Protein AF-0000000068831237 (afdb_homodimer)

Sequence (598 aa):
MAHPRTAWKPHKGAVGVVTGAGWGGIGFEVSLHLAQQGVHVTLADISQEALEDARRHLVEQGIAEDAFETRVADVSNPDDMRELADSVFAAKGRVDFLHLNAGRGGSVKAYGEDIVPEWHDIFAVNLFGVVNGTQAFVDRMIAQDSPATVVITGSKQGITCPPGTSAAYNASKAAVKALAEALSHQLLPTQVSVHLLVPGYTYTKITTNSSSSSYNPSSKPAAAWSPAQVSSYLFSRITASADDFYVICPDNDVSWELDKARMQWAYEDITEGRPALSRWHPDWEEKHKAWVEEKLAKKMAHPRTAWKPHKGAVGVVTGAGWGGIGFEVSLHLAQQGVHVTLADISQEALEDARRHLVEQGIAEDAFETRVADVSNPDDMRELADSVFAAKGRVDFLHLNAGRGGSVKAYGEDIVPEWHDIFAVNLFGVVNGTQAFVDRMIAQDSPATVVITGSKQGITCPPGTSAAYNASKAAVKALAEALSHQLLPTQVSVHLLVPGYTYTKITTNSSSSSYNPSSKPAAAWSPAQVSSYLFSRITASADDFYVICPDNDVSWELDKARMQWAYEDITEGRPALSRWHPDWEEKHKAWVEEKLAKK

Nearest PDB structures (foldseek):
  3awd-assembly1_D  TM=8.539E-01  e=1.043E-15  Gluconobacter oxydans
  5h5x-assembly2_H  TM=7.841E-01  e=1.875E-14  Streptomyces coelicolor A3(2)
  4dry-assembly1_D  TM=8.477E-01  e=1.869E-13  Sinorhizobium meliloti 1021
  3svt-assembly1_B  TM=7.647E-01  e=5.748E-14  Mycobacterium ulcerans Agy99
  8hi6-assembly1_A-2  TM=7.894E-01  e=1.746E-10  Roseiflexus castenholzii DSM 13941

Structure (mmCIF, N/CA/C/O backbone):
data_AF-0000000068831237-model_v1
#
loop_
_entity.id
_entity.type
_entity.pdbx_description
1 polymer 'Short-chain dehydrogenase'
#
loop_
_atom_site.group_PDB
_atom_site.id
_atom_site.type_symbol
_atom_site.label_atom_id
_atom_site.label_alt_id
_atom_site.label_comp_id
_atom_site.label_asym_id
_atom_site.label_entity_id
_atom_site.label_seq_id
_atom_site.pdbx_PDB_ins_code
_atom_site.Cartn_x
_atom_site.Cartn_y
_atom_site.Cartn_z
_atom_site.occupancy
_atom_site.B_iso_or_equiv
_atom_site.auth_seq_id
_atom_site.auth_comp_id
_atom_site.auth_asym_id
_atom_site.auth_atom_id
_atom_site.pdbx_PDB_model_num
ATOM 1 N N . MET A 1 1 ? 19.797 -5.062 -22.75 1 40.44 1 MET A N 1
ATOM 2 C CA . MET A 1 1 ? 18.562 -5.578 -23.312 1 40.44 1 MET A CA 1
ATOM 3 C C . MET A 1 1 ? 17.891 -6.562 -22.359 1 40.44 1 MET A C 1
ATOM 5 O O . MET A 1 1 ? 18.562 -7.234 -21.578 1 40.44 1 MET A O 1
ATOM 9 N N . ALA A 1 2 ? 16.609 -6.316 -22 1 54.12 2 ALA A N 1
ATOM 10 C CA . ALA A 1 2 ? 15.969 -7.34 -21.188 1 54.12 2 ALA A CA 1
ATOM 11 C C . ALA A 1 2 ? 16.234 -8.734 -21.734 1 54.12 2 ALA A C 1
ATOM 13 O O . ALA A 1 2 ? 16.297 -8.922 -22.953 1 54.12 2 ALA A O 1
ATOM 14 N N . HIS A 1 3 ? 16.891 -9.656 -20.969 1 58.28 3 HIS A N 1
ATOM 15 C CA . HIS A 1 3 ? 17.031 -11.039 -21.422 1 58.28 3 HIS A CA 1
ATOM 16 C C . HIS A 1 3 ? 15.695 -11.57 -21.953 1 58.28 3 HIS A C 1
ATOM 18 O O . HIS A 1 3 ? 14.648 -11.359 -21.344 1 58.28 3 HIS A O 1
ATOM 24 N N . PRO A 1 4 ? 15.609 -11.969 -23.125 1 64.5 4 PRO A N 1
ATOM 25 C CA . PRO A 1 4 ? 14.352 -12.586 -23.547 1 64.5 4 PRO A CA 1
ATOM 26 C C . PRO A 1 4 ? 13.844 -13.648 -22.578 1 64.5 4 PRO A C 1
ATOM 28 O O . PRO A 1 4 ? 14.578 -14.586 -22.25 1 64.5 4 PRO A O 1
ATOM 31 N N . ARG A 1 5 ? 12.922 -13.258 -21.875 1 78.19 5 ARG A N 1
ATOM 32 C CA . ARG A 1 5 ? 12.383 -14.242 -20.938 1 78.19 5 ARG A CA 1
ATOM 33 C C . ARG A 1 5 ? 11.328 -15.109 -21.609 1 78.19 5 ARG A C 1
ATOM 35 O O . ARG A 1 5 ? 10.516 -14.617 -22.391 1 78.19 5 ARG A O 1
ATOM 42 N N . THR A 1 6 ? 11.531 -16.359 -21.516 1 86.12 6 THR A N 1
ATOM 43 C CA . THR A 1 6 ? 10.547 -17.328 -21.984 1 86.12 6 THR A CA 1
ATOM 44 C C . THR A 1 6 ? 9.5 -17.609 -20.906 1 86.12 6 THR A C 1
ATOM 46 O O . THR A 1 6 ? 9.836 -17.719 -19.734 1 86.12 6 THR A O 1
ATOM 49 N N . ALA A 1 7 ? 8.219 -17.703 -21.406 1 91 7 ALA A N 1
ATOM 50 C CA . ALA A 1 7 ? 7.164 -18.047 -20.453 1 91 7 ALA A CA 1
ATOM 51 C C . ALA A 1 7 ? 7.379 -19.438 -19.875 1 91 7 ALA A C 1
ATOM 53 O O . ALA A 1 7 ? 7.66 -20.391 -20.609 1 91 7 ALA A O 1
ATOM 54 N N . TRP A 1 8 ? 7.301 -19.484 -18.609 1 93.12 8 TRP A N 1
ATOM 55 C CA . TRP A 1 8 ? 7.414 -20.797 -17.969 1 93.12 8 TRP A CA 1
ATOM 56 C C . TRP A 1 8 ? 6.121 -21.594 -18.125 1 93.12 8 TRP A C 1
ATOM 58 O O . TRP A 1 8 ? 5.027 -21.031 -17.984 1 93.12 8 TRP A O 1
ATOM 68 N N . LYS A 1 9 ? 6.246 -22.859 -18.438 1 95.94 9 LYS A N 1
ATOM 69 C CA . LYS A 1 9 ? 5.098 -23.75 -18.562 1 95.94 9 LYS A CA 1
ATOM 70 C C . LYS A 1 9 ? 5.246 -24.969 -17.641 1 95.94 9 LYS A C 1
ATOM 72 O O . LYS A 1 9 ? 6.336 -25.531 -17.516 1 95.94 9 LYS A O 1
ATOM 77 N N . PRO A 1 10 ? 4.129 -25.266 -16.984 1 97.56 10 PRO A N 1
ATOM 78 C CA . PRO A 1 10 ? 4.199 -26.5 -16.188 1 97.56 10 PRO A CA 1
ATOM 79 C C . PRO A 1 10 ? 4.598 -27.719 -17 1 97.56 10 PRO A C 1
ATOM 81 O O . PRO A 1 10 ? 4.184 -27.844 -18.156 1 97.56 10 PRO A O 1
ATOM 84 N N . HIS A 1 11 ? 5.43 -28.547 -16.438 1 96.81 11 HIS A N 1
ATOM 85 C CA . HIS A 1 11 ? 5.887 -29.75 -17.125 1 96.81 11 HIS A CA 1
ATOM 86 C C . HIS A 1 11 ? 6.312 -30.812 -16.125 1 96.81 11 HIS A C 1
ATOM 88 O O . HIS A 1 11 ? 6.555 -30.516 -14.945 1 96.81 11 HIS A O 1
ATOM 94 N N . LYS A 1 12 ? 6.371 -32 -16.625 1 97.38 12 LYS A N 1
ATOM 95 C CA . LYS A 1 12 ? 6.746 -33.156 -15.781 1 97.38 12 LYS A CA 1
ATOM 96 C C . LYS A 1 12 ? 8.125 -32.938 -15.172 1 97.38 12 LYS A C 1
ATOM 98 O O . LYS A 1 12 ? 9.07 -32.562 -15.867 1 97.38 12 LYS A O 1
ATOM 103 N N . GLY A 1 13 ? 8.188 -33.062 -13.852 1 95.88 13 GLY A N 1
ATOM 104 C CA . GLY A 1 13 ? 9.469 -32.969 -13.156 1 95.88 13 GLY A CA 1
ATOM 105 C C . GLY A 1 13 ? 9.711 -31.609 -12.539 1 95.88 13 GLY A C 1
ATOM 106 O O . GLY A 1 13 ? 10.602 -31.469 -11.703 1 95.88 13 GLY A O 1
ATOM 107 N N . ALA A 1 14 ? 8.969 -30.641 -12.969 1 98.44 14 ALA A N 1
ATOM 108 C CA . ALA A 1 14 ? 9.102 -29.312 -12.359 1 98.44 14 ALA A CA 1
ATOM 109 C C . ALA A 1 14 ? 8.641 -29.344 -10.906 1 98.44 14 ALA A C 1
ATOM 111 O O . ALA A 1 14 ? 7.973 -30.281 -10.477 1 98.44 14 ALA A O 1
ATOM 112 N N . VAL A 1 15 ? 9.062 -28.375 -10.133 1 98.88 15 VAL A N 1
ATOM 113 C CA . VAL A 1 15 ? 8.758 -28.297 -8.711 1 98.88 15 VAL A CA 1
ATOM 114 C C . VAL A 1 15 ? 8.031 -26.984 -8.406 1 98.88 15 VAL A C 1
ATOM 116 O O . VAL A 1 15 ? 8.484 -25.906 -8.805 1 98.88 15 VAL A O 1
ATOM 119 N N . GLY A 1 16 ? 6.895 -27.062 -7.777 1 98.88 16 GLY A N 1
ATOM 120 C CA . GLY A 1 16 ? 6.105 -25.891 -7.406 1 98.88 16 GLY A CA 1
ATOM 121 C C . GLY A 1 16 ? 5.863 -25.797 -5.914 1 98.88 16 GLY A C 1
ATOM 122 O O . GLY A 1 16 ? 5.754 -26.812 -5.223 1 98.88 16 GLY A O 1
ATOM 123 N N . VAL A 1 17 ? 5.789 -24.625 -5.371 1 98.94 17 VAL A N 1
ATOM 124 C CA . VAL A 1 17 ? 5.414 -24.312 -3.992 1 98.94 17 VAL A CA 1
ATOM 125 C C . VAL A 1 17 ? 4.258 -23.328 -3.982 1 98.94 17 VAL A C 1
ATOM 127 O O . VAL A 1 17 ? 4.312 -22.297 -4.66 1 98.94 17 VAL A O 1
ATOM 130 N N . VAL A 1 18 ? 3.197 -23.625 -3.285 1 98.94 18 VAL A N 1
ATOM 131 C CA . VAL A 1 18 ? 2.027 -22.75 -3.186 1 98.94 18 VAL A CA 1
ATOM 132 C C . VAL A 1 18 ? 1.676 -22.531 -1.719 1 98.94 18 VAL A C 1
ATOM 134 O O . VAL A 1 18 ? 1.483 -23.484 -0.962 1 98.94 18 VAL A O 1
ATOM 137 N N . THR A 1 19 ? 1.641 -21.281 -1.307 1 98.94 19 THR A N 1
ATOM 138 C CA . THR A 1 19 ? 1.17 -20.953 0.037 1 98.94 19 THR A CA 1
ATOM 139 C C . THR A 1 19 ? -0.321 -20.641 0.024 1 98.94 19 THR A C 1
ATOM 141 O O . THR A 1 19 ? -0.863 -20.219 -1.003 1 98.94 19 THR A O 1
ATOM 144 N N . GLY A 1 20 ? -0.947 -20.703 1.25 1 98.38 20 GLY A N 1
ATOM 145 C CA . GLY A 1 20 ? -2.396 -20.578 1.256 1 98.38 20 GLY A CA 1
ATOM 146 C C . GLY A 1 20 ? -3.086 -21.594 0.359 1 98.38 20 GLY A C 1
ATOM 147 O O . GLY A 1 20 ? -3.945 -21.219 -0.448 1 98.38 20 GLY A O 1
ATOM 148 N N . ALA A 1 21 ? -2.652 -22.844 0.471 1 98.38 21 ALA A N 1
ATOM 149 C CA . ALA A 1 21 ? -3.049 -23.844 -0.51 1 98.38 21 ALA A CA 1
ATOM 150 C C . ALA A 1 21 ? -4.062 -24.828 0.083 1 98.38 21 ALA A C 1
ATOM 152 O O . ALA A 1 21 ? -4.281 -25.906 -0.461 1 98.38 21 ALA A O 1
ATOM 153 N N . GLY A 1 22 ? -4.656 -24.5 1.234 1 95.94 22 GLY A N 1
ATOM 154 C CA . GLY A 1 22 ? -5.711 -25.328 1.795 1 95.94 22 GLY A CA 1
ATOM 155 C C . GLY A 1 22 ? -6.91 -25.469 0.876 1 95.94 22 GLY A C 1
ATOM 156 O O . GLY A 1 22 ? -7.055 -24.719 -0.089 1 95.94 22 GLY A O 1
ATOM 157 N N . TRP A 1 23 ? -7.727 -26.406 1.199 1 93.94 23 TRP A N 1
ATOM 158 C CA . TRP A 1 23 ? -8.914 -26.688 0.396 1 93.94 23 TRP A CA 1
ATOM 159 C C . TRP A 1 23 ? -9.852 -25.484 0.366 1 93.94 23 TRP A C 1
ATOM 161 O O . TRP A 1 23 ? -10.023 -24.797 1.375 1 93.94 23 TRP A O 1
ATOM 171 N N . GLY A 1 24 ? -10.383 -25.219 -0.855 1 91.06 24 GLY A N 1
ATOM 172 C CA . GLY A 1 24 ? -11.461 -24.25 -0.945 1 91.06 24 GLY A CA 1
ATOM 173 C C . GLY A 1 24 ? -10.992 -22.875 -1.426 1 91.06 24 GLY A C 1
ATOM 174 O O . GLY A 1 24 ? -11.742 -21.906 -1.367 1 91.06 24 GLY A O 1
ATOM 175 N N . GLY A 1 25 ? -9.789 -22.797 -1.929 1 95.25 25 GLY A N 1
ATOM 176 C CA . GLY A 1 25 ? -9.297 -21.5 -2.359 1 95.25 25 GLY A CA 1
ATOM 177 C C . GLY A 1 25 ? -8.492 -21.562 -3.646 1 95.25 25 GLY A C 1
ATOM 178 O O . GLY A 1 25 ? -8.406 -22.625 -4.277 1 95.25 25 GLY A O 1
ATOM 179 N N . ILE A 1 26 ? -8.016 -20.438 -4.023 1 97.88 26 ILE A N 1
ATOM 180 C CA . ILE A 1 26 ? -7.25 -20.266 -5.254 1 97.88 26 ILE A CA 1
ATOM 181 C C . ILE A 1 26 ? -5.98 -21.125 -5.191 1 97.88 26 ILE A C 1
ATOM 183 O O . ILE A 1 26 ? -5.617 -21.766 -6.172 1 97.88 26 ILE A O 1
ATOM 187 N N . GLY A 1 27 ? -5.312 -21.156 -4 1 98.62 27 GLY A N 1
ATOM 188 C CA . GLY A 1 27 ? -4.082 -21.922 -3.848 1 98.62 27 GLY A CA 1
ATOM 189 C C . GLY A 1 27 ? -4.254 -23.406 -4.113 1 98.62 27 GLY A C 1
ATOM 190 O O . GLY A 1 27 ? -3.389 -24.031 -4.719 1 98.62 27 GLY A O 1
ATOM 191 N N . PHE A 1 28 ? -5.371 -23.938 -3.664 1 98.31 28 PHE A N 1
ATOM 192 C CA . PHE A 1 28 ? -5.652 -25.344 -3.924 1 98.31 28 PHE A CA 1
ATOM 193 C C . PHE A 1 28 ? -5.801 -25.594 -5.418 1 98.31 28 PHE A C 1
ATOM 195 O O . PHE A 1 28 ? -5.211 -26.531 -5.957 1 98.31 28 PHE A O 1
ATOM 202 N N . GLU A 1 29 ? -6.586 -24.75 -6.102 1 98.56 29 GLU A N 1
ATOM 203 C CA . GLU A 1 29 ? -6.863 -24.969 -7.52 1 98.56 29 GLU A CA 1
ATOM 204 C C . GLU A 1 29 ? -5.602 -24.797 -8.359 1 98.56 29 GLU A C 1
ATOM 206 O O . GLU A 1 29 ? -5.422 -25.484 -9.367 1 98.56 29 GLU A O 1
ATOM 211 N N . VAL A 1 30 ? -4.758 -23.844 -7.945 1 98.88 30 VAL A N 1
ATOM 212 C CA . VAL A 1 30 ? -3.469 -23.688 -8.617 1 98.88 30 VAL A CA 1
ATOM 213 C C . VAL A 1 30 ? -2.627 -24.953 -8.414 1 98.88 30 VAL A C 1
ATOM 215 O O . VAL A 1 30 ? -2.025 -25.453 -9.359 1 98.88 30 VAL A O 1
ATOM 218 N N . SER A 1 31 ? -2.6 -25.484 -7.18 1 98.88 31 SER A N 1
ATOM 219 C CA . SER A 1 31 ? -1.859 -26.703 -6.875 1 98.88 31 SER A CA 1
ATOM 220 C C . SER A 1 31 ? -2.373 -27.875 -7.699 1 98.88 31 SER A C 1
ATOM 222 O O . SER A 1 31 ? -1.584 -28.656 -8.242 1 98.88 31 SER A O 1
ATOM 224 N N . LEU A 1 32 ? -3.686 -27.984 -7.781 1 98.69 32 LEU A N 1
ATOM 225 C CA . LEU A 1 32 ? -4.301 -29.047 -8.562 1 98.69 32 LEU A CA 1
ATOM 226 C C . LEU A 1 32 ? -3.895 -28.953 -10.031 1 98.69 32 LEU A C 1
ATOM 228 O O . LEU A 1 32 ? -3.51 -29.953 -10.641 1 98.69 32 LEU A O 1
ATOM 232 N N . HIS A 1 33 ? -3.953 -27.75 -10.586 1 98.62 33 HIS A N 1
ATOM 233 C CA . HIS A 1 33 ? -3.566 -27.531 -11.969 1 98.62 33 HIS A CA 1
ATOM 234 C C . HIS A 1 33 ? -2.121 -27.953 -12.211 1 98.62 33 HIS A C 1
ATOM 236 O O . HIS A 1 33 ? -1.828 -28.656 -13.188 1 98.62 33 HIS A O 1
ATOM 242 N N . LEU A 1 34 ? -1.226 -27.547 -11.359 1 98.81 34 LEU A N 1
ATOM 243 C CA . LEU A 1 34 ? 0.19 -27.891 -11.477 1 98.81 34 LEU A CA 1
ATOM 244 C C . LEU A 1 34 ? 0.4 -29.391 -11.414 1 98.81 34 LEU A C 1
ATOM 246 O O . LEU A 1 34 ? 1.103 -29.969 -12.258 1 98.81 34 LEU A O 1
ATOM 250 N N . ALA A 1 35 ? -0.227 -30.031 -10.461 1 98.69 35 ALA A N 1
ATOM 251 C CA . ALA A 1 35 ? -0.066 -31.469 -10.273 1 98.69 35 ALA A CA 1
ATOM 252 C C . ALA A 1 35 ? -0.572 -32.219 -11.492 1 98.69 35 ALA A C 1
ATOM 254 O O . ALA A 1 35 ? 0.03 -33.219 -11.898 1 98.69 35 ALA A O 1
ATOM 255 N N . GLN A 1 36 ? -1.641 -31.766 -12.039 1 98.38 36 GLN A N 1
ATOM 256 C CA . GLN A 1 36 ? -2.223 -32.406 -13.211 1 98.38 36 GLN A CA 1
ATOM 257 C C . GLN A 1 36 ? -1.276 -32.312 -14.406 1 98.38 36 GLN A C 1
ATOM 259 O O . GLN A 1 36 ? -1.353 -33.125 -15.328 1 98.38 36 GLN A O 1
ATOM 264 N N . GLN A 1 37 ? -0.373 -31.375 -14.422 1 98.06 37 GLN A N 1
ATOM 265 C CA . GLN A 1 37 ? 0.596 -31.203 -15.5 1 98.06 37 GLN A CA 1
ATOM 266 C C . GLN A 1 37 ? 1.918 -31.891 -15.172 1 98.06 37 GLN A C 1
ATOM 268 O O . GLN A 1 37 ? 2.914 -31.703 -15.867 1 98.06 37 GLN A O 1
ATOM 273 N N . GLY A 1 38 ? 1.968 -32.625 -14.055 1 98.12 38 GLY A N 1
ATOM 274 C CA . GLY A 1 38 ? 3.131 -33.406 -13.711 1 98.12 38 GLY A CA 1
ATOM 275 C C . GLY A 1 38 ? 4.121 -32.688 -12.828 1 98.12 38 GLY A C 1
ATOM 276 O O . GLY A 1 38 ? 5.234 -33.156 -12.602 1 98.12 38 GLY A O 1
ATOM 277 N N . VAL A 1 39 ? 3.793 -31.5 -12.359 1 98.69 39 VAL A N 1
ATOM 278 C CA . VAL A 1 39 ? 4.641 -30.734 -11.438 1 98.69 39 VAL A CA 1
ATOM 279 C C . VAL A 1 39 ? 4.539 -31.328 -10.039 1 98.69 39 VAL A C 1
ATOM 281 O O . VAL A 1 39 ? 3.445 -31.656 -9.57 1 98.69 39 VAL A O 1
ATOM 284 N N . HIS A 1 40 ? 5.609 -31.594 -9.367 1 98.81 40 HIS A N 1
ATOM 285 C CA . HIS A 1 40 ? 5.566 -31.922 -7.949 1 98.81 40 HIS A CA 1
ATOM 286 C C . HIS A 1 40 ? 5.27 -30.688 -7.105 1 98.81 40 HIS A C 1
ATOM 288 O O . HIS A 1 40 ? 6.031 -29.719 -7.129 1 98.81 40 HIS A O 1
ATOM 294 N N . VAL A 1 41 ? 4.242 -30.719 -6.305 1 98.88 41 VAL A N 1
ATOM 295 C CA . VAL A 1 41 ? 3.783 -29.484 -5.672 1 98.88 41 VAL A CA 1
ATOM 296 C C . VAL A 1 41 ? 3.857 -29.625 -4.152 1 98.88 41 VAL A C 1
ATOM 298 O O . VAL A 1 41 ? 3.422 -30.641 -3.596 1 98.88 41 VAL A O 1
ATOM 301 N N . THR A 1 42 ? 4.457 -28.703 -3.475 1 98.94 42 THR A N 1
ATOM 302 C CA . THR A 1 42 ? 4.332 -28.531 -2.031 1 98.94 42 THR A CA 1
ATOM 303 C C . THR A 1 42 ? 3.232 -27.531 -1.699 1 98.94 42 THR A C 1
ATOM 305 O O . THR A 1 42 ? 3.318 -26.359 -2.074 1 98.94 42 THR A O 1
ATOM 308 N N . LEU A 1 43 ? 2.16 -28.016 -1.05 1 98.88 43 LEU A N 1
ATOM 309 C CA . LEU A 1 43 ? 1.076 -27.172 -0.562 1 98.88 43 LEU A CA 1
ATOM 310 C C . LEU A 1 43 ? 1.336 -26.734 0.874 1 98.88 43 LEU A C 1
ATOM 312 O O . LEU A 1 43 ? 1.423 -27.562 1.778 1 98.88 43 LEU A O 1
ATOM 316 N N . ALA A 1 44 ? 1.476 -25.453 1.082 1 98.94 44 ALA A N 1
ATOM 317 C CA . ALA A 1 44 ? 1.688 -24.922 2.426 1 98.94 44 ALA A CA 1
ATOM 318 C C . ALA A 1 44 ? 0.479 -24.109 2.891 1 98.94 44 ALA A C 1
ATOM 320 O O . ALA A 1 44 ? -0.117 -23.359 2.107 1 98.94 44 ALA A O 1
ATOM 321 N N . ASP A 1 45 ? 0.067 -24.266 4.09 1 98.56 45 ASP A N 1
ATOM 322 C CA . ASP A 1 45 ? -1.034 -23.547 4.73 1 98.56 45 ASP A CA 1
ATOM 323 C C . ASP A 1 45 ? -0.889 -23.562 6.25 1 98.56 45 ASP A C 1
ATOM 325 O O . ASP A 1 45 ? -0.198 -24.422 6.805 1 98.56 45 ASP A O 1
ATOM 329 N N . ILE A 1 46 ? -1.536 -22.641 6.855 1 98.25 46 ILE A N 1
ATOM 330 C CA . ILE A 1 46 ? -1.459 -22.578 8.312 1 98.25 46 ILE A CA 1
ATOM 331 C C . ILE A 1 46 ? -2.398 -23.625 8.922 1 98.25 46 ILE A C 1
ATOM 333 O O . ILE A 1 46 ? -2.18 -24.094 10.039 1 98.25 46 ILE A O 1
ATOM 337 N N . SER A 1 47 ? -3.418 -24.016 8.203 1 97.19 47 SER A N 1
ATOM 338 C CA . SER A 1 47 ? -4.441 -24.922 8.719 1 97.19 47 SER A CA 1
ATOM 339 C C . SER A 1 47 ? -4.129 -26.375 8.344 1 97.19 47 SER A C 1
ATOM 341 O O . SER A 1 47 ? -4.258 -26.766 7.184 1 97.19 47 SER A O 1
ATOM 343 N N . GLN A 1 48 ? -3.807 -27.172 9.344 1 97.75 48 GLN A N 1
ATOM 344 C CA . GLN A 1 48 ? -3.596 -28.594 9.117 1 97.75 48 GLN A CA 1
ATOM 345 C C . GLN A 1 48 ? -4.852 -29.25 8.555 1 97.75 48 GLN A C 1
ATOM 347 O O . GLN A 1 48 ? -4.77 -30.094 7.656 1 97.75 48 GLN A O 1
ATOM 352 N N . GLU A 1 49 ? -5.984 -28.844 9.094 1 97.06 49 GLU A N 1
ATOM 353 C CA . GLU A 1 49 ? -7.254 -29.406 8.648 1 97.06 49 GLU A CA 1
ATOM 354 C C . GLU A 1 49 ? -7.504 -29.109 7.172 1 97.06 49 GLU A C 1
ATOM 356 O O . GLU A 1 49 ? -7.91 -29.984 6.414 1 97.06 49 GLU A O 1
ATOM 361 N N . ALA A 1 50 ? -7.254 -27.875 6.746 1 95.94 50 ALA A N 1
ATOM 362 C CA . ALA A 1 50 ? -7.453 -27.5 5.352 1 95.94 50 ALA A CA 1
ATOM 363 C C . ALA A 1 50 ? -6.5 -28.25 4.434 1 95.94 50 ALA A C 1
ATOM 365 O O . ALA A 1 50 ? -6.852 -28.578 3.299 1 95.94 50 ALA A O 1
ATOM 366 N N . LEU A 1 51 ? -5.305 -28.562 4.945 1 98.19 51 LEU A N 1
ATOM 367 C CA . LEU A 1 51 ? -4.324 -29.312 4.164 1 98.19 51 LEU A CA 1
ATOM 368 C C . LEU A 1 51 ? -4.75 -30.766 4.016 1 98.19 51 LEU A C 1
ATOM 370 O O . LEU A 1 51 ? -4.543 -31.375 2.957 1 98.19 51 LEU A O 1
ATOM 374 N N . GLU A 1 52 ? -5.258 -31.312 5.086 1 98.12 52 GLU A N 1
ATOM 375 C CA . GLU A 1 52 ? -5.758 -32.688 4.996 1 98.12 52 GLU A CA 1
ATOM 376 C C . GLU A 1 52 ? -6.891 -32.781 3.982 1 98.12 52 GLU A C 1
ATOM 378 O O . GLU A 1 52 ? -6.949 -33.75 3.209 1 98.12 52 GLU A O 1
ATOM 383 N N . ASP A 1 53 ? -7.773 -31.828 4.023 1 97 53 ASP A N 1
ATOM 384 C CA . ASP A 1 53 ? -8.844 -31.781 3.029 1 97 53 ASP A CA 1
ATOM 385 C C . ASP A 1 53 ? -8.273 -31.641 1.618 1 97 53 ASP A C 1
ATOM 387 O O . ASP A 1 53 ? -8.742 -32.281 0.688 1 97 53 ASP A O 1
ATOM 391 N N . ALA A 1 54 ? -7.301 -30.766 1.464 1 97.88 54 ALA A N 1
ATOM 392 C CA . ALA A 1 54 ? -6.652 -30.594 0.167 1 97.88 54 ALA A CA 1
ATOM 393 C C . ALA A 1 54 ? -6.059 -31.906 -0.339 1 97.88 54 ALA A C 1
ATOM 395 O O . ALA A 1 54 ? -6.242 -32.25 -1.504 1 97.88 54 ALA A O 1
ATOM 396 N N . ARG A 1 55 ? -5.328 -32.594 0.54 1 98.38 55 ARG A N 1
ATOM 397 C CA . ARG A 1 55 ? -4.746 -33.875 0.202 1 98.38 55 ARG A CA 1
ATOM 398 C C . ARG A 1 55 ? -5.816 -34.844 -0.3 1 98.38 55 ARG A C 1
ATOM 400 O O . ARG A 1 55 ? -5.656 -35.469 -1.354 1 98.38 55 ARG A O 1
ATOM 407 N N . ARG A 1 56 ? -6.887 -34.938 0.429 1 98.06 56 ARG A N 1
ATOM 408 C CA . ARG A 1 56 ? -7.973 -35.844 0.067 1 98.06 56 ARG A CA 1
ATOM 409 C C . ARG A 1 56 ? -8.539 -35.5 -1.308 1 98.06 56 ARG A C 1
ATOM 411 O O . ARG A 1 56 ? -8.742 -36.406 -2.141 1 98.06 56 ARG A O 1
ATOM 418 N N . HIS A 1 57 ? -8.766 -34.25 -1.566 1 96.94 57 HIS A N 1
ATOM 419 C CA . HIS A 1 57 ? -9.375 -33.844 -2.822 1 96.94 57 HIS A CA 1
ATOM 420 C C . HIS A 1 57 ? -8.406 -34 -3.99 1 96.94 57 HIS A C 1
ATOM 422 O O . HIS A 1 57 ? -8.828 -34.312 -5.105 1 96.94 57 HIS A O 1
ATOM 428 N N . LEU A 1 58 ? -7.109 -33.812 -3.779 1 98.31 58 LEU A N 1
ATOM 429 C CA . LEU A 1 58 ? -6.125 -34.062 -4.82 1 98.31 58 LEU A CA 1
ATOM 430 C C . LEU A 1 58 ? -6.141 -35.531 -5.223 1 98.31 58 LEU A C 1
ATOM 432 O O . LEU A 1 58 ? -6.16 -35.875 -6.414 1 98.31 58 LEU A O 1
ATOM 436 N N . VAL A 1 59 ? -6.145 -36.406 -4.211 1 98.38 59 VAL A N 1
ATOM 437 C CA . VAL A 1 59 ? -6.16 -37.844 -4.465 1 98.38 59 VAL A CA 1
ATOM 438 C C . VAL A 1 59 ? -7.449 -38.219 -5.191 1 98.38 59 VAL A C 1
ATOM 440 O O . VAL A 1 59 ? -7.426 -39 -6.129 1 98.38 59 VAL A O 1
ATOM 443 N N . GLU A 1 60 ? -8.531 -37.625 -4.738 1 97.69 60 GLU A N 1
ATOM 444 C CA . GLU A 1 60 ? -9.82 -37.875 -5.383 1 97.69 60 GLU A CA 1
ATOM 445 C C . GLU A 1 60 ? -9.797 -37.438 -6.844 1 97.69 60 GLU A C 1
ATOM 447 O O . GLU A 1 60 ? -10.516 -38 -7.676 1 97.69 60 GLU A O 1
ATOM 452 N N . GLN A 1 61 ? -9.008 -36.438 -7.203 1 96.94 61 GLN A N 1
ATOM 453 C CA . GLN A 1 61 ? -8.891 -35.938 -8.562 1 96.94 61 GLN A CA 1
ATOM 454 C C . GLN A 1 61 ? -7.879 -36.75 -9.367 1 96.94 61 GLN A C 1
ATOM 456 O O . GLN A 1 61 ? -7.551 -36.406 -10.5 1 96.94 61 GLN A O 1
ATOM 461 N N . GLY A 1 62 ? -7.258 -37.781 -8.781 1 97.75 62 GLY A N 1
ATOM 462 C CA . GLY A 1 62 ? -6.391 -38.688 -9.5 1 97.75 62 GLY A CA 1
ATOM 463 C C . GLY A 1 62 ? -4.918 -38.344 -9.367 1 97.75 62 GLY A C 1
ATOM 464 O O . GLY A 1 62 ? -4.078 -38.938 -10.062 1 97.75 62 GLY A O 1
ATOM 465 N N . ILE A 1 63 ? -4.605 -37.438 -8.523 1 98.31 63 ILE A N 1
ATOM 466 C CA . ILE A 1 63 ? -3.205 -37.062 -8.32 1 98.31 63 ILE A CA 1
ATOM 467 C C . ILE A 1 63 ? -2.549 -38.094 -7.387 1 98.31 63 ILE A C 1
ATOM 469 O O . ILE A 1 63 ? -3.066 -38.375 -6.305 1 98.31 63 ILE A O 1
ATOM 473 N N . ALA A 1 64 ? -1.421 -38.625 -7.82 1 98 64 ALA A N 1
ATOM 474 C CA . ALA A 1 64 ? -0.695 -39.562 -6.996 1 98 64 ALA A CA 1
ATOM 475 C C . ALA A 1 64 ? -0.183 -38.906 -5.715 1 98 64 ALA A C 1
ATOM 477 O O . ALA A 1 64 ? 0.25 -37.781 -5.727 1 98 64 ALA A O 1
ATOM 478 N N . GLU A 1 65 ? -0.237 -39.625 -4.609 1 97.06 65 GLU A N 1
ATOM 479 C CA . GLU A 1 65 ? 0.144 -39.094 -3.303 1 97.06 65 GLU A CA 1
ATOM 480 C C . GLU A 1 65 ? 1.606 -38.656 -3.287 1 97.06 65 GLU A C 1
ATOM 482 O O . GLU A 1 65 ? 1.985 -37.75 -2.533 1 97.06 65 GLU A O 1
ATOM 487 N N . ASP A 1 66 ? 2.439 -39.219 -4.086 1 96.5 66 ASP A N 1
ATOM 488 C CA . ASP A 1 66 ? 3.859 -38.906 -4.094 1 96.5 66 ASP A CA 1
ATOM 489 C C . ASP A 1 66 ? 4.133 -37.719 -5.027 1 96.5 66 ASP A C 1
ATOM 491 O O . ASP A 1 66 ? 5.277 -37.281 -5.164 1 96.5 66 ASP A O 1
ATOM 495 N N . ALA A 1 67 ? 3.098 -37.219 -5.734 1 97.69 67 ALA A N 1
ATOM 496 C CA . ALA A 1 67 ? 3.229 -36.094 -6.66 1 97.69 67 ALA A CA 1
ATOM 497 C C . ALA A 1 67 ? 3.098 -34.75 -5.934 1 97.69 67 ALA A C 1
ATOM 499 O O . ALA A 1 67 ? 3.273 -33.688 -6.535 1 97.69 67 ALA A O 1
ATOM 500 N N . PHE A 1 68 ? 2.795 -34.844 -4.633 1 98.56 68 PHE A N 1
ATOM 501 C CA . PHE A 1 68 ? 2.664 -33.625 -3.852 1 98.56 68 PHE A CA 1
ATOM 502 C C . PHE A 1 68 ? 3.004 -33.875 -2.387 1 98.56 68 PHE A C 1
ATOM 504 O O . PHE A 1 68 ? 3.184 -35 -1.978 1 98.56 68 PHE A O 1
ATOM 511 N N . GLU A 1 69 ? 3.213 -32.875 -1.627 1 98.44 69 GLU A N 1
ATOM 512 C CA . GLU A 1 69 ? 3.33 -32.906 -0.172 1 98.44 69 GLU A CA 1
ATOM 513 C C . GLU A 1 69 ? 2.641 -31.703 0.467 1 98.44 69 GLU A C 1
ATOM 515 O O . GLU A 1 69 ? 2.432 -30.688 -0.188 1 98.44 69 GLU A O 1
ATOM 520 N N . THR A 1 70 ? 2.193 -31.844 1.645 1 98.62 70 THR A N 1
ATOM 521 C CA . THR A 1 70 ? 1.6 -30.75 2.418 1 98.62 70 THR A CA 1
ATOM 522 C C . THR A 1 70 ? 2.506 -30.359 3.582 1 98.62 70 THR A C 1
ATOM 524 O O . THR A 1 70 ? 3.164 -31.219 4.18 1 98.62 70 THR A O 1
ATOM 527 N N . ARG A 1 71 ? 2.576 -29.094 3.846 1 98.62 71 ARG A N 1
ATOM 528 C CA . ARG A 1 71 ? 3.371 -28.562 4.949 1 98.62 71 ARG A CA 1
ATOM 529 C C . ARG A 1 71 ? 2.625 -27.453 5.684 1 98.62 71 ARG A C 1
ATOM 531 O O . ARG A 1 71 ? 2.184 -26.484 5.066 1 98.62 71 ARG A O 1
ATOM 538 N N . VAL A 1 72 ? 2.457 -27.656 7.016 1 98.75 72 VAL A N 1
ATOM 539 C CA . VAL A 1 72 ? 1.924 -26.562 7.816 1 98.75 72 VAL A CA 1
ATOM 540 C C . VAL A 1 72 ? 2.969 -25.453 7.941 1 98.75 72 VAL A C 1
ATOM 542 O O . VAL A 1 72 ? 4.113 -25.719 8.328 1 98.75 72 VAL A O 1
ATOM 545 N N . ALA A 1 73 ? 2.635 -24.25 7.578 1 98.75 73 ALA A N 1
ATOM 546 C CA . ALA A 1 73 ? 3.529 -23.109 7.676 1 98.75 73 ALA A CA 1
ATOM 547 C C . ALA A 1 73 ? 2.742 -21.812 7.863 1 98.75 73 ALA A C 1
ATOM 549 O O . ALA A 1 73 ? 1.707 -21.609 7.227 1 98.75 73 ALA A O 1
ATOM 550 N N . ASP A 1 74 ? 3.154 -21.047 8.797 1 98.88 74 ASP A N 1
ATOM 551 C CA . ASP A 1 74 ? 2.664 -19.688 8.969 1 98.88 74 ASP A CA 1
ATOM 552 C C . ASP A 1 74 ? 3.504 -18.703 8.164 1 98.88 74 ASP A C 1
ATOM 554 O O . ASP A 1 74 ? 4.637 -18.391 8.539 1 98.88 74 ASP A O 1
ATOM 558 N N . VAL A 1 75 ? 2.918 -18.188 7.117 1 98.88 75 VAL A N 1
ATOM 559 C CA . VAL A 1 75 ? 3.691 -17.359 6.203 1 98.88 75 VAL A CA 1
ATOM 560 C C . VAL A 1 75 ? 4.117 -16.078 6.906 1 98.88 75 VAL A C 1
ATOM 562 O O . VAL A 1 75 ? 5.039 -15.383 6.457 1 98.88 75 VAL A O 1
ATOM 565 N N . SER A 1 76 ? 3.396 -15.656 7.984 1 98.69 76 SER A N 1
ATOM 566 C CA . SER A 1 76 ? 3.762 -14.453 8.727 1 98.69 76 SER A CA 1
ATOM 567 C C . SER A 1 76 ? 5.02 -14.68 9.555 1 98.69 76 SER A C 1
ATOM 569 O O . SER A 1 76 ? 5.602 -13.727 10.086 1 98.69 76 SER A O 1
ATOM 571 N N . ASN A 1 77 ? 5.43 -15.875 9.719 1 98.56 77 ASN A N 1
ATOM 572 C CA . ASN A 1 77 ? 6.633 -16.25 10.461 1 98.56 77 ASN A CA 1
ATOM 573 C C . ASN A 1 77 ? 7.812 -16.5 9.523 1 98.56 77 ASN A C 1
ATOM 575 O O . ASN A 1 77 ? 7.84 -17.5 8.812 1 98.56 77 ASN A O 1
ATOM 579 N N . PRO A 1 78 ? 8.82 -15.641 9.602 1 98.12 78 PRO A N 1
ATOM 580 C CA . PRO A 1 78 ? 9.945 -15.789 8.664 1 98.12 78 PRO A CA 1
ATOM 581 C C . PRO A 1 78 ? 10.664 -17.125 8.812 1 98.12 78 PRO A C 1
ATOM 583 O O . PRO A 1 78 ? 11.148 -17.672 7.824 1 98.12 78 PRO A O 1
ATOM 586 N N . ASP A 1 79 ? 10.727 -17.672 9.969 1 98.19 79 ASP A N 1
ATOM 587 C CA . ASP A 1 79 ? 11.398 -18.953 10.188 1 98.19 79 ASP A CA 1
ATOM 588 C C . ASP A 1 79 ? 10.625 -20.094 9.523 1 98.19 79 ASP A C 1
ATOM 590 O O . ASP A 1 79 ? 11.227 -21.016 8.969 1 98.19 79 ASP A O 1
ATOM 594 N N . ASP A 1 80 ? 9.32 -20.031 9.617 1 98.75 80 ASP A N 1
ATOM 595 C CA . ASP A 1 80 ? 8.516 -21.047 8.945 1 98.75 80 ASP A CA 1
ATOM 596 C C . ASP A 1 80 ? 8.773 -21.047 7.438 1 98.75 80 ASP A C 1
ATOM 598 O O . ASP A 1 80 ? 8.898 -22.109 6.824 1 98.75 80 ASP A O 1
ATOM 602 N N . MET A 1 81 ? 8.867 -19.906 6.84 1 98.75 81 MET A N 1
ATOM 603 C CA . MET A 1 81 ? 9.062 -19.797 5.398 1 98.75 81 MET A CA 1
ATOM 604 C C . MET A 1 81 ? 10.469 -20.25 5.004 1 98.75 81 MET A C 1
ATOM 606 O O . MET A 1 81 ? 10.656 -20.875 3.959 1 98.75 81 MET A O 1
ATOM 610 N N . ARG A 1 82 ? 11.414 -19.875 5.824 1 98.31 82 ARG A N 1
ATOM 611 C CA . ARG A 1 82 ? 12.766 -20.359 5.578 1 98.31 82 ARG A CA 1
ATOM 612 C C . ARG A 1 82 ? 12.828 -21.875 5.629 1 98.31 82 ARG A C 1
ATOM 614 O O . ARG A 1 82 ? 13.43 -22.516 4.762 1 98.31 82 ARG A O 1
ATOM 621 N N . GLU A 1 83 ? 12.234 -22.422 6.637 1 98.75 83 GLU A N 1
ATOM 622 C CA . GLU A 1 83 ? 12.219 -23.875 6.785 1 98.75 83 GLU A CA 1
ATOM 623 C C . GLU A 1 83 ? 11.508 -24.547 5.609 1 98.75 83 GLU A C 1
ATOM 625 O O . GLU A 1 83 ? 11.922 -25.609 5.148 1 98.75 83 GLU A O 1
ATOM 630 N N . LEU A 1 84 ? 10.414 -23.953 5.195 1 98.88 84 LEU A N 1
ATOM 631 C CA . LEU A 1 84 ? 9.703 -24.453 4.023 1 98.88 84 LEU A CA 1
ATOM 632 C C . LEU A 1 84 ? 10.617 -24.484 2.805 1 98.88 84 LEU A C 1
ATOM 634 O O . LEU A 1 84 ? 10.703 -25.516 2.119 1 98.88 84 LEU A O 1
ATOM 638 N N . ALA A 1 85 ? 11.312 -23.406 2.537 1 98.81 85 ALA A N 1
ATOM 639 C CA . ALA A 1 85 ? 12.242 -23.328 1.41 1 98.81 85 ALA A CA 1
ATOM 640 C C . ALA A 1 85 ? 13.359 -24.344 1.55 1 98.81 85 ALA A C 1
ATOM 642 O O . ALA A 1 85 ? 13.664 -25.078 0.605 1 98.81 85 ALA A O 1
ATOM 643 N N . ASP A 1 86 ? 13.938 -24.375 2.775 1 98.75 86 ASP A N 1
ATOM 644 C CA . ASP A 1 86 ? 15.031 -25.312 3.027 1 98.75 86 ASP A CA 1
ATOM 645 C C . ASP A 1 86 ? 14.594 -26.75 2.742 1 98.75 86 ASP A C 1
ATOM 647 O O . ASP A 1 86 ? 15.336 -27.516 2.115 1 98.75 86 ASP A O 1
ATOM 651 N N . SER A 1 87 ? 13.469 -27.062 3.178 1 98.56 87 SER A N 1
ATOM 652 C CA . SER A 1 87 ? 12.977 -28.422 3.018 1 98.56 87 SER A CA 1
ATOM 653 C C . SER A 1 87 ? 12.758 -28.766 1.548 1 98.56 87 SER A C 1
ATOM 655 O O . SER A 1 87 ? 13.125 -29.859 1.094 1 98.56 87 SER A O 1
ATOM 657 N N . VAL A 1 88 ? 12.133 -27.891 0.756 1 98.75 88 VAL A N 1
ATOM 658 C CA . VAL A 1 88 ? 11.844 -28.141 -0.65 1 98.75 88 VAL A CA 1
ATOM 659 C C . VAL A 1 88 ? 13.148 -28.25 -1.438 1 98.75 88 VAL A C 1
ATOM 661 O O . VAL A 1 88 ? 13.328 -29.172 -2.229 1 98.75 88 VAL A O 1
ATOM 664 N N . PHE A 1 89 ? 14.07 -27.312 -1.219 1 98.56 89 PHE A N 1
ATOM 665 C CA . PHE A 1 89 ? 15.328 -27.328 -1.955 1 98.56 89 PHE A CA 1
ATOM 666 C C . PHE A 1 89 ? 16.172 -28.547 -1.574 1 98.56 89 PHE A C 1
ATOM 668 O O . PHE A 1 89 ? 16.891 -29.094 -2.412 1 98.56 89 PHE A O 1
ATOM 675 N N . ALA A 1 90 ? 16.109 -28.938 -0.281 1 98.38 90 ALA A N 1
ATOM 676 C CA . ALA A 1 90 ? 16.828 -30.141 0.135 1 98.38 90 ALA A CA 1
ATOM 677 C C . ALA A 1 90 ? 16.266 -31.391 -0.564 1 98.38 90 ALA A C 1
ATOM 679 O O . ALA A 1 90 ? 17.031 -32.25 -0.978 1 98.38 90 ALA A O 1
ATOM 680 N N . ALA A 1 91 ? 15.016 -31.469 -0.737 1 97.88 91 ALA A N 1
ATOM 681 C CA . ALA A 1 91 ? 14.352 -32.656 -1.261 1 97.88 91 ALA A CA 1
ATOM 682 C C . ALA A 1 91 ? 14.367 -32.656 -2.787 1 97.88 91 ALA A C 1
ATOM 684 O O . ALA A 1 91 ? 14.5 -33.719 -3.404 1 97.88 91 ALA A O 1
ATOM 685 N N . LYS A 1 92 ? 14.188 -31.547 -3.418 1 97.81 92 LYS A N 1
ATOM 686 C CA . LYS A 1 92 ? 13.922 -31.516 -4.852 1 97.81 92 LYS A CA 1
ATOM 687 C C . LYS A 1 92 ? 15.016 -30.766 -5.605 1 97.81 92 LYS A C 1
ATOM 689 O O . LYS A 1 92 ? 15.133 -30.891 -6.824 1 97.81 92 LYS A O 1
ATOM 694 N N . GLY A 1 93 ? 15.75 -29.875 -4.875 1 97.69 93 GLY A N 1
ATOM 695 C CA . GLY A 1 93 ? 16.922 -29.188 -5.43 1 97.69 93 GLY A CA 1
ATOM 696 C C . GLY A 1 93 ? 16.562 -27.953 -6.223 1 97.69 93 GLY A C 1
ATOM 697 O O . GLY A 1 93 ? 17.438 -27.219 -6.68 1 97.69 93 GLY A O 1
ATOM 698 N N . ARG A 1 94 ? 15.25 -27.75 -6.387 1 98.06 94 ARG A N 1
ATOM 699 C CA . ARG A 1 94 ? 14.844 -26.625 -7.227 1 98.06 94 ARG A CA 1
ATOM 700 C C . ARG A 1 94 ? 13.414 -26.203 -6.906 1 98.06 94 ARG A C 1
ATOM 702 O O . ARG A 1 94 ? 12.664 -26.938 -6.262 1 98.06 94 ARG A O 1
ATOM 709 N N . VAL A 1 95 ? 13.062 -25.031 -7.305 1 98.81 95 VAL A N 1
ATOM 710 C CA . VAL A 1 95 ? 11.703 -24.516 -7.332 1 98.81 95 VAL A CA 1
ATOM 711 C C . VAL A 1 95 ? 11.469 -23.75 -8.633 1 98.81 95 VAL A C 1
ATOM 713 O O . VAL A 1 95 ? 12.109 -22.719 -8.883 1 98.81 95 VAL A O 1
ATOM 716 N N . ASP A 1 96 ? 10.523 -24.219 -9.43 1 98.62 96 ASP A N 1
ATOM 717 C CA . ASP A 1 96 ? 10.273 -23.641 -10.75 1 98.62 96 ASP A CA 1
ATOM 718 C C . ASP A 1 96 ? 9.055 -22.719 -10.727 1 98.62 96 ASP A C 1
ATOM 720 O O . ASP A 1 96 ? 8.883 -21.891 -11.625 1 98.62 96 ASP A O 1
ATOM 724 N N . PHE A 1 97 ? 8.195 -22.938 -9.773 1 98.88 97 PHE A N 1
ATOM 725 C CA . PHE A 1 97 ? 6.961 -22.188 -9.625 1 98.88 97 PHE A CA 1
ATOM 726 C C . PHE A 1 97 ? 6.688 -21.875 -8.156 1 98.88 97 PHE A C 1
ATOM 728 O O . PHE A 1 97 ? 6.555 -22.797 -7.34 1 98.88 97 PHE A O 1
ATOM 735 N N . LEU A 1 98 ? 6.691 -20.641 -7.801 1 98.94 98 LEU A N 1
ATOM 736 C CA . LEU A 1 98 ? 6.371 -20.188 -6.457 1 98.94 98 LEU A CA 1
ATOM 737 C C . LEU A 1 98 ? 5.121 -19.312 -6.469 1 98.94 98 LEU A C 1
ATOM 739 O O . LEU A 1 98 ? 5.078 -18.281 -7.152 1 98.94 98 LEU A O 1
ATOM 743 N N . HIS A 1 99 ? 4.09 -19.75 -5.789 1 98.94 99 HIS A N 1
ATOM 744 C CA . HIS A 1 99 ? 2.877 -18.953 -5.648 1 98.94 99 HIS A CA 1
ATOM 745 C C . HIS A 1 99 ? 2.689 -18.469 -4.211 1 98.94 99 HIS A C 1
ATOM 747 O O . HIS A 1 99 ? 2.363 -19.266 -3.326 1 98.94 99 HIS A O 1
ATOM 753 N N . LEU A 1 100 ? 2.945 -17.266 -3.99 1 98.94 100 LEU A N 1
ATOM 754 C CA . LEU A 1 100 ? 2.682 -16.609 -2.711 1 98.94 100 LEU A CA 1
ATOM 755 C C . LEU A 1 100 ? 1.245 -16.109 -2.643 1 98.94 100 LEU A C 1
ATOM 757 O O . LEU A 1 100 ? 0.964 -14.969 -3.029 1 98.94 100 LEU A O 1
ATOM 761 N N . ASN A 1 101 ? 0.39 -16.938 -2.105 1 98.75 101 ASN A N 1
ATOM 762 C CA . ASN A 1 101 ? -1.052 -16.781 -2.264 1 98.75 101 ASN A CA 1
ATOM 763 C C . ASN A 1 101 ? -1.746 -16.578 -0.918 1 98.75 101 ASN A C 1
ATOM 765 O O . ASN A 1 101 ? -2.881 -16.109 -0.864 1 98.75 101 ASN A O 1
ATOM 769 N N . ALA A 1 102 ? -1.071 -16.953 0.18 1 98.31 102 ALA A N 1
ATOM 770 C CA . ALA A 1 102 ? -1.728 -16.875 1.482 1 98.31 102 ALA A CA 1
ATOM 771 C C . ALA A 1 102 ? -2.219 -15.461 1.76 1 98.31 102 ALA A C 1
ATOM 773 O O . ALA A 1 102 ? -1.529 -14.484 1.453 1 98.31 102 ALA A O 1
ATOM 774 N N . GLY A 1 103 ? -3.381 -15.336 2.232 1 96.19 103 GLY A N 1
ATOM 775 C CA . GLY A 1 103 ? -3.982 -14.055 2.576 1 96.19 103 GLY A CA 1
ATOM 776 C C . GLY A 1 103 ? -5.105 -14.172 3.59 1 96.19 103 GLY A C 1
ATOM 777 O O . GLY A 1 103 ? -5.637 -15.266 3.807 1 96.19 103 GLY A O 1
ATOM 778 N N . ARG A 1 104 ? -5.414 -13.133 4.172 1 93.31 104 ARG A N 1
ATOM 779 C CA . ARG A 1 104 ? -6.543 -13.078 5.098 1 93.31 104 ARG A CA 1
ATOM 780 C C . ARG A 1 104 ? -7.332 -11.781 4.93 1 93.31 104 ARG A C 1
ATOM 782 O O . ARG A 1 104 ? -6.762 -10.742 4.602 1 93.31 104 ARG A O 1
ATOM 789 N N . GLY A 1 105 ? -8.625 -11.953 5.094 1 90.56 105 GLY A N 1
ATOM 790 C CA . GLY A 1 105 ? -9.516 -10.805 5.09 1 90.56 105 GLY A CA 1
ATOM 791 C C . GLY A 1 105 ? -9.805 -10.266 6.477 1 90.56 105 GLY A C 1
ATOM 792 O O . GLY A 1 105 ? -9.18 -10.688 7.453 1 90.56 105 GLY A O 1
ATOM 793 N N . GLY A 1 106 ? -10.68 -9.289 6.559 1 87.06 106 GLY A N 1
ATOM 794 C CA . GLY A 1 106 ? -11.164 -8.664 7.781 1 87.06 106 GLY A CA 1
ATOM 795 C C . GLY A 1 106 ? -11.922 -7.375 7.527 1 87.06 106 GLY A C 1
ATOM 796 O O . GLY A 1 106 ? -11.938 -6.867 6.406 1 87.06 106 GLY A O 1
ATOM 797 N N . SER A 1 107 ? -12.68 -6.98 8.508 1 85.88 107 SER A N 1
ATOM 798 C CA . SER A 1 107 ? -13.453 -5.746 8.406 1 85.88 107 SER A CA 1
ATOM 799 C C . SER A 1 107 ? -12.867 -4.656 9.297 1 85.88 107 SER A C 1
ATOM 801 O O . SER A 1 107 ? -13.523 -4.184 10.227 1 85.88 107 SER A O 1
ATOM 803 N N . VAL A 1 108 ? -11.625 -4.34 8.984 1 88.38 108 VAL A N 1
ATOM 804 C CA . VAL A 1 108 ? -10.938 -3.391 9.859 1 88.38 108 VAL A CA 1
ATOM 805 C C . VAL A 1 108 ? -11.008 -1.989 9.25 1 88.38 108 VAL A C 1
ATOM 807 O O . VAL A 1 108 ? -10.656 -1.788 8.094 1 88.38 108 VAL A O 1
ATOM 810 N N . LYS A 1 109 ? -11.422 -1.007 10.086 1 95.06 109 LYS A N 1
ATOM 811 C CA . LYS A 1 109 ? -11.586 0.381 9.656 1 95.06 109 LYS A CA 1
ATOM 812 C C . LYS A 1 109 ? -10.25 1.121 9.68 1 95.06 109 LYS A C 1
ATOM 814 O O . LYS A 1 109 ? -9.242 0.587 10.156 1 95.06 109 LYS A O 1
ATOM 819 N N . ALA A 1 110 ? -10.289 2.369 9.141 1 97.44 110 ALA A N 1
ATOM 820 C CA . ALA A 1 110 ? -9.094 3.195 9.078 1 97.44 110 ALA A CA 1
ATOM 821 C C . ALA A 1 110 ? -8.828 3.883 10.414 1 97.44 110 ALA A C 1
ATOM 823 O O . ALA A 1 110 ? -7.738 4.418 10.641 1 97.44 110 ALA A O 1
ATOM 824 N N . TYR A 1 111 ? -9.828 3.994 11.219 1 97.19 111 TYR A N 1
ATOM 825 C CA . TYR A 1 111 ? -9.719 4.57 12.555 1 97.19 111 TYR A CA 1
ATOM 826 C C . TYR A 1 111 ? -10.672 3.885 13.523 1 97.19 111 TYR A C 1
ATOM 828 O O . TYR A 1 111 ? -11.523 3.088 13.117 1 97.19 111 TYR A O 1
ATOM 836 N N . GLY A 1 112 ? -10.484 4.164 14.773 1 95.69 112 GLY A N 1
ATOM 837 C CA . GLY A 1 112 ? -11.344 3.598 15.805 1 95.69 112 GLY A CA 1
ATOM 838 C C . GLY A 1 112 ? -10.57 2.906 16.906 1 95.69 112 GLY A C 1
ATOM 839 O O . GLY A 1 112 ? -9.359 2.709 16.797 1 95.69 112 GLY A O 1
ATOM 840 N N . GLU A 1 113 ? -11.289 2.504 17.906 1 92.94 113 GLU A N 1
ATOM 841 C CA . GLU A 1 113 ? -10.656 1.881 19.062 1 92.94 113 GLU A CA 1
ATOM 842 C C . GLU A 1 113 ? -10.164 0.475 18.734 1 92.94 113 GLU A C 1
ATOM 844 O O . GLU A 1 113 ? -10.836 -0.274 18.031 1 92.94 113 GLU A O 1
ATOM 849 N N . ASP A 1 114 ? -9.039 0.164 19.156 1 92.06 114 ASP A N 1
ATOM 850 C CA . ASP A 1 114 ? -8.461 -1.173 19.156 1 92.06 114 ASP A CA 1
ATOM 851 C C . ASP A 1 114 ? -8.328 -1.724 17.734 1 92.06 114 ASP A C 1
ATOM 853 O O . ASP A 1 114 ? -8.477 -2.928 17.516 1 92.06 114 ASP A O 1
ATOM 857 N N . ILE A 1 115 ? -8.078 -0.883 16.734 1 93.88 115 ILE A N 1
ATOM 858 C CA . ILE A 1 115 ? -7.945 -1.354 15.367 1 93.88 115 ILE A CA 1
ATOM 859 C C . ILE A 1 115 ? -6.531 -1.885 15.141 1 93.88 115 ILE A C 1
ATOM 861 O O . ILE A 1 115 ? -6.309 -2.717 14.25 1 93.88 115 ILE A O 1
ATOM 865 N N . VAL A 1 116 ? -5.547 -1.508 15.922 1 96.81 116 VAL A N 1
ATOM 866 C CA . VAL A 1 116 ? -4.125 -1.67 15.633 1 96.81 116 VAL A CA 1
ATOM 867 C C . VAL A 1 116 ? -3.777 -3.156 15.562 1 96.81 116 VAL A C 1
ATOM 869 O O . VAL A 1 116 ? -3.139 -3.605 14.602 1 96.81 116 VAL A O 1
ATOM 872 N N . PRO A 1 117 ? -4.254 -3.998 16.516 1 96.69 117 PRO A N 1
ATOM 873 C CA . PRO A 1 117 ? -3.918 -5.422 16.422 1 96.69 117 PRO A CA 1
ATOM 874 C C . PRO A 1 117 ? -4.426 -6.07 15.141 1 96.69 117 PRO A C 1
ATOM 876 O O . PRO A 1 117 ? -3.732 -6.898 14.547 1 96.69 117 PRO A O 1
ATOM 879 N N . GLU A 1 118 ? -5.574 -5.691 14.688 1 95.94 118 GLU A N 1
ATOM 880 C CA . GLU A 1 118 ? -6.145 -6.277 13.477 1 95.94 118 GLU A CA 1
ATOM 881 C C . GLU A 1 118 ? -5.379 -5.832 12.234 1 95.94 118 GLU A C 1
ATOM 883 O O . GLU A 1 118 ? -5.203 -6.609 11.297 1 95.94 118 GLU A O 1
ATOM 888 N N . TRP A 1 119 ? -4.98 -4.535 12.25 1 98.25 119 TRP A N 1
ATOM 889 C CA . TRP A 1 119 ? -4.109 -4.07 11.18 1 98.25 119 TRP A CA 1
ATOM 890 C C . TRP A 1 119 ? -2.832 -4.906 11.117 1 98.25 119 TRP A C 1
ATOM 892 O O . TRP A 1 119 ? -2.42 -5.344 10.039 1 98.25 119 TRP A O 1
ATOM 902 N N . HIS A 1 120 ? -2.232 -5.141 12.258 1 98.12 120 HIS A N 1
ATOM 903 C CA . HIS A 1 120 ? -1.012 -5.938 12.305 1 98.12 120 HIS A CA 1
ATOM 904 C C . HIS A 1 120 ? -1.254 -7.352 11.781 1 98.12 120 HIS A C 1
ATOM 906 O O . HIS A 1 120 ? -0.439 -7.883 11.023 1 98.12 120 HIS A O 1
ATOM 912 N N . ASP A 1 121 ? -2.338 -7.938 12.18 1 97.31 121 ASP A N 1
ATOM 913 C CA . ASP A 1 121 ? -2.65 -9.297 11.758 1 97.31 121 ASP A CA 1
ATOM 914 C C . ASP A 1 121 ? -2.785 -9.391 10.234 1 97.31 121 ASP A C 1
ATOM 916 O O . ASP A 1 121 ? -2.24 -10.305 9.609 1 97.31 121 ASP A O 1
ATOM 920 N N . ILE A 1 122 ? -3.469 -8.484 9.664 1 98 122 ILE A N 1
ATOM 921 C CA . ILE A 1 122 ? -3.711 -8.484 8.227 1 98 122 ILE A CA 1
ATOM 922 C C . ILE A 1 122 ? -2.395 -8.281 7.48 1 98 122 ILE A C 1
ATOM 924 O O . ILE A 1 122 ? -2.082 -9.023 6.547 1 98 122 ILE A O 1
ATOM 928 N N . PHE A 1 123 ? -1.595 -7.34 7.895 1 98.69 123 PHE A N 1
ATOM 929 C CA . PHE A 1 123 ? -0.347 -7.047 7.199 1 98.69 123 PHE A CA 1
ATOM 930 C C . PHE A 1 123 ? 0.659 -8.172 7.391 1 98.69 123 PHE A C 1
ATOM 932 O O . PHE A 1 123 ? 1.452 -8.469 6.496 1 98.69 123 PHE A O 1
ATOM 939 N N . ALA A 1 124 ? 0.623 -8.828 8.57 1 98.69 124 ALA A N 1
ATOM 940 C CA . ALA A 1 124 ? 1.538 -9.938 8.844 1 98.69 124 ALA A CA 1
ATOM 941 C C . ALA A 1 124 ? 1.381 -11.047 7.809 1 98.69 124 ALA A C 1
ATOM 943 O O . ALA A 1 124 ? 2.371 -11.617 7.348 1 98.69 124 ALA A O 1
ATOM 944 N N . VAL A 1 125 ? 0.199 -11.273 7.414 1 98.56 125 VAL A N 1
ATOM 945 C CA . VAL A 1 125 ? -0.064 -12.367 6.488 1 98.56 125 VAL A CA 1
ATOM 946 C C . VAL A 1 125 ? -0.001 -11.859 5.051 1 98.56 125 VAL A C 1
ATOM 948 O O . VAL A 1 125 ? 0.754 -12.383 4.23 1 98.56 125 VAL A O 1
ATOM 951 N N . ASN A 1 126 ? -0.76 -10.805 4.746 1 98.69 126 ASN A N 1
ATOM 952 C CA . ASN A 1 126 ? -0.977 -10.383 3.367 1 98.69 126 ASN A CA 1
ATOM 953 C C . ASN A 1 126 ? 0.295 -9.805 2.752 1 98.69 126 ASN A C 1
ATOM 955 O O . ASN A 1 126 ? 0.592 -10.055 1.582 1 98.69 126 ASN A O 1
ATOM 959 N N . LEU A 1 127 ? 0.986 -9.008 3.531 1 98.88 127 LEU A N 1
ATOM 960 C CA . LEU A 1 127 ? 2.184 -8.375 2.988 1 98.88 127 LEU A CA 1
ATOM 961 C C . LEU A 1 127 ? 3.438 -9.125 3.42 1 98.88 127 LEU A C 1
ATOM 963 O O . LEU A 1 127 ? 4.227 -9.562 2.578 1 98.88 127 LEU A O 1
ATOM 967 N N . PHE A 1 128 ? 3.598 -9.305 4.684 1 98.88 128 PHE A N 1
ATOM 968 C CA . PHE A 1 128 ? 4.859 -9.859 5.168 1 98.88 128 PHE A CA 1
ATOM 969 C C . PHE A 1 128 ? 4.953 -11.344 4.852 1 98.88 128 PHE A C 1
ATOM 971 O O . PHE A 1 128 ? 6.055 -11.898 4.754 1 98.88 128 PHE A O 1
ATOM 978 N N . GLY A 1 129 ? 3.82 -12.031 4.688 1 98.88 129 GLY A N 1
ATOM 979 C CA . GLY A 1 129 ? 3.881 -13.367 4.121 1 98.88 129 GLY A CA 1
ATOM 980 C C . GLY A 1 129 ? 4.586 -13.414 2.775 1 98.88 129 GLY A C 1
ATOM 981 O O . GLY A 1 129 ? 5.328 -14.352 2.488 1 98.88 129 GLY A O 1
ATOM 982 N N . VAL A 1 130 ? 4.328 -12.406 1.968 1 98.94 130 VAL A N 1
ATOM 983 C CA . VAL A 1 130 ? 4.965 -12.312 0.658 1 98.94 130 VAL A CA 1
ATOM 984 C C . VAL A 1 130 ? 6.438 -11.953 0.821 1 98.94 130 VAL A C 1
ATOM 986 O O . VAL A 1 130 ? 7.305 -12.547 0.172 1 98.94 130 VAL A O 1
ATOM 989 N N . VAL A 1 131 ? 6.75 -10.977 1.691 1 98.88 131 VAL A N 1
ATOM 990 C CA . VAL A 1 131 ? 8.125 -10.555 1.936 1 98.88 131 VAL A CA 1
ATOM 991 C C . VAL A 1 131 ? 8.953 -11.742 2.43 1 98.88 131 VAL A C 1
ATOM 993 O O . VAL A 1 131 ? 10.055 -11.984 1.94 1 98.88 131 VAL A O 1
ATOM 996 N N . ASN A 1 132 ? 8.406 -12.492 3.389 1 98.81 132 ASN A N 1
ATOM 997 C CA . ASN A 1 132 ? 9.078 -13.688 3.896 1 98.81 132 ASN A CA 1
ATOM 998 C C . ASN A 1 132 ? 9.297 -14.719 2.795 1 98.81 132 ASN A C 1
ATOM 1000 O O . ASN A 1 132 ? 10.344 -15.367 2.748 1 98.81 132 ASN A O 1
ATOM 1004 N N . GLY A 1 133 ? 8.297 -14.891 1.963 1 98.81 133 GLY A N 1
ATOM 1005 C CA . GLY A 1 133 ? 8.414 -15.82 0.854 1 98.81 133 GLY A CA 1
ATOM 1006 C C . GLY A 1 133 ? 9.484 -15.438 -0.144 1 98.81 133 GLY A C 1
ATOM 1007 O O . GLY A 1 133 ? 10.273 -16.281 -0.573 1 98.81 133 GLY A O 1
ATOM 1008 N N . THR A 1 134 ? 9.484 -14.148 -0.543 1 98.69 134 THR A N 1
ATOM 1009 C CA . THR A 1 134 ? 10.5 -13.695 -1.487 1 98.69 134 THR A CA 1
ATOM 1010 C C . THR A 1 134 ? 11.898 -13.883 -0.912 1 98.69 134 THR A C 1
ATOM 1012 O O . THR A 1 134 ? 12.805 -14.344 -1.609 1 98.69 134 THR A O 1
ATOM 1015 N N . GLN A 1 135 ? 12.109 -13.5 0.361 1 98.12 135 GLN A N 1
ATOM 1016 C CA . GLN A 1 135 ? 13.406 -13.68 1 1 98.12 135 GLN A CA 1
ATOM 1017 C C . GLN A 1 135 ? 13.828 -15.148 0.986 1 98.12 135 GLN A C 1
ATOM 1019 O O . GLN A 1 135 ? 14.992 -15.469 0.728 1 98.12 135 GLN A O 1
ATOM 1024 N N . ALA A 1 136 ? 12.945 -16.047 1.218 1 98.62 136 ALA A N 1
ATOM 1025 C CA . ALA A 1 136 ? 13.258 -17.469 1.422 1 98.62 136 ALA A CA 1
ATOM 1026 C C . ALA A 1 136 ? 13.578 -18.156 0.097 1 98.62 136 ALA A C 1
ATOM 1028 O O . ALA A 1 136 ? 14.398 -19.062 0.048 1 98.62 136 ALA A O 1
ATOM 1029 N N . PHE A 1 137 ? 12.961 -17.734 -1.047 1 98.88 137 PHE A N 1
ATOM 1030 C CA . PHE A 1 137 ? 12.945 -18.609 -2.217 1 98.88 137 PHE A CA 1
ATOM 1031 C C . PHE A 1 137 ? 13.68 -17.953 -3.383 1 98.88 137 PHE A C 1
ATOM 1033 O O . PHE A 1 137 ? 14.336 -18.641 -4.168 1 98.88 137 PHE A O 1
ATOM 1040 N N . VAL A 1 138 ? 13.617 -16.625 -3.514 1 98.75 138 VAL A N 1
ATOM 1041 C CA . VAL A 1 138 ? 13.828 -15.992 -4.816 1 98.75 138 VAL A CA 1
ATOM 1042 C C . VAL A 1 138 ? 15.305 -16.078 -5.199 1 98.75 138 VAL A C 1
ATOM 1044 O O . VAL A 1 138 ? 15.641 -16.406 -6.34 1 98.75 138 VAL A O 1
ATOM 1047 N N . ASP A 1 139 ? 16.234 -15.773 -4.207 1 98.5 139 ASP A N 1
ATOM 1048 C CA . ASP A 1 139 ? 17.656 -15.859 -4.523 1 98.5 139 ASP A CA 1
ATOM 1049 C C . ASP A 1 139 ? 18.031 -17.25 -5.016 1 98.5 139 ASP A C 1
ATOM 1051 O O . ASP A 1 139 ? 18.828 -17.406 -5.941 1 98.5 139 ASP A O 1
ATOM 1055 N N . ARG A 1 140 ? 17.484 -18.25 -4.43 1 98.44 140 ARG A N 1
ATOM 1056 C CA . ARG A 1 140 ? 17.766 -19.625 -4.801 1 98.44 140 ARG A CA 1
ATOM 1057 C C . ARG A 1 140 ? 17.172 -19.969 -6.16 1 98.44 140 ARG A C 1
ATOM 1059 O O . ARG A 1 140 ? 17.75 -20.719 -6.941 1 98.44 140 ARG A O 1
ATOM 1066 N N . MET A 1 141 ? 15.992 -19.484 -6.465 1 98.44 141 MET A N 1
ATOM 1067 C CA . MET A 1 141 ? 15.367 -19.656 -7.773 1 98.44 141 MET A CA 1
ATOM 1068 C C . MET A 1 141 ? 16.219 -19.031 -8.875 1 98.44 141 MET A C 1
ATOM 1070 O O . MET A 1 141 ? 16.391 -19.609 -9.945 1 98.44 141 MET A O 1
ATOM 1074 N N . ILE A 1 142 ? 16.719 -17.812 -8.609 1 97.44 142 ILE A N 1
ATOM 1075 C CA . ILE A 1 142 ? 17.578 -17.125 -9.555 1 97.44 142 ILE A CA 1
ATOM 1076 C C . ILE A 1 142 ? 18.828 -17.953 -9.836 1 97.44 142 ILE A C 1
ATOM 1078 O O . ILE A 1 142 ? 19.266 -18.078 -10.984 1 97.44 142 ILE A O 1
ATOM 1082 N N . ALA A 1 143 ? 19.359 -18.562 -8.805 1 97.69 143 ALA A N 1
ATOM 1083 C CA . ALA A 1 143 ? 20.609 -19.312 -8.891 1 97.69 143 ALA A CA 1
ATOM 1084 C C . ALA A 1 143 ? 20.453 -20.531 -9.781 1 97.69 143 ALA A C 1
ATOM 1086 O O . ALA A 1 143 ? 21.453 -21.062 -10.297 1 97.69 143 ALA A O 1
ATOM 1087 N N . GLN A 1 144 ? 19.25 -20.984 -9.969 1 95.94 144 GLN A N 1
ATOM 1088 C CA . GLN A 1 144 ? 18.984 -22.141 -10.82 1 95.94 144 GLN A CA 1
ATOM 1089 C C . GLN A 1 144 ? 19.281 -21.844 -12.281 1 95.94 144 GLN A C 1
ATOM 1091 O O . GLN A 1 144 ? 19.469 -22.75 -13.086 1 95.94 144 GLN A O 1
ATOM 1096 N N . ASP A 1 145 ? 19.234 -20.578 -12.625 1 92.88 145 ASP A N 1
ATOM 1097 C CA . ASP A 1 145 ? 19.547 -20.094 -13.961 1 92.88 145 ASP A CA 1
ATOM 1098 C C . ASP A 1 145 ? 18.719 -20.828 -15.016 1 92.88 145 ASP A C 1
ATOM 1100 O O . ASP A 1 145 ? 19.25 -21.266 -16.031 1 92.88 145 ASP A O 1
ATOM 1104 N N . SER A 1 146 ? 17.516 -21.141 -14.734 1 93.44 146 SER A N 1
ATOM 1105 C CA . SER A 1 146 ? 16.484 -21.688 -15.609 1 93.44 146 SER A CA 1
ATOM 1106 C C . SER A 1 146 ? 15.156 -20.969 -15.43 1 93.44 146 SER A C 1
ATOM 1108 O O . SER A 1 146 ? 14.938 -20.297 -14.414 1 93.44 146 SER A O 1
ATOM 1110 N N . PRO A 1 147 ? 14.305 -21.109 -16.438 1 94.5 147 PRO A N 1
ATOM 1111 C CA . PRO A 1 147 ? 13.023 -20.406 -16.328 1 94.5 147 PRO A CA 1
ATOM 1112 C C . PRO A 1 147 ? 12.234 -20.797 -15.086 1 94.5 147 PRO A C 1
ATOM 1114 O O . PRO A 1 147 ? 12.125 -22 -14.781 1 94.5 147 PRO A O 1
ATOM 1117 N N . ALA A 1 148 ? 11.828 -19.859 -14.344 1 97.12 148 ALA A N 1
ATOM 1118 C CA . ALA A 1 148 ? 10.984 -20.016 -13.172 1 97.12 148 ALA A CA 1
ATOM 1119 C C . ALA A 1 148 ? 10 -18.859 -13.039 1 97.12 148 ALA A C 1
ATOM 1121 O O . ALA A 1 148 ? 10.109 -17.859 -13.75 1 97.12 148 ALA A O 1
ATOM 1122 N N . THR A 1 149 ? 8.969 -19.109 -12.227 1 98 149 THR A N 1
ATOM 1123 C CA . THR A 1 149 ? 7.914 -18.109 -12.133 1 98 149 THR A CA 1
ATOM 1124 C C . THR A 1 149 ? 7.492 -17.906 -10.68 1 98 149 THR A C 1
ATOM 1126 O O . THR A 1 149 ? 7.359 -18.875 -9.922 1 98 149 THR A O 1
ATOM 1129 N N . VAL A 1 150 ? 7.41 -16.641 -10.289 1 98.81 150 VAL A N 1
ATOM 1130 C CA . VAL A 1 150 ? 6.797 -16.25 -9.023 1 98.81 150 VAL A CA 1
ATOM 1131 C C . VAL A 1 150 ? 5.438 -15.609 -9.281 1 98.81 150 VAL A C 1
ATOM 1133 O O . VAL A 1 150 ? 5.332 -14.656 -10.062 1 98.81 150 VAL A O 1
ATOM 1136 N N . VAL A 1 151 ? 4.383 -16.125 -8.703 1 98.94 151 VAL A N 1
ATOM 1137 C CA . VAL A 1 151 ? 3.053 -15.523 -8.727 1 98.94 151 VAL A CA 1
ATOM 1138 C C . VAL A 1 151 ? 2.703 -14.984 -7.34 1 98.94 151 VAL A C 1
ATOM 1140 O O . VAL A 1 151 ? 2.883 -15.68 -6.336 1 98.94 151 VAL A O 1
ATOM 1143 N N . ILE A 1 152 ? 2.301 -13.75 -7.273 1 98.94 152 ILE A N 1
ATOM 1144 C CA . ILE A 1 152 ? 1.855 -13.109 -6.043 1 98.94 152 ILE A CA 1
ATOM 1145 C C . ILE A 1 152 ? 0.381 -12.727 -6.16 1 98.94 152 ILE A C 1
ATOM 1147 O O . ILE A 1 152 ? -0.034 -12.133 -7.156 1 98.94 152 ILE A O 1
ATOM 1151 N N . THR A 1 153 ? -0.406 -13.102 -5.125 1 98.81 153 THR A N 1
ATOM 1152 C CA . THR A 1 153 ? -1.836 -12.82 -5.191 1 98.81 153 THR A CA 1
ATOM 1153 C C . THR A 1 153 ? -2.143 -11.438 -4.625 1 98.81 153 THR A C 1
ATOM 1155 O O . THR A 1 153 ? -1.968 -11.195 -3.43 1 98.81 153 THR A O 1
ATOM 1158 N N . GLY A 1 154 ? -2.49 -10.562 -5.469 1 98.25 154 GLY A N 1
ATOM 1159 C CA . GLY A 1 154 ? -3.006 -9.266 -5.074 1 98.25 154 GLY A CA 1
ATOM 1160 C C . GLY A 1 154 ? -4.516 -9.25 -4.906 1 98.25 154 GLY A C 1
ATOM 1161 O O . GLY A 1 154 ? -5.086 -10.156 -4.301 1 98.25 154 GLY A O 1
ATOM 1162 N N . SER A 1 155 ? -5.145 -8.227 -5.32 1 96.88 155 SER A N 1
ATOM 1163 C CA . SER A 1 155 ? -6.59 -8.023 -5.277 1 96.88 155 SER A CA 1
ATOM 1164 C C . SER A 1 155 ? -6.996 -6.762 -6.035 1 96.88 155 SER A C 1
ATOM 1166 O O . SER A 1 155 ? -6.23 -5.801 -6.102 1 96.88 155 SER A O 1
ATOM 1168 N N . LYS A 1 156 ? -8.188 -6.805 -6.645 1 96.19 156 LYS A N 1
ATOM 1169 C CA . LYS A 1 156 ? -8.727 -5.559 -7.176 1 96.19 156 LYS A CA 1
ATOM 1170 C C . LYS A 1 156 ? -8.844 -4.496 -6.086 1 96.19 156 LYS A C 1
ATOM 1172 O O . LYS A 1 156 ? -8.695 -3.303 -6.355 1 96.19 156 LYS A O 1
ATOM 1177 N N . GLN A 1 157 ? -9.031 -4.988 -4.875 1 95.5 157 GLN A N 1
ATOM 1178 C CA . GLN A 1 157 ? -9.156 -4.094 -3.729 1 95.5 157 GLN A CA 1
ATOM 1179 C C . GLN A 1 157 ? -7.836 -3.381 -3.439 1 95.5 157 GLN A C 1
ATOM 1181 O O . GLN A 1 157 ? -7.816 -2.363 -2.746 1 95.5 157 GLN A O 1
ATOM 1186 N N . GLY A 1 158 ? -6.719 -3.859 -3.887 1 97 158 GLY A N 1
ATOM 1187 C CA . GLY A 1 158 ? -5.441 -3.182 -3.748 1 97 158 GLY A CA 1
ATOM 1188 C C . GLY A 1 158 ? -5.219 -2.107 -4.793 1 97 158 GLY A C 1
ATOM 1189 O O . GLY A 1 158 ? -4.219 -1.386 -4.75 1 97 158 GLY A O 1
ATOM 1190 N N . ILE A 1 159 ? -6.18 -1.987 -5.746 1 96.44 159 ILE A N 1
ATOM 1191 C CA . ILE A 1 159 ? -6.047 -1.049 -6.855 1 96.44 159 ILE A CA 1
ATOM 1192 C C . ILE A 1 159 ? -7.125 0.03 -6.75 1 96.44 159 ILE A C 1
ATOM 1194 O O . ILE A 1 159 ? -6.812 1.225 -6.738 1 96.44 159 ILE A O 1
ATOM 1198 N N . THR A 1 160 ? -8.414 -0.36 -6.539 1 94.62 160 THR A N 1
ATOM 1199 C CA . THR A 1 160 ? -9.5 0.615 -6.492 1 94.62 160 THR A CA 1
ATOM 1200 C C . THR A 1 160 ? -9.867 0.94 -5.047 1 94.62 160 THR A C 1
ATOM 1202 O O . THR A 1 160 ? -10.609 1.891 -4.789 1 94.62 160 THR A O 1
ATOM 1205 N N . CYS A 1 161 ? -9.5 0.188 -4.094 1 96.19 161 CYS A N 1
ATOM 1206 C CA . CYS A 1 161 ? -9.602 0.413 -2.656 1 96.19 161 CYS A CA 1
ATOM 1207 C C . CYS A 1 161 ? -11.008 0.855 -2.266 1 96.19 161 CYS A C 1
ATOM 1209 O O . CYS A 1 161 ? -11.172 1.875 -1.596 1 96.19 161 CYS A O 1
ATOM 1211 N N . PRO A 1 162 ? -12.031 0.058 -2.607 1 94.94 162 PRO A N 1
ATOM 1212 C CA . PRO A 1 162 ? -13.398 0.47 -2.285 1 94.94 162 PRO A CA 1
ATOM 1213 C C . PRO A 1 162 ? -13.602 0.73 -0.794 1 94.94 162 PRO A C 1
ATOM 1215 O O . PRO A 1 162 ? -13.117 -0.037 0.041 1 94.94 162 PRO A O 1
ATOM 1218 N N . PRO A 1 163 ? -14.398 1.855 -0.644 1 92.94 163 PRO A N 1
ATOM 1219 C CA . PRO A 1 163 ? -14.75 2.078 0.76 1 92.94 163 PRO A CA 1
ATOM 1220 C C . PRO A 1 163 ? -15.797 1.091 1.269 1 92.94 163 PRO A C 1
ATOM 1222 O O . PRO A 1 163 ? -16.484 0.451 0.471 1 92.94 163 PRO A O 1
ATOM 1225 N N . GLY A 1 164 ? -15.953 0.782 2.52 1 83.88 164 GLY A N 1
ATOM 1226 C CA . GLY A 1 164 ? -16.938 -0.137 3.068 1 83.88 164 GLY A CA 1
ATOM 1227 C C . GLY A 1 164 ? -16.391 -1.529 3.311 1 83.88 164 GLY A C 1
ATOM 1228 O O . GLY A 1 164 ? -17.047 -2.367 3.928 1 83.88 164 GLY A O 1
ATOM 1229 N N . THR A 1 165 ? -15.32 -1.731 2.625 1 84.81 165 THR A N 1
ATOM 1230 C CA . THR A 1 165 ? -14.578 -2.951 2.928 1 84.81 165 THR A CA 1
ATOM 1231 C C . THR A 1 165 ? -13.469 -2.676 3.943 1 84.81 165 THR A C 1
ATOM 1233 O O . THR A 1 165 ? -13.438 -1.606 4.555 1 84.81 165 THR A O 1
ATOM 1236 N N . SER A 1 166 ? -12.656 -3.605 4.148 1 92.56 166 SER A N 1
ATOM 1237 C CA . SER A 1 166 ? -11.578 -3.469 5.121 1 92.56 166 SER A CA 1
ATOM 1238 C C . SER A 1 166 ? -10.508 -2.5 4.629 1 92.56 166 SER A C 1
ATOM 1240 O O . SER A 1 166 ? -9.891 -2.73 3.59 1 92.56 166 SER A O 1
ATOM 1242 N N . ALA A 1 167 ? -10.367 -1.357 5.41 1 97.88 167 ALA A N 1
ATOM 1243 C CA . ALA A 1 167 ? -9.289 -0.412 5.105 1 97.88 167 ALA A CA 1
ATOM 1244 C C . ALA A 1 167 ? -7.926 -1.086 5.191 1 97.88 167 ALA A C 1
ATOM 1246 O O . ALA A 1 167 ? -7.055 -0.84 4.355 1 97.88 167 ALA A O 1
ATOM 1247 N N . ALA A 1 168 ? -7.777 -1.927 6.188 1 98.19 168 ALA A N 1
ATOM 1248 C CA . ALA A 1 168 ? -6.512 -2.631 6.383 1 98.19 168 ALA A CA 1
ATOM 1249 C C . ALA A 1 168 ? -6.23 -3.58 5.223 1 98.19 168 ALA A C 1
ATOM 1251 O O . ALA A 1 168 ? -5.094 -3.68 4.754 1 98.19 168 ALA A O 1
ATOM 1252 N N . TYR A 1 169 ? -7.238 -4.328 4.762 1 97.69 169 TYR A N 1
ATOM 1253 C CA . TYR A 1 169 ? -7.074 -5.23 3.629 1 97.69 169 TYR A CA 1
ATOM 1254 C C . TYR A 1 169 ? -6.691 -4.465 2.371 1 97.69 169 TYR A C 1
ATOM 1256 O O . TYR A 1 169 ? -5.723 -4.816 1.691 1 97.69 169 TYR A O 1
ATOM 1264 N N . ASN A 1 170 ? -7.445 -3.359 2.074 1 98.31 170 ASN A N 1
ATOM 1265 C CA . ASN A 1 170 ? -7.133 -2.523 0.918 1 98.31 170 ASN A CA 1
ATOM 1266 C C . ASN A 1 170 ? -5.684 -2.049 0.944 1 98.31 170 ASN A C 1
ATOM 1268 O O . ASN A 1 170 ? -4.973 -2.164 -0.054 1 98.31 170 ASN A O 1
ATOM 1272 N N . ALA A 1 171 ? -5.289 -1.562 2.076 1 98.75 171 ALA A N 1
ATOM 1273 C CA . ALA A 1 171 ? -3.932 -1.037 2.225 1 98.75 171 ALA A CA 1
ATOM 1274 C C . ALA A 1 171 ? -2.895 -2.139 2.043 1 98.75 171 ALA A C 1
ATOM 1276 O O . ALA A 1 171 ? -1.865 -1.932 1.396 1 98.75 171 ALA A O 1
ATOM 1277 N N . SER A 1 172 ? -3.131 -3.285 2.625 1 98.75 172 SER A N 1
ATOM 1278 C CA . SER A 1 172 ? -2.186 -4.395 2.516 1 98.75 172 SER A CA 1
ATOM 1279 C C . SER A 1 172 ? -2.014 -4.832 1.066 1 98.75 172 SER A C 1
ATOM 1281 O O . SER A 1 172 ? -0.895 -5.105 0.623 1 98.75 172 SER A O 1
ATOM 1283 N N . LYS A 1 173 ? -3.096 -4.906 0.38 1 98.69 173 LYS A N 1
ATOM 1284 C CA . LYS A 1 173 ? -3.029 -5.383 -0.999 1 98.69 173 LYS A CA 1
ATOM 1285 C C . LYS A 1 173 ? -2.477 -4.305 -1.927 1 98.69 173 LYS A C 1
ATOM 1287 O O . LYS A 1 173 ? -1.837 -4.613 -2.936 1 98.69 173 LYS A O 1
ATOM 1292 N N . ALA A 1 174 ? -2.668 -3.021 -1.572 1 98.75 174 ALA A N 1
ATOM 1293 C CA . ALA A 1 174 ? -1.957 -1.964 -2.285 1 98.75 174 ALA A CA 1
ATOM 1294 C C . ALA A 1 174 ? -0.447 -2.111 -2.119 1 98.75 174 ALA A C 1
ATOM 1296 O O . ALA A 1 174 ? 0.308 -1.95 -3.082 1 98.75 174 ALA A O 1
ATOM 1297 N N . ALA A 1 175 ? -0.044 -2.393 -0.921 1 98.88 175 ALA A N 1
ATOM 1298 C CA . ALA A 1 175 ? 1.374 -2.609 -0.647 1 98.88 175 ALA A CA 1
ATOM 1299 C C . ALA A 1 175 ? 1.9 -3.824 -1.404 1 98.88 175 ALA A C 1
ATOM 1301 O O . ALA A 1 175 ? 3.014 -3.799 -1.934 1 98.88 175 ALA A O 1
ATOM 1302 N N . VAL A 1 176 ? 1.131 -4.848 -1.464 1 98.88 176 VAL A N 1
ATOM 1303 C CA . VAL A 1 176 ? 1.515 -6.07 -2.164 1 98.88 176 VAL A CA 1
ATOM 1304 C C . VAL A 1 176 ? 1.723 -5.773 -3.646 1 98.88 176 VAL A C 1
ATOM 1306 O O . VAL A 1 176 ? 2.672 -6.27 -4.258 1 98.88 176 VAL A O 1
ATOM 1309 N N . LYS A 1 177 ? 0.794 -4.996 -4.234 1 98.81 177 LYS A N 1
ATOM 1310 C CA . LYS A 1 177 ? 0.964 -4.609 -5.633 1 98.81 177 LYS A CA 1
ATOM 1311 C C . LYS A 1 177 ? 2.299 -3.904 -5.852 1 98.81 177 LYS A C 1
ATOM 1313 O O . LYS A 1 177 ? 3.02 -4.207 -6.801 1 98.81 177 LYS A O 1
ATOM 1318 N N . ALA A 1 178 ? 2.613 -2.945 -4.98 1 98.69 178 ALA A N 1
ATOM 1319 C CA . ALA A 1 178 ? 3.865 -2.201 -5.098 1 98.69 178 ALA A CA 1
ATOM 1320 C C . ALA A 1 178 ? 5.066 -3.129 -4.949 1 98.69 178 ALA A C 1
ATOM 1322 O O . ALA A 1 178 ? 6.047 -3.01 -5.691 1 98.69 178 ALA A O 1
ATOM 1323 N N . LEU A 1 179 ? 5.008 -4.055 -4.027 1 98.69 179 LEU A N 1
ATOM 1324 C CA . LEU A 1 179 ? 6.074 -5.027 -3.818 1 98.69 179 LEU A CA 1
ATOM 1325 C C . LEU A 1 179 ? 6.27 -5.895 -5.059 1 98.69 179 LEU A C 1
ATOM 1327 O O . LEU A 1 179 ? 7.402 -6.109 -5.496 1 98.69 179 LEU A O 1
ATOM 1331 N N . ALA A 1 180 ? 5.188 -6.391 -5.57 1 98.81 180 ALA A N 1
ATOM 1332 C CA . ALA A 1 180 ? 5.258 -7.266 -6.738 1 98.81 180 ALA A CA 1
ATOM 1333 C C . ALA A 1 180 ? 5.863 -6.535 -7.938 1 98.81 180 ALA A C 1
ATOM 1335 O O . ALA A 1 180 ? 6.652 -7.113 -8.688 1 98.81 180 ALA A O 1
ATOM 1336 N N . GLU A 1 181 ? 5.434 -5.293 -8.133 1 98.5 181 GLU A N 1
ATOM 1337 C CA . GLU A 1 181 ? 5.98 -4.492 -9.227 1 98.5 181 GLU A CA 1
ATOM 1338 C C . GLU A 1 181 ? 7.488 -4.312 -9.078 1 98.5 181 GLU A C 1
ATOM 1340 O O . GLU A 1 181 ? 8.234 -4.461 -10.039 1 98.5 181 GLU A O 1
ATOM 1345 N N . ALA A 1 182 ? 7.91 -3.982 -7.871 1 98.38 182 ALA A N 1
ATOM 1346 C CA . ALA A 1 182 ? 9.336 -3.82 -7.605 1 98.38 182 ALA A CA 1
ATOM 1347 C C . ALA A 1 182 ? 10.094 -5.121 -7.871 1 98.38 182 ALA A C 1
ATOM 1349 O O . ALA A 1 182 ? 11.164 -5.105 -8.484 1 98.38 182 ALA A O 1
ATOM 1350 N N . LEU A 1 183 ? 9.523 -6.211 -7.406 1 98.44 183 LEU A N 1
ATOM 1351 C CA . LEU A 1 183 ? 10.148 -7.516 -7.594 1 98.44 183 LEU A CA 1
ATOM 1352 C C . LEU A 1 183 ? 10.305 -7.836 -9.078 1 98.44 183 LEU A C 1
ATOM 1354 O O . LEU A 1 183 ? 11.383 -8.258 -9.516 1 98.44 183 LEU A O 1
ATOM 1358 N N . SER A 1 184 ? 9.211 -7.648 -9.82 1 97.75 184 SER A N 1
ATOM 1359 C CA . SER A 1 184 ? 9.227 -7.914 -11.25 1 97.75 184 SER A CA 1
ATOM 1360 C C . SER A 1 184 ? 10.328 -7.125 -11.945 1 97.75 184 SER A C 1
ATOM 1362 O O . SER A 1 184 ? 11.07 -7.676 -12.766 1 97.75 184 SER A O 1
ATOM 1364 N N . HIS A 1 185 ? 10.414 -5.883 -11.609 1 96.5 185 HIS A N 1
ATOM 1365 C CA . HIS A 1 185 ? 11.422 -5.039 -12.242 1 96.5 185 HIS A CA 1
ATOM 1366 C C . HIS A 1 185 ? 12.828 -5.477 -11.844 1 96.5 185 HIS A C 1
ATOM 1368 O O . HIS A 1 185 ? 13.727 -5.539 -12.695 1 96.5 185 HIS A O 1
ATOM 1374 N N . GLN A 1 186 ? 13.062 -5.777 -10.602 1 96.12 186 GLN A N 1
ATOM 1375 C CA . GLN A 1 186 ? 14.383 -6.156 -10.102 1 96.12 186 GLN A CA 1
ATOM 1376 C C . GLN A 1 186 ? 14.836 -7.484 -10.703 1 96.12 186 GLN A C 1
ATOM 1378 O O . GLN A 1 186 ? 16.031 -7.742 -10.812 1 96.12 186 GLN A O 1
ATOM 1383 N N . LEU A 1 187 ? 13.906 -8.289 -11.156 1 96.25 187 LEU A N 1
ATOM 1384 C CA . LEU A 1 187 ? 14.242 -9.617 -11.648 1 96.25 187 LEU A CA 1
ATOM 1385 C C . LEU A 1 187 ? 14.367 -9.617 -13.164 1 96.25 187 LEU A C 1
ATOM 1387 O O . LEU A 1 187 ? 14.633 -10.656 -13.773 1 96.25 187 LEU A O 1
ATOM 1391 N N . LEU A 1 188 ? 14.211 -8.461 -13.82 1 95.06 188 LEU A N 1
ATOM 1392 C CA . LEU A 1 188 ? 14.281 -8.336 -15.273 1 95.06 188 LEU A CA 1
ATOM 1393 C C . LEU A 1 188 ? 15.562 -8.969 -15.805 1 95.06 188 LEU A C 1
ATOM 1395 O O . LEU A 1 188 ? 15.547 -9.594 -16.875 1 95.06 188 LEU A O 1
ATOM 1399 N N . PRO A 1 189 ? 16.719 -8.898 -15.07 1 94 189 PRO A N 1
ATOM 1400 C CA . PRO A 1 189 ? 17.953 -9.453 -15.609 1 94 189 PRO A CA 1
ATOM 1401 C C . PRO A 1 189 ? 18.062 -10.961 -15.414 1 94 189 PRO A C 1
ATOM 1403 O O . PRO A 1 189 ? 19.078 -11.57 -15.789 1 94 189 PRO A O 1
ATOM 1406 N N . THR A 1 190 ? 17.094 -11.594 -14.836 1 95.56 190 THR A N 1
ATOM 1407 C CA . THR A 1 190 ? 17.125 -13.023 -14.523 1 95.56 190 THR A CA 1
ATOM 1408 C C . THR A 1 190 ? 16.125 -13.789 -15.375 1 95.56 190 THR A C 1
ATOM 1410 O O . THR A 1 190 ? 15.414 -13.203 -16.188 1 95.56 190 THR A O 1
ATOM 1413 N N . GLN A 1 191 ? 16.047 -15.125 -15.18 1 95.31 191 GLN A N 1
ATOM 1414 C CA . GLN A 1 191 ? 15.102 -15.961 -15.922 1 95.31 191 GLN A CA 1
ATOM 1415 C C . GLN A 1 191 ? 13.828 -16.203 -15.117 1 95.31 191 GLN A C 1
ATOM 1417 O O . GLN A 1 191 ? 13.016 -17.062 -15.469 1 95.31 191 GLN A O 1
ATOM 1422 N N . VAL A 1 192 ? 13.75 -15.453 -13.969 1 97 192 VAL A N 1
ATOM 1423 C CA . VAL A 1 192 ? 12.578 -15.602 -13.117 1 97 192 VAL A CA 1
ATOM 1424 C C . VAL A 1 192 ? 11.547 -14.523 -13.461 1 97 192 VAL A C 1
ATOM 1426 O O . VAL A 1 192 ? 11.828 -13.328 -13.367 1 97 192 VAL A O 1
ATOM 1429 N N . SER A 1 193 ? 10.367 -14.922 -13.961 1 97.31 193 SER A N 1
ATOM 1430 C CA . SER A 1 193 ? 9.273 -13.984 -14.219 1 97.31 193 SER A CA 1
ATOM 1431 C C . SER A 1 193 ? 8.406 -13.797 -12.984 1 97.31 193 SER A C 1
ATOM 1433 O O . SER A 1 193 ? 8.352 -14.672 -12.117 1 97.31 193 SER A O 1
ATOM 1435 N N . VAL A 1 194 ? 7.836 -12.672 -12.867 1 98.38 194 VAL A N 1
ATOM 1436 C CA . VAL A 1 194 ? 6.934 -12.352 -11.766 1 98.38 194 VAL A CA 1
ATOM 1437 C C . VAL A 1 194 ? 5.574 -11.938 -12.32 1 98.38 194 VAL A C 1
ATOM 1439 O O . VAL A 1 194 ? 5.496 -11.203 -13.305 1 98.38 194 VAL A O 1
ATOM 1442 N N . HIS A 1 195 ? 4.512 -12.445 -11.727 1 98.75 195 HIS A N 1
ATOM 1443 C CA . HIS A 1 195 ? 3.143 -12.109 -12.102 1 98.75 195 HIS A CA 1
ATOM 1444 C C . HIS A 1 195 ? 2.314 -11.734 -10.875 1 98.75 195 HIS A C 1
ATOM 1446 O O . HIS A 1 195 ? 2.447 -12.359 -9.82 1 98.75 195 HIS A O 1
ATOM 1452 N N . LEU A 1 196 ? 1.562 -10.688 -11.016 1 98.88 196 LEU A N 1
ATOM 1453 C CA . LEU A 1 196 ? 0.578 -10.32 -10 1 98.88 196 LEU A CA 1
ATOM 1454 C C . LEU A 1 196 ? -0.805 -10.852 -10.367 1 98.88 196 LEU A C 1
ATOM 1456 O O . LEU A 1 196 ? -1.437 -10.359 -11.305 1 98.88 196 LEU A O 1
ATOM 1460 N N . LEU A 1 197 ? -1.249 -11.883 -9.656 1 98.88 197 LEU A N 1
ATOM 1461 C CA . LEU A 1 197 ? -2.619 -12.359 -9.805 1 98.88 197 LEU A CA 1
ATOM 1462 C C . LEU A 1 197 ? -3.598 -11.445 -9.086 1 98.88 197 LEU A C 1
ATOM 1464 O O . LEU A 1 197 ? -3.486 -11.242 -7.871 1 98.88 197 LEU A O 1
ATOM 1468 N N . VAL A 1 198 ? -4.539 -10.891 -9.797 1 98.38 198 VAL A N 1
ATOM 1469 C CA . VAL A 1 198 ? -5.504 -9.953 -9.227 1 98.38 198 VAL A CA 1
ATOM 1470 C C . VAL A 1 198 ? -6.918 -10.523 -9.375 1 98.38 198 VAL A C 1
ATOM 1472 O O . VAL A 1 198 ? -7.625 -10.195 -10.328 1 98.38 198 VAL A O 1
ATOM 1475 N N . PRO A 1 199 ? -7.301 -11.266 -8.398 1 97.19 199 PRO A N 1
ATOM 1476 C CA . PRO A 1 199 ? -8.672 -11.781 -8.422 1 97.19 199 PRO A CA 1
ATOM 1477 C C . PRO A 1 199 ? -9.711 -10.703 -8.156 1 97.19 199 PRO A C 1
ATOM 1479 O O . PRO A 1 199 ? -9.438 -9.734 -7.445 1 97.19 199 PRO A O 1
ATOM 1482 N N . GLY A 1 200 ? -10.844 -10.836 -8.805 1 92.5 200 GLY A N 1
ATOM 1483 C CA . GLY A 1 200 ? -12.031 -10.117 -8.391 1 92.5 200 GLY A CA 1
ATOM 1484 C C . GLY A 1 200 ? -12.875 -10.883 -7.383 1 92.5 200 GLY A C 1
ATOM 1485 O O . GLY A 1 200 ? -12.336 -11.5 -6.465 1 92.5 200 GLY A O 1
ATOM 1486 N N . TYR A 1 201 ? -14.164 -10.719 -7.465 1 91.62 201 TYR A N 1
ATOM 1487 C CA . TYR A 1 201 ? -15.039 -11.477 -6.582 1 91.62 201 TYR A CA 1
ATOM 1488 C C . TYR A 1 201 ? -14.922 -12.969 -6.852 1 91.62 201 TYR A C 1
ATOM 1490 O O . TYR A 1 201 ? -15.312 -13.445 -7.922 1 91.62 201 TYR A O 1
ATOM 1498 N N . THR A 1 202 ? -14.273 -13.633 -5.996 1 93 202 THR A N 1
ATOM 1499 C CA . THR A 1 202 ? -14.047 -15.078 -6.062 1 93 202 THR A CA 1
ATOM 1500 C C . THR A 1 202 ? -14.602 -15.766 -4.824 1 93 202 THR A C 1
ATOM 1502 O O . THR A 1 202 ? -14.414 -15.297 -3.699 1 93 202 THR A O 1
ATOM 1505 N N . TYR A 1 203 ? -15.312 -16.828 -5.094 1 90.94 203 TYR A N 1
ATOM 1506 C CA . TYR A 1 203 ? -15.898 -17.578 -3.988 1 90.94 203 TYR A CA 1
ATOM 1507 C C . TYR A 1 203 ? -14.844 -18.422 -3.281 1 90.94 203 TYR A C 1
ATOM 1509 O O . TYR A 1 203 ? -14.492 -19.516 -3.744 1 90.94 203 TYR A O 1
ATOM 1517 N N . THR A 1 204 ? -14.32 -17.906 -2.182 1 89.69 204 THR A N 1
ATOM 1518 C CA . THR A 1 204 ? -13.312 -18.562 -1.345 1 89.69 204 THR A CA 1
ATOM 1519 C C . THR A 1 204 ? -13.68 -18.438 0.132 1 89.69 204 THR A C 1
ATOM 1521 O O . THR A 1 204 ? -14.656 -17.766 0.481 1 89.69 204 THR A O 1
ATOM 1524 N N . LYS A 1 205 ? -12.906 -19.016 0.971 1 80.44 205 LYS A N 1
ATOM 1525 C CA . LYS A 1 205 ? -13.094 -18.875 2.41 1 80.44 205 LYS A CA 1
ATOM 1526 C C . LYS A 1 205 ? -12.953 -17.422 2.846 1 80.44 205 LYS A C 1
ATOM 1528 O O . LYS A 1 205 ? -13.648 -16.969 3.762 1 80.44 205 LYS A O 1
ATOM 1533 N N . ILE A 1 206 ? -12.102 -16.672 2.203 1 78.38 206 ILE A N 1
ATOM 1534 C CA . ILE A 1 206 ? -11.875 -15.273 2.533 1 78.38 206 ILE A CA 1
ATOM 1535 C C . ILE A 1 206 ? -13.141 -14.469 2.268 1 78.38 206 ILE A C 1
ATOM 1537 O O . ILE A 1 206 ? -13.508 -13.594 3.059 1 78.38 206 ILE A O 1
ATOM 1541 N N . THR A 1 207 ? -13.836 -14.734 1.167 1 76.88 207 THR A N 1
ATOM 1542 C CA . THR A 1 207 ? -14.969 -13.914 0.772 1 76.88 207 THR A CA 1
ATOM 1543 C C . THR A 1 207 ? -16.25 -14.43 1.408 1 76.88 207 THR A C 1
ATOM 1545 O O . THR A 1 207 ? -17.281 -13.734 1.407 1 76.88 207 THR A O 1
ATOM 1548 N N . THR A 1 208 ? -16.328 -15.648 1.812 1 68.69 208 THR A N 1
ATOM 1549 C CA . THR A 1 208 ? -17.531 -16.188 2.434 1 68.69 208 THR A CA 1
ATOM 1550 C C . THR A 1 208 ? -17.609 -15.773 3.9 1 68.69 208 THR A C 1
ATOM 1552 O O . THR A 1 208 ? -18.672 -15.859 4.516 1 68.69 208 THR A O 1
ATOM 1555 N N . ASN A 1 209 ? -16.844 -14.766 4.379 1 56.81 209 ASN A N 1
ATOM 1556 C CA . ASN A 1 209 ? -16.781 -14.289 5.758 1 56.81 209 ASN A CA 1
ATOM 1557 C C . ASN A 1 209 ? -17.109 -15.398 6.75 1 56.81 209 ASN A C 1
ATOM 1559 O O . ASN A 1 209 ? -17.656 -15.133 7.824 1 56.81 209 ASN A O 1
ATOM 1563 N N . SER A 1 210 ? -17.547 -16.609 6.48 1 43.94 210 SER A N 1
ATOM 1564 C CA . SER A 1 210 ? -18.188 -17.578 7.359 1 43.94 210 SER A CA 1
ATOM 1565 C C . SER A 1 210 ? -17.188 -18.203 8.32 1 43.94 210 SER A C 1
ATOM 1567 O O . SER A 1 210 ? -16.156 -18.75 7.898 1 43.94 210 SER A O 1
ATOM 1569 N N . SER A 1 211 ? -16.984 -17.594 9.477 1 43.34 211 SER A N 1
ATOM 1570 C CA . SER A 1 211 ? -16.344 -18.359 10.539 1 43.34 211 SER A CA 1
ATOM 1571 C C . SER A 1 211 ? -16.516 -19.859 10.305 1 43.34 211 SER A C 1
ATOM 1573 O O . SER A 1 211 ? -15.68 -20.656 10.75 1 43.34 211 SER A O 1
ATOM 1575 N N . SER A 1 212 ? -17.688 -20.375 10.492 1 40.88 212 SER A N 1
ATOM 1576 C CA . SER A 1 212 ? -18.109 -21.766 10.625 1 40.88 212 SER A CA 1
ATOM 1577 C C . SER A 1 212 ? -17.984 -22.5 9.297 1 40.88 212 SER A C 1
ATOM 1579 O O . SER A 1 212 ? -18.109 -23.734 9.258 1 40.88 212 SER A O 1
ATOM 1581 N N . SER A 1 213 ? -18.656 -21.984 8.078 1 48.66 213 SER A N 1
ATOM 1582 C CA . SER A 1 213 ? -19.297 -22.875 7.113 1 48.66 213 SER A CA 1
ATOM 1583 C C . SER A 1 213 ? -18.281 -23.406 6.113 1 48.66 213 SER A C 1
ATOM 1585 O O . SER A 1 213 ? -17.344 -22.703 5.711 1 48.66 213 SER A O 1
ATOM 1587 N N . SER A 1 214 ? -18.078 -24.703 6.113 1 61.16 214 SER A N 1
ATOM 1588 C CA . SER A 1 214 ? -17.422 -25.609 5.176 1 61.16 214 SER A CA 1
ATOM 1589 C C . SER A 1 214 ? -17.547 -25.109 3.74 1 61.16 214 SER A C 1
ATOM 1591 O O . SER A 1 214 ? -18.641 -24.703 3.318 1 61.16 214 SER A O 1
ATOM 1593 N N . TYR A 1 215 ? -16.438 -24.531 3.197 1 68.94 215 TYR A N 1
ATOM 1594 C CA . TYR A 1 215 ? -16.406 -24.281 1.761 1 68.94 215 TYR A CA 1
ATOM 1595 C C . TYR A 1 215 ? -17.281 -25.281 1.013 1 68.94 215 TYR A C 1
ATOM 1597 O O . TYR A 1 215 ? -17.094 -26.5 1.132 1 68.94 215 TYR A O 1
ATOM 1605 N N . ASN A 1 216 ? -18.422 -24.766 0.592 1 77.31 216 ASN A N 1
ATOM 1606 C CA . ASN A 1 216 ? -19.344 -25.547 -0.233 1 77.31 216 ASN A CA 1
ATOM 1607 C C . ASN A 1 216 ? -19.5 -24.938 -1.629 1 77.31 216 ASN A C 1
ATOM 1609 O O . ASN A 1 216 ? -20.25 -23.984 -1.821 1 77.31 216 ASN A O 1
ATOM 1613 N N . PRO A 1 217 ? -18.828 -25.531 -2.582 1 78.5 217 PRO A N 1
ATOM 1614 C CA . PRO A 1 217 ? -18.812 -24.969 -3.936 1 78.5 217 PRO A CA 1
ATOM 1615 C C . PRO A 1 217 ? -20.203 -24.766 -4.512 1 78.5 217 PRO A C 1
ATOM 1617 O O . PRO A 1 217 ? -20.406 -23.906 -5.371 1 78.5 217 PRO A O 1
ATOM 1620 N N . SER A 1 218 ? -21.125 -25.547 -4.105 1 78.38 218 SER A N 1
ATOM 1621 C CA . SER A 1 218 ? -22.484 -25.453 -4.645 1 78.38 218 SER A CA 1
ATOM 1622 C C . SER A 1 218 ? -23.172 -24.172 -4.191 1 78.38 218 SER A C 1
ATOM 1624 O O . SER A 1 218 ? -24.203 -23.797 -4.75 1 78.38 218 SER A O 1
ATOM 1626 N N . SER A 1 219 ? -22.656 -23.453 -3.277 1 82.75 219 SER A N 1
ATOM 1627 C CA . SER A 1 219 ? -23.266 -22.25 -2.719 1 82.75 219 SER A CA 1
ATOM 1628 C C . SER A 1 219 ? -22.641 -20.984 -3.295 1 82.75 219 SER A C 1
ATOM 1630 O O . SER A 1 219 ? -22.875 -19.891 -2.801 1 82.75 219 SER A O 1
ATOM 1632 N N . LYS A 1 220 ? -21.875 -21.188 -4.297 1 86.25 220 LYS A N 1
ATOM 1633 C CA . LYS A 1 220 ? -21.172 -20.047 -4.883 1 86.25 220 LYS A CA 1
ATOM 1634 C C . LYS A 1 220 ? -22.172 -19.031 -5.457 1 86.25 220 LYS A C 1
ATOM 1636 O O . LYS A 1 220 ? -23 -19.375 -6.297 1 86.25 220 LYS A O 1
ATOM 1641 N N . PRO A 1 221 ? -22.109 -17.766 -5.031 1 89 221 PRO A N 1
ATOM 1642 C CA . PRO A 1 221 ? -22.953 -16.75 -5.664 1 89 221 PRO A CA 1
ATOM 1643 C C . PRO A 1 221 ? -22.719 -16.641 -7.168 1 89 221 PRO A C 1
ATOM 1645 O O . PRO A 1 221 ? -21.594 -16.844 -7.641 1 89 221 PRO A O 1
ATOM 1648 N N . ALA A 1 222 ? -23.734 -16.266 -7.918 1 90.38 222 ALA A N 1
ATOM 1649 C CA . ALA A 1 222 ? -23.672 -16.219 -9.375 1 90.38 222 ALA A CA 1
ATOM 1650 C C . ALA A 1 222 ? -22.625 -15.227 -9.852 1 90.38 222 ALA A C 1
ATOM 1652 O O . ALA A 1 222 ? -21.938 -15.461 -10.852 1 90.38 222 ALA A O 1
ATOM 1653 N N . ALA A 1 223 ? -22.438 -14.195 -9.125 1 91.62 223 ALA A N 1
ATOM 1654 C CA . ALA A 1 223 ? -21.531 -13.117 -9.539 1 91.62 223 ALA A CA 1
ATOM 1655 C C . ALA A 1 223 ? -20.078 -13.523 -9.375 1 91.62 223 ALA A C 1
ATOM 1657 O O . ALA A 1 223 ? -19.203 -13.055 -10.109 1 91.62 223 ALA A O 1
ATOM 1658 N N . ALA A 1 224 ? -19.812 -14.438 -8.445 1 93.31 224 ALA A N 1
ATOM 1659 C CA . ALA A 1 224 ? -18.438 -14.781 -8.078 1 93.31 224 ALA A CA 1
ATOM 1660 C C . ALA A 1 224 ? -17.844 -15.797 -9.047 1 93.31 224 ALA A C 1
ATOM 1662 O O . ALA A 1 224 ? -18.547 -16.688 -9.539 1 93.31 224 ALA A O 1
ATOM 1663 N N . TRP A 1 225 ? -16.609 -15.68 -9.352 1 95.94 225 TRP A N 1
ATOM 1664 C CA . TRP A 1 225 ? -15.859 -16.766 -9.969 1 95.94 225 TRP A CA 1
ATOM 1665 C C . TRP A 1 225 ? -15.516 -17.844 -8.945 1 95.94 225 TRP A C 1
ATOM 1667 O O . TRP A 1 225 ? -15.43 -17.578 -7.746 1 95.94 225 TRP A O 1
ATOM 1677 N N . SER A 1 226 ? -15.414 -19.062 -9.445 1 94.94 226 SER A N 1
ATOM 1678 C CA . SER A 1 226 ? -14.82 -20.109 -8.625 1 94.94 226 SER A CA 1
ATOM 1679 C C . SER A 1 226 ? -13.297 -19.984 -8.586 1 94.94 226 SER A C 1
ATOM 1681 O O . SER A 1 226 ? -12.695 -19.406 -9.484 1 94.94 226 SER A O 1
ATOM 1683 N N . PRO A 1 227 ? -12.688 -20.531 -7.555 1 96.62 227 PRO A N 1
ATOM 1684 C CA . PRO A 1 227 ? -11.219 -20.562 -7.539 1 96.62 227 PRO A CA 1
ATOM 1685 C C . PRO A 1 227 ? -10.641 -21.281 -8.766 1 96.62 227 PRO A C 1
ATOM 1687 O O . PRO A 1 227 ? -9.562 -20.906 -9.242 1 96.62 227 PRO A O 1
ATOM 1690 N N . ALA A 1 228 ? -11.328 -22.25 -9.305 1 96.94 228 ALA A N 1
ATOM 1691 C CA . ALA A 1 228 ? -10.883 -22.984 -10.492 1 96.94 228 ALA A CA 1
ATOM 1692 C C . ALA A 1 228 ? -10.828 -22.062 -11.711 1 96.94 228 ALA A C 1
ATOM 1694 O O . ALA A 1 228 ? -9.922 -22.172 -12.539 1 96.94 228 ALA A O 1
ATOM 1695 N N . GLN A 1 229 ? -11.797 -21.172 -11.828 1 97.25 229 GLN A N 1
ATOM 1696 C CA . GLN A 1 229 ? -11.805 -20.203 -12.93 1 97.25 229 GLN A CA 1
ATOM 1697 C C . GLN A 1 229 ? -10.617 -19.25 -12.828 1 97.25 229 GLN A C 1
ATOM 1699 O O . GLN A 1 229 ? -9.992 -18.922 -13.844 1 97.25 229 GLN A O 1
ATOM 1704 N N . VAL A 1 230 ? -10.305 -18.828 -11.594 1 98.25 230 VAL A N 1
ATOM 1705 C CA . VAL A 1 230 ? -9.156 -17.953 -11.375 1 98.25 230 VAL A CA 1
ATOM 1706 C C . VAL A 1 230 ? -7.871 -18.672 -11.766 1 98.25 230 VAL A C 1
ATOM 1708 O O . VAL A 1 230 ? -7.027 -18.125 -12.477 1 98.25 230 VAL A O 1
ATOM 1711 N N . SER A 1 231 ? -7.715 -19.938 -11.328 1 98.56 231 SER A N 1
ATOM 1712 C CA . SER A 1 231 ? -6.539 -20.734 -11.656 1 98.56 231 SER A CA 1
ATOM 1713 C C . SER A 1 231 ? -6.379 -20.891 -13.164 1 98.56 231 SER A C 1
ATOM 1715 O O . SER A 1 231 ? -5.289 -20.703 -13.703 1 98.56 231 SER A O 1
ATOM 1717 N N . SER A 1 232 ? -7.488 -21.25 -13.82 1 98.25 232 SER A N 1
ATOM 1718 C CA . SER A 1 232 ? -7.445 -21.438 -15.266 1 98.25 232 SER A CA 1
ATOM 1719 C C . SER A 1 232 ? -7.035 -20.156 -15.977 1 98.25 232 SER A C 1
ATOM 1721 O O . SER A 1 232 ? -6.227 -20.188 -16.906 1 98.25 232 SER A O 1
ATOM 1723 N N . TYR A 1 233 ? -7.594 -19.047 -15.562 1 98.12 233 TYR A N 1
ATOM 1724 C CA . TYR A 1 233 ? -7.262 -17.75 -16.156 1 98.12 233 TYR A CA 1
ATOM 1725 C C . TYR A 1 233 ? -5.793 -17.406 -15.93 1 98.12 233 TYR A C 1
ATOM 1727 O O . TYR A 1 233 ? -5.105 -16.953 -16.844 1 98.12 233 TYR A O 1
ATOM 1735 N N . LEU A 1 234 ? -5.301 -17.656 -14.727 1 98.56 234 LEU A N 1
ATOM 1736 C CA . LEU A 1 234 ? -3.896 -17.422 -14.398 1 98.56 234 LEU A CA 1
ATOM 1737 C C . LEU A 1 234 ? -2.984 -18.156 -15.375 1 98.56 234 LEU A C 1
ATOM 1739 O O . LEU A 1 234 ? -2.113 -17.547 -16 1 98.56 234 LEU A O 1
ATOM 1743 N N . PHE A 1 235 ? -3.191 -19.453 -15.555 1 98.56 235 PHE A N 1
ATOM 1744 C CA . PHE A 1 235 ? -2.271 -20.25 -16.344 1 98.56 235 PHE A CA 1
ATOM 1745 C C . PHE A 1 235 ? -2.418 -19.922 -17.828 1 98.56 235 PHE A C 1
ATOM 1747 O O . PHE A 1 235 ? -1.446 -20 -18.594 1 98.56 235 PHE A O 1
ATOM 1754 N N . SER A 1 236 ? -3.693 -19.5 -18.281 1 98 236 SER A N 1
ATOM 1755 C CA . SER A 1 236 ? -3.84 -19.078 -19.672 1 98 236 SER A CA 1
ATOM 1756 C C . SER A 1 236 ? -2.979 -17.844 -19.969 1 98 236 SER A C 1
ATOM 1758 O O . SER A 1 236 ? -2.564 -17.625 -21.109 1 98 236 SER A O 1
ATOM 1760 N N . ARG A 1 237 ? -2.688 -17.062 -18.938 1 97.56 237 ARG A N 1
ATOM 1761 C CA . ARG A 1 237 ? -1.952 -15.812 -19.109 1 97.56 237 ARG A CA 1
ATOM 1762 C C . ARG A 1 237 ? -0.453 -16.031 -18.938 1 97.56 237 ARG A C 1
ATOM 1764 O O . ARG A 1 237 ? 0.333 -15.695 -19.828 1 97.56 237 ARG A O 1
ATOM 1771 N N . ILE A 1 238 ? -0.023 -16.719 -17.891 1 96.69 238 ILE A N 1
ATOM 1772 C CA . ILE A 1 238 ? 1.39 -16.75 -17.531 1 96.69 238 ILE A CA 1
ATOM 1773 C C . ILE A 1 238 ? 2.131 -17.734 -18.453 1 96.69 238 ILE A C 1
ATOM 1775 O O . ILE A 1 238 ? 3.348 -17.625 -18.625 1 96.69 238 ILE A O 1
ATOM 1779 N N . THR A 1 239 ? 1.43 -18.688 -19.062 1 96.5 239 THR A N 1
ATOM 1780 C CA . THR A 1 239 ? 2.084 -19.609 -20 1 96.5 239 THR A CA 1
ATOM 1781 C C . THR A 1 239 ? 2.186 -18.984 -21.391 1 96.5 239 THR A C 1
ATOM 1783 O O . THR A 1 239 ? 2.953 -19.469 -22.234 1 96.5 239 THR A O 1
ATOM 1786 N N . ALA A 1 240 ? 1.4 -17.938 -21.641 1 94.75 240 ALA A N 1
ATOM 1787 C CA . ALA A 1 240 ? 1.435 -17.266 -22.938 1 94.75 240 ALA A CA 1
ATOM 1788 C C . ALA A 1 240 ? 2.57 -16.25 -23 1 94.75 240 ALA A C 1
ATOM 1790 O O . ALA A 1 240 ? 3.191 -16.062 -24.047 1 94.75 240 ALA A O 1
ATOM 1791 N N . SER A 1 241 ? 2.881 -15.617 -21.906 1 93.62 241 SER A N 1
ATOM 1792 C CA . SER A 1 241 ? 3.9 -14.57 -21.906 1 93.62 241 SER A CA 1
ATOM 1793 C C . SER A 1 241 ? 4.543 -14.422 -20.531 1 93.62 241 SER A C 1
ATOM 1795 O O . SER A 1 241 ? 3.842 -14.305 -19.516 1 93.62 241 SER A O 1
ATOM 1797 N N . ALA A 1 242 ? 5.887 -14.336 -20.547 1 92.69 242 ALA A N 1
ATOM 1798 C CA . ALA A 1 242 ? 6.629 -14.086 -19.328 1 92.69 242 ALA A CA 1
ATOM 1799 C C . ALA A 1 242 ? 6.465 -12.633 -18.859 1 92.69 242 ALA A C 1
ATOM 1801 O O . ALA A 1 242 ? 6.766 -12.305 -17.719 1 92.69 242 ALA A O 1
ATOM 1802 N N . ASP A 1 243 ? 5.867 -11.82 -19.75 1 91.31 243 ASP A N 1
ATOM 1803 C CA . ASP A 1 243 ? 5.828 -10.383 -19.484 1 91.31 243 ASP A CA 1
ATOM 1804 C C . ASP A 1 243 ? 4.414 -9.938 -19.109 1 91.31 243 ASP A C 1
ATOM 1806 O O . ASP A 1 243 ? 4.18 -8.75 -18.859 1 91.31 243 ASP A O 1
ATOM 1810 N N . ASP A 1 244 ? 3.535 -10.844 -19.125 1 95.31 244 ASP A N 1
ATOM 1811 C CA . ASP A 1 244 ? 2.182 -10.523 -18.672 1 95.31 244 ASP A CA 1
ATOM 1812 C C . ASP A 1 244 ? 2.117 -10.414 -17.156 1 95.31 244 ASP A C 1
ATOM 1814 O O . ASP A 1 244 ? 1.78 -11.383 -16.469 1 95.31 244 ASP A O 1
ATOM 1818 N N . PHE A 1 245 ? 2.434 -9.258 -16.703 1 98.06 245 PHE A N 1
ATOM 1819 C CA . PHE A 1 245 ? 2.623 -9.062 -15.273 1 98.06 245 PHE A CA 1
ATOM 1820 C C . PHE A 1 245 ? 1.28 -8.961 -14.562 1 98.06 245 PHE A C 1
ATOM 1822 O O . PHE A 1 245 ? 1.054 -9.633 -13.555 1 98.06 245 PHE A O 1
ATOM 1829 N N . TYR A 1 246 ? 0.397 -8.086 -14.961 1 98.44 246 TYR A N 1
ATOM 1830 C CA . TYR A 1 246 ? -0.888 -7.848 -14.312 1 98.44 246 TYR A CA 1
ATOM 1831 C C . TYR A 1 246 ? -1.942 -8.828 -14.82 1 98.44 246 TYR A C 1
ATOM 1833 O O . TYR A 1 246 ? -2.535 -8.617 -15.883 1 98.44 246 TYR A O 1
ATOM 1841 N N . VAL A 1 247 ? -2.25 -9.859 -14.039 1 98.38 247 VAL A N 1
ATOM 1842 C CA . VAL A 1 247 ? -3.287 -10.828 -14.375 1 98.38 247 VAL A CA 1
ATOM 1843 C C . VAL A 1 247 ? -4.594 -10.453 -13.688 1 98.38 247 VAL A C 1
ATOM 1845 O O . VAL A 1 247 ? -4.941 -11.023 -12.648 1 98.38 247 VAL A O 1
ATOM 1848 N N . ILE A 1 248 ? -5.301 -9.5 -14.242 1 98 248 ILE A N 1
ATOM 1849 C CA . ILE A 1 248 ? -6.559 -8.992 -13.703 1 98 248 ILE A CA 1
ATOM 1850 C C . ILE A 1 248 ? -7.707 -9.914 -14.109 1 98 248 ILE A C 1
ATOM 1852 O O . ILE A 1 248 ? -8.078 -9.969 -15.281 1 98 248 ILE A O 1
ATOM 1856 N N . CYS A 1 249 ? -8.258 -10.555 -13.125 1 97.62 249 CYS A N 1
ATOM 1857 C CA . CYS A 1 249 ? -9.312 -11.523 -13.406 1 97.62 249 CYS A CA 1
ATOM 1858 C C . CYS A 1 249 ? -10.672 -10.852 -13.484 1 97.62 249 CYS A C 1
ATOM 1860 O O . CYS A 1 249 ? -11.07 -10.141 -12.562 1 97.62 249 CYS A O 1
ATOM 1862 N N . PRO A 1 250 ? -11.359 -11.055 -14.523 1 94.56 250 PRO A N 1
ATOM 1863 C CA . PRO A 1 250 ? -12.773 -10.656 -14.477 1 94.56 250 PRO A CA 1
ATOM 1864 C C . PRO A 1 250 ? -13.609 -11.555 -13.57 1 94.56 250 PRO A C 1
ATOM 1866 O O . PRO A 1 250 ? -13.062 -12.406 -12.867 1 94.56 250 PRO A O 1
ATOM 1869 N N . ASP A 1 251 ? -14.781 -11.266 -13.359 1 93.38 251 ASP A N 1
ATOM 1870 C CA . ASP A 1 251 ? -15.781 -12.156 -12.781 1 93.38 251 ASP A CA 1
ATOM 1871 C C . ASP A 1 251 ? -17.109 -12.055 -13.531 1 93.38 251 ASP A C 1
ATOM 1873 O O . ASP A 1 251 ? -17.156 -11.594 -14.672 1 93.38 251 ASP A O 1
ATOM 1877 N N . ASN A 1 252 ? -18.141 -12.656 -13 1 93.31 252 ASN A N 1
ATOM 1878 C CA . ASN A 1 252 ? -19.375 -12.734 -13.789 1 93.31 252 ASN A CA 1
ATOM 1879 C C . ASN A 1 252 ? -20.094 -11.391 -13.852 1 93.31 252 ASN A C 1
ATOM 1881 O O . ASN A 1 252 ? -20.938 -11.18 -14.711 1 93.31 252 ASN A O 1
ATOM 1885 N N . ASP A 1 253 ? -19.703 -10.469 -12.977 1 92.88 253 ASP A N 1
ATOM 1886 C CA . ASP A 1 253 ? -20.375 -9.18 -12.93 1 92.88 253 ASP A CA 1
ATOM 1887 C C . ASP A 1 253 ? -19.469 -8.062 -13.445 1 92.88 253 ASP A C 1
ATOM 1889 O O . ASP A 1 253 ? -19.938 -7.008 -13.859 1 92.88 253 ASP A O 1
ATOM 1893 N N . VAL A 1 254 ? -18.234 -8.312 -13.383 1 94.56 254 VAL A N 1
ATOM 1894 C CA . VAL A 1 254 ? -17.297 -7.254 -13.719 1 94.56 254 VAL A CA 1
ATOM 1895 C C . VAL A 1 254 ? -16.391 -7.703 -14.867 1 94.56 254 VAL A C 1
ATOM 1897 O O . VAL A 1 254 ? -15.5 -8.531 -14.688 1 94.56 254 VAL A O 1
ATOM 1900 N N . SER A 1 255 ? -16.641 -7.09 -15.977 1 94.5 255 SER A N 1
ATOM 1901 C CA . SER A 1 255 ? -15.82 -7.363 -17.156 1 94.5 255 SER A CA 1
ATOM 1902 C C . SER A 1 255 ? -14.5 -6.613 -17.078 1 94.5 255 SER A C 1
ATOM 1904 O O . SER A 1 255 ? -14.32 -5.723 -16.25 1 94.5 255 SER A O 1
ATOM 1906 N N . TRP A 1 256 ? -13.648 -7.008 -17.922 1 94.31 256 TRP A N 1
ATOM 1907 C CA . TRP A 1 256 ? -12.359 -6.32 -18 1 94.31 256 TRP A CA 1
ATOM 1908 C C . TRP A 1 256 ? -12.547 -4.855 -18.391 1 94.31 256 TRP A C 1
ATOM 1910 O O . TRP A 1 256 ? -11.852 -3.979 -17.875 1 94.31 256 TRP A O 1
ATOM 1920 N N . GLU A 1 257 ? -13.477 -4.555 -19.281 1 95.44 257 GLU A N 1
ATOM 1921 C CA . GLU A 1 257 ? -13.75 -3.188 -19.719 1 95.44 257 GLU A CA 1
ATOM 1922 C C . GLU A 1 257 ? -14.266 -2.338 -18.547 1 95.44 257 GLU A C 1
ATOM 1924 O O . GLU A 1 257 ? -13.898 -1.167 -18.422 1 95.44 257 GLU A O 1
ATOM 1929 N N . LEU A 1 258 ? -15.102 -2.941 -17.797 1 96.25 258 LEU A N 1
ATOM 1930 C CA . LEU A 1 258 ? -15.602 -2.227 -16.625 1 96.25 258 LEU A CA 1
ATOM 1931 C C . LEU A 1 258 ? -14.477 -1.975 -15.617 1 96.25 258 LEU A C 1
ATOM 1933 O O . LEU A 1 258 ? -14.383 -0.886 -15.047 1 96.25 258 LEU A O 1
ATOM 1937 N N . ASP A 1 259 ? -13.641 -2.977 -15.414 1 96.19 259 ASP A N 1
ATOM 1938 C CA . ASP A 1 259 ? -12.492 -2.812 -14.523 1 96.19 259 ASP A CA 1
ATOM 1939 C C . ASP A 1 259 ? -11.586 -1.681 -15 1 96.19 259 ASP A C 1
ATOM 1941 O O . ASP A 1 259 ? -11.125 -0.869 -14.195 1 96.19 259 ASP A O 1
ATOM 1945 N N . LYS A 1 260 ? -11.312 -1.713 -16.281 1 96.56 260 LYS A N 1
ATOM 1946 C CA . LYS A 1 260 ? -10.484 -0.659 -16.859 1 96.56 260 LYS A CA 1
ATOM 1947 C C . LYS A 1 260 ? -11.07 0.721 -16.578 1 96.56 260 LYS A C 1
ATOM 1949 O O . LYS A 1 260 ? -10.344 1.641 -16.188 1 96.56 260 LYS A O 1
ATOM 1954 N N . ALA A 1 261 ? -12.367 0.877 -16.797 1 96.81 261 ALA A N 1
ATOM 1955 C CA . ALA A 1 261 ? -13.047 2.152 -16.562 1 96.81 261 ALA A CA 1
ATOM 1956 C C . ALA A 1 261 ? -12.938 2.568 -15.102 1 96.81 261 ALA A C 1
ATOM 1958 O O . ALA A 1 261 ? -12.656 3.732 -14.805 1 96.81 261 ALA A O 1
ATOM 1959 N N . ARG A 1 262 ? -13.141 1.627 -14.242 1 96.81 262 ARG A N 1
ATOM 1960 C CA . ARG A 1 262 ? -13.109 1.914 -12.812 1 96.81 262 ARG A CA 1
ATOM 1961 C C . ARG A 1 262 ? -11.711 2.312 -12.367 1 96.81 262 ARG A C 1
ATOM 1963 O O . ARG A 1 262 ? -11.547 3.213 -11.539 1 96.81 262 ARG A O 1
ATOM 1970 N N . MET A 1 263 ? -10.703 1.646 -12.875 1 97.12 263 MET A N 1
ATOM 1971 C CA . MET A 1 263 ? -9.32 1.986 -12.547 1 97.12 263 MET A CA 1
ATOM 1972 C C . MET A 1 263 ? -8.953 3.365 -13.086 1 97.12 263 MET A C 1
ATOM 1974 O O . MET A 1 263 ? -8.273 4.137 -12.414 1 97.12 263 MET A O 1
ATOM 1978 N N . GLN A 1 264 ? -9.43 3.645 -14.266 1 96.75 264 GLN A N 1
ATOM 1979 C CA . GLN A 1 264 ? -9.188 4.969 -14.828 1 96.75 264 GLN A CA 1
ATOM 1980 C C . GLN A 1 264 ? -9.812 6.059 -13.969 1 96.75 264 GLN A C 1
ATOM 1982 O O . GLN A 1 264 ? -9.18 7.078 -13.68 1 96.75 2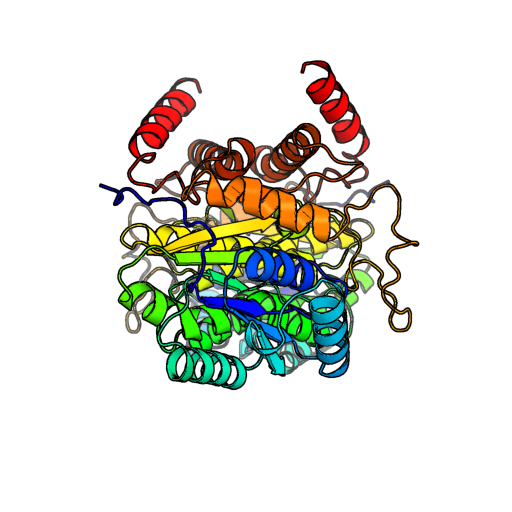64 GLN A O 1
ATOM 1987 N N . TRP A 1 265 ? -11.078 5.844 -13.609 1 97.31 265 TRP A N 1
ATOM 1988 C CA . TRP A 1 265 ? -11.758 6.812 -12.75 1 97.31 265 TRP A CA 1
ATOM 1989 C C . TRP A 1 265 ? -10.992 7.031 -11.453 1 97.31 265 TRP A C 1
ATOM 1991 O O . TRP A 1 265 ? -10.805 8.172 -11.023 1 97.31 265 TRP A O 1
ATOM 2001 N N . ALA A 1 266 ? -10.531 5.965 -10.883 1 96.25 266 ALA A N 1
ATOM 2002 C CA . ALA A 1 266 ? -9.828 6.031 -9.602 1 96.25 266 ALA A CA 1
ATOM 2003 C C . ALA A 1 266 ? -8.539 6.836 -9.727 1 96.25 266 ALA A C 1
ATOM 2005 O O . ALA A 1 266 ? -8.234 7.668 -8.867 1 96.25 266 ALA A O 1
ATOM 2006 N N . TYR A 1 267 ? -7.82 6.539 -10.734 1 94.81 267 TYR A N 1
ATOM 2007 C CA . TYR A 1 267 ? -6.582 7.281 -10.953 1 94.81 267 TYR A CA 1
ATOM 2008 C C . TYR A 1 267 ? -6.863 8.758 -11.195 1 94.81 267 TYR A C 1
ATOM 2010 O O . TYR A 1 267 ? -6.109 9.625 -10.742 1 94.81 267 TYR A O 1
ATOM 2018 N N . GLU A 1 268 ? -7.898 9.047 -11.844 1 97.12 268 GLU A N 1
ATOM 2019 C CA . GLU A 1 268 ? -8.234 10.43 -12.188 1 97.12 268 GLU A CA 1
ATOM 2020 C C . GLU A 1 268 ? -8.703 11.203 -10.961 1 97.12 268 GLU A C 1
ATOM 2022 O O . GLU A 1 268 ? -8.75 12.438 -10.977 1 97.12 268 GLU A O 1
ATOM 2027 N N . ASP A 1 269 ? -9.078 10.461 -9.883 1 97.75 269 ASP A N 1
ATOM 2028 C CA . ASP A 1 269 ? -9.297 11.18 -8.633 1 97.75 269 ASP A CA 1
ATOM 2029 C C . ASP A 1 269 ? -8.094 12.047 -8.273 1 97.75 269 ASP A C 1
ATOM 2031 O O . ASP A 1 269 ? -8.25 13.188 -7.84 1 97.75 269 ASP A O 1
ATOM 2035 N N . ILE A 1 270 ? -6.914 11.492 -8.492 1 97.81 270 ILE A N 1
ATOM 2036 C CA . ILE A 1 270 ? -5.676 12.18 -8.141 1 97.81 270 ILE A CA 1
ATOM 2037 C C . ILE A 1 270 ? -5.402 13.289 -9.156 1 97.81 270 ILE A C 1
ATOM 2039 O O . ILE A 1 270 ? -5.246 14.453 -8.789 1 97.81 270 ILE A O 1
ATOM 2043 N N . THR A 1 271 ? -5.461 12.984 -10.43 1 96.75 271 THR A N 1
ATOM 2044 C CA . THR A 1 271 ? -4.98 13.906 -11.453 1 96.75 271 THR A CA 1
ATOM 2045 C C . THR A 1 271 ? -6.004 15.008 -11.711 1 96.75 271 THR A C 1
ATOM 2047 O O . THR A 1 271 ? -5.656 16.094 -12.203 1 96.75 271 THR A O 1
ATOM 2050 N N . GLU A 1 272 ? -7.242 14.734 -11.375 1 95.62 272 GLU A N 1
ATOM 2051 C CA . GLU A 1 272 ? -8.281 15.734 -11.617 1 95.62 272 GLU A CA 1
ATOM 2052 C C . GLU A 1 272 ? -8.688 16.422 -10.32 1 95.62 272 GLU A C 1
ATOM 2054 O O . GLU A 1 272 ? -9.57 17.297 -10.32 1 95.62 272 GLU A O 1
ATOM 2059 N N . GLY A 1 273 ? -8.07 16.062 -9.242 1 94.56 273 GLY A N 1
ATOM 2060 C CA . GLY A 1 273 ? -8.305 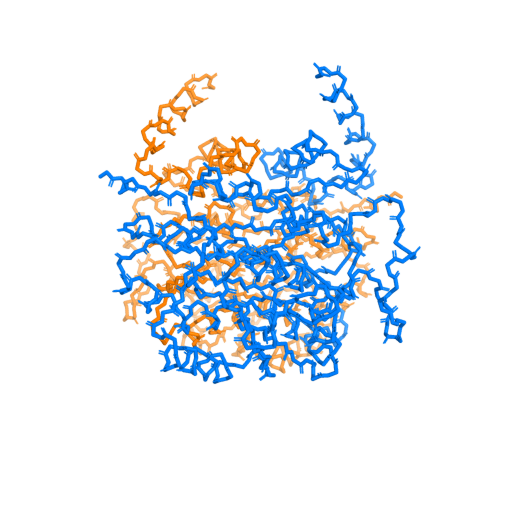16.734 -7.969 1 94.56 273 GLY A CA 1
ATOM 2061 C C . GLY A 1 273 ? -9.68 16.438 -7.398 1 94.56 273 GLY A C 1
ATOM 2062 O O . GLY A 1 273 ? -10.305 17.312 -6.801 1 94.56 273 GLY A O 1
ATOM 2063 N N . ARG A 1 274 ? -10.234 15.234 -7.652 1 96.62 274 ARG A N 1
ATOM 2064 C CA . ARG A 1 274 ? -11.5 14.82 -7.051 1 96.62 274 ARG A CA 1
ATOM 2065 C C . ARG A 1 274 ? -11.297 14.367 -5.609 1 96.62 274 ARG A C 1
ATOM 2067 O O . ARG A 1 274 ? -10.164 14.133 -5.184 1 96.62 274 ARG A O 1
ATOM 2074 N N . PRO A 1 275 ? -12.438 14.328 -4.805 1 95.5 275 PRO A N 1
ATOM 2075 C CA . PRO A 1 275 ? -12.305 13.758 -3.463 1 95.5 275 PRO A CA 1
ATOM 2076 C C . PRO A 1 275 ? -11.836 12.305 -3.484 1 95.5 275 PRO A C 1
ATOM 2078 O O . PRO A 1 275 ? -11.984 11.617 -4.5 1 95.5 275 PRO A O 1
ATOM 2081 N N . ALA A 1 276 ? -11.195 11.883 -2.416 1 96.62 276 ALA A N 1
ATOM 2082 C CA . ALA A 1 276 ? -10.773 10.492 -2.318 1 96.62 276 ALA A CA 1
ATOM 2083 C C . ALA A 1 276 ? -11.945 9.539 -2.551 1 96.62 276 ALA A C 1
ATOM 2085 O O . ALA A 1 276 ? -13.031 9.742 -1.998 1 96.62 276 ALA A O 1
ATOM 2086 N N . LEU A 1 277 ? -11.695 8.516 -3.416 1 97.62 277 LEU A N 1
ATOM 2087 C CA . LEU A 1 277 ? -12.672 7.457 -3.656 1 97.62 277 LEU A CA 1
ATOM 2088 C C . LEU A 1 277 ? -13.992 8.039 -4.145 1 97.62 277 LEU A C 1
ATOM 2090 O O . LEU A 1 277 ? -15.062 7.676 -3.645 1 97.62 277 LEU A O 1
ATOM 2094 N N . SER A 1 278 ? -13.883 8.93 -5.102 1 97.56 278 SER A N 1
ATOM 2095 C CA . SER A 1 278 ? -15.023 9.703 -5.582 1 97.56 278 SER A CA 1
ATOM 2096 C C . SER A 1 278 ? -16.109 8.789 -6.152 1 97.56 278 SER A C 1
ATOM 2098 O O . SER A 1 278 ? -17.297 9.133 -6.121 1 97.56 278 SER A O 1
ATOM 2100 N N . ARG A 1 279 ? -15.703 7.633 -6.676 1 97.25 279 ARG A N 1
ATOM 2101 C CA . ARG A 1 279 ? -16.656 6.656 -7.184 1 97.25 279 ARG A CA 1
ATOM 2102 C C . ARG A 1 279 ? -17.766 6.383 -6.164 1 97.25 279 ARG A C 1
ATOM 2104 O O . ARG A 1 279 ? -18.906 6.105 -6.535 1 97.25 279 ARG A O 1
ATOM 2111 N N . TRP A 1 280 ? -17.453 6.492 -4.898 1 97.06 280 TRP A N 1
ATOM 2112 C CA . TRP A 1 280 ? -18.391 6.156 -3.83 1 97.06 280 TRP A CA 1
ATOM 2113 C C . TRP A 1 280 ? -18.797 7.398 -3.049 1 97.06 280 TRP A C 1
ATOM 2115 O O . TRP A 1 280 ? -19.5 7.305 -2.047 1 97.06 280 TRP A O 1
ATOM 2125 N N . HIS A 1 281 ? -18.281 8.555 -3.408 1 95.56 281 HIS A N 1
ATOM 2126 C CA . HIS A 1 281 ? -18.609 9.82 -2.758 1 95.56 281 HIS A CA 1
ATOM 2127 C C . HIS A 1 281 ? -20.016 10.273 -3.117 1 95.56 281 HIS A C 1
ATOM 2129 O O . HIS A 1 281 ? -20.422 10.195 -4.281 1 95.56 281 HIS A O 1
ATOM 2135 N N . PRO A 1 282 ? -20.766 10.766 -2.201 1 93.75 282 PRO A N 1
ATOM 2136 C CA . PRO A 1 282 ? -22.156 11.125 -2.449 1 93.75 282 PRO A CA 1
ATOM 2137 C C . PRO A 1 282 ? -22.312 12.141 -3.578 1 93.75 282 PRO A C 1
ATOM 2139 O O . PRO A 1 282 ? -23.281 12.094 -4.328 1 93.75 282 PRO A O 1
ATOM 2142 N N . ASP A 1 283 ? -21.359 13.008 -3.738 1 93.38 283 ASP A N 1
ATOM 2143 C CA . ASP A 1 283 ? -21.469 14.078 -4.73 1 93.38 283 ASP A CA 1
ATOM 2144 C C . ASP A 1 283 ? -20.969 13.609 -6.098 1 93.38 283 ASP A C 1
ATOM 2146 O O . ASP A 1 283 ? -21.141 14.305 -7.098 1 93.38 283 ASP A O 1
ATOM 2150 N N . TRP A 1 284 ? -20.375 12.375 -6.121 1 96.62 284 TRP A N 1
ATOM 2151 C CA . TRP A 1 284 ? -19.703 11.992 -7.359 1 96.62 284 TRP A CA 1
ATOM 2152 C C . TRP A 1 284 ? -20.219 10.656 -7.871 1 96.62 284 TRP A C 1
ATOM 2154 O O . TRP A 1 284 ? -20 10.305 -9.031 1 96.62 284 TRP A O 1
ATOM 2164 N N . GLU A 1 285 ? -20.906 9.875 -7.008 1 96.31 285 GLU A N 1
ATOM 2165 C CA . GLU A 1 285 ? -21.281 8.508 -7.348 1 96.31 285 GLU A CA 1
ATOM 2166 C C . GLU A 1 285 ? -22.156 8.469 -8.602 1 96.31 285 GLU A C 1
ATOM 2168 O O . GLU A 1 285 ? -21.969 7.613 -9.469 1 96.31 285 GLU A O 1
ATOM 2173 N N . GLU A 1 286 ? -23.109 9.414 -8.734 1 97.38 286 GLU A N 1
ATOM 2174 C CA . GLU A 1 286 ? -23.984 9.438 -9.906 1 97.38 286 GLU A CA 1
ATOM 2175 C C . GLU A 1 286 ? -23.219 9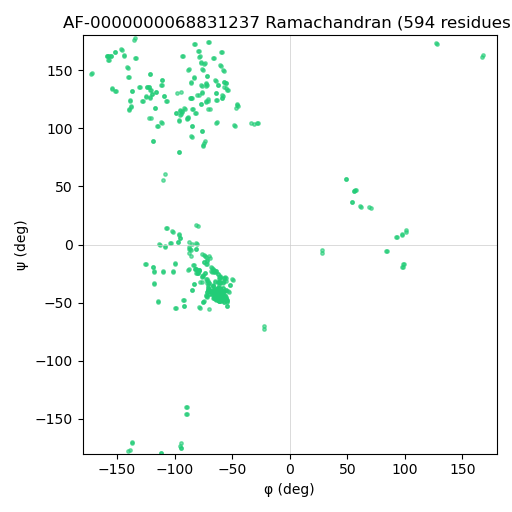.867 -11.156 1 97.38 286 GLU A C 1
ATOM 2177 O O . GLU A 1 286 ? -23.484 9.391 -12.258 1 97.38 286 GLU A O 1
ATOM 2182 N N . LYS A 1 287 ? -22.297 10.805 -10.953 1 97.69 287 LYS A N 1
ATOM 2183 C CA . LYS A 1 287 ? -21.453 11.227 -12.062 1 97.69 287 LYS A CA 1
ATOM 2184 C C . LYS A 1 287 ? -20.594 10.062 -12.57 1 97.69 287 LYS A C 1
ATOM 2186 O O . LYS A 1 287 ? -20.391 9.914 -13.773 1 97.69 287 LYS A O 1
ATOM 2191 N N . HIS A 1 288 ? -20.078 9.281 -11.672 1 97.94 288 HIS A N 1
ATOM 2192 C CA . HIS A 1 288 ? -19.297 8.102 -12.039 1 97.94 288 HIS A CA 1
ATOM 2193 C C . HIS A 1 288 ? -20.141 7.109 -12.828 1 97.94 288 HIS A C 1
ATOM 2195 O O . HIS A 1 288 ? -19.688 6.578 -13.844 1 97.94 288 HIS A O 1
ATOM 2201 N N . LYS A 1 289 ? -21.328 6.824 -12.352 1 97.31 289 LYS A N 1
ATOM 2202 C CA . LYS A 1 289 ? -22.219 5.879 -13.031 1 97.31 289 LYS A CA 1
ATOM 2203 C C . LYS A 1 289 ? -22.5 6.316 -14.461 1 97.31 289 LYS A C 1
ATOM 2205 O O . LYS A 1 289 ? -22.422 5.512 -15.391 1 97.31 289 LYS A O 1
ATOM 2210 N N . ALA A 1 290 ? -22.797 7.562 -14.617 1 97.75 290 ALA A N 1
ATOM 2211 C CA . ALA A 1 290 ? -23.078 8.109 -15.945 1 97.75 290 ALA A CA 1
ATOM 2212 C C . ALA A 1 290 ? -21.859 8.016 -16.844 1 97.75 290 ALA A C 1
ATOM 2214 O O . ALA A 1 290 ? -21.969 7.68 -18.031 1 97.75 290 ALA A O 1
ATOM 2215 N N . TRP A 1 291 ? -20.734 8.344 -16.25 1 97.5 291 TRP A N 1
ATOM 2216 C CA . TRP A 1 291 ? -19.484 8.312 -17 1 97.5 291 TRP A CA 1
ATOM 2217 C C . TRP A 1 291 ? -19.156 6.895 -17.469 1 97.5 291 TRP A C 1
ATOM 2219 O O . TRP A 1 291 ? -18.75 6.691 -18.625 1 97.5 291 TRP A O 1
ATOM 2229 N N . VAL A 1 292 ? -19.312 5.898 -16.641 1 96.81 292 VAL A N 1
ATOM 2230 C CA . VAL A 1 292 ? -19.047 4.504 -16.969 1 96.81 292 VAL A CA 1
ATOM 2231 C C . VAL A 1 292 ? -19.984 4.035 -18.078 1 96.81 292 VAL A C 1
ATOM 2233 O O . VAL A 1 292 ? -19.562 3.328 -19 1 96.81 292 VAL A O 1
ATOM 2236 N N . GLU A 1 293 ? -21.266 4.414 -17.906 1 95.81 293 GLU A N 1
ATOM 2237 C CA . GLU A 1 293 ? -22.234 4.043 -18.922 1 95.81 293 GLU A CA 1
ATOM 2238 C C . GLU A 1 293 ? -21.844 4.598 -20.297 1 95.81 293 GLU A C 1
ATOM 2240 O O . GLU A 1 293 ? -21.938 3.895 -21.297 1 95.81 293 GLU A O 1
ATOM 2245 N N . GLU A 1 294 ? -21.438 5.754 -20.312 1 95.75 294 GLU A N 1
ATOM 2246 C CA . GLU A 1 294 ? -21 6.383 -21.547 1 95.75 294 GLU A CA 1
ATOM 2247 C C . GLU A 1 294 ? -19.75 5.707 -22.109 1 95.75 294 GLU A C 1
ATOM 2249 O O . GLU A 1 294 ? -19.641 5.488 -23.312 1 95.75 294 GLU A O 1
ATOM 2254 N N . LYS A 1 295 ? -18.828 5.418 -21.203 1 93.56 295 LYS A N 1
ATOM 2255 C CA . LYS A 1 295 ? -17.562 4.809 -21.594 1 93.56 295 LYS A CA 1
ATOM 2256 C C . LYS A 1 295 ? -17.766 3.412 -22.172 1 93.56 295 LYS A C 1
ATOM 2258 O O . LYS A 1 295 ? -17.109 3.021 -23.141 1 93.56 295 LYS A O 1
ATOM 2263 N N . LEU A 1 296 ? -18.641 2.676 -21.594 1 92.5 296 LEU A N 1
ATOM 2264 C CA . LEU A 1 296 ? -18.859 1.295 -22 1 92.5 296 LEU A CA 1
ATOM 2265 C C . LEU A 1 296 ? -19.766 1.231 -23.234 1 92.5 296 LEU A C 1
ATOM 2267 O O . LEU A 1 296 ? -19.75 0.246 -23.969 1 92.5 296 LEU A O 1
ATOM 2271 N N . ALA A 1 297 ? -20.609 2.244 -23.484 1 89.12 297 ALA A N 1
ATOM 2272 C CA . ALA A 1 297 ? -21.453 2.307 -24.672 1 89.12 297 ALA A CA 1
ATOM 2273 C C . ALA A 1 297 ? -20.625 2.57 -25.922 1 89.12 297 ALA A C 1
ATOM 2275 O O . ALA A 1 297 ? -21 2.162 -27.031 1 89.12 297 ALA A O 1
ATOM 2276 N N . LYS A 1 298 ? -19.594 3.24 -25.828 1 76.31 298 LYS A N 1
ATOM 2277 C CA . LYS A 1 298 ? -18.75 3.59 -26.969 1 76.31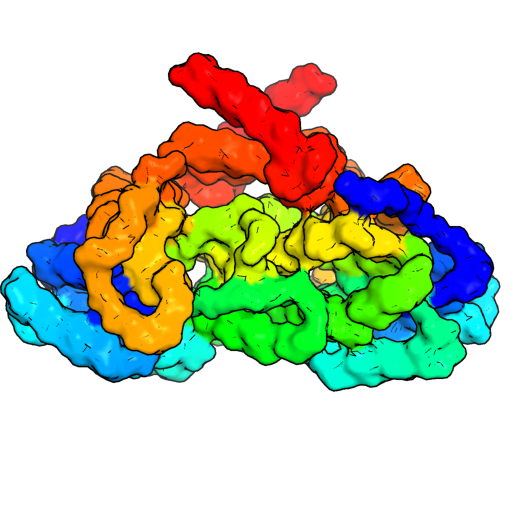 298 LYS A CA 1
ATOM 2278 C C . LYS A 1 298 ? -17.906 2.395 -27.406 1 76.31 298 LYS A C 1
ATOM 2280 O O . LYS A 1 298 ? -17.312 2.414 -28.484 1 76.31 298 LYS A O 1
ATOM 2285 N N . LYS A 1 299 ? -17.922 1.324 -26.641 1 65.5 299 LYS A N 1
ATOM 2286 C CA . LYS A 1 299 ? -17.094 0.183 -27.016 1 65.5 299 LYS A CA 1
ATOM 2287 C C . LYS A 1 299 ? -17.938 -0.98 -27.516 1 65.5 299 LYS A C 1
ATOM 2289 O O . LYS A 1 299 ? -19.016 -1.239 -26.984 1 65.5 299 LYS A O 1
ATOM 2294 N N . MET B 1 1 ? -26.609 13.688 2.4 1 40.22 1 MET B N 1
ATOM 2295 C CA . MET B 1 1 ? -25.797 14.727 1.768 1 40.22 1 MET B CA 1
ATOM 2296 C C . MET B 1 1 ? -24.5 14.953 2.529 1 40.22 1 MET B C 1
ATOM 2298 O O . MET B 1 1 ? -24.438 14.742 3.742 1 40.22 1 MET B O 1
ATOM 2302 N N . ALA B 1 2 ? -23.359 14.852 1.822 1 53.94 2 ALA B N 1
ATOM 2303 C CA . ALA B 1 2 ? -22.141 15.188 2.555 1 53.94 2 ALA B CA 1
ATOM 2304 C C . ALA B 1 2 ? -22.312 16.484 3.342 1 53.94 2 ALA B C 1
ATOM 2306 O O . ALA B 1 2 ? -22.969 17.406 2.879 1 53.94 2 ALA B O 1
ATOM 2307 N N . HIS B 1 3 ? -22.219 16.469 4.707 1 57.78 3 HIS B N 1
ATOM 2308 C CA . HIS B 1 3 ? -22.234 17.719 5.465 1 57.78 3 HIS B CA 1
ATOM 2309 C C . HIS B 1 3 ? -21.312 18.766 4.836 1 57.78 3 HIS B C 1
ATOM 2311 O O . HIS B 1 3 ? -20.188 18.438 4.441 1 57.78 3 HIS B O 1
ATOM 2317 N N . PRO B 1 4 ? -21.766 19.844 4.453 1 64.19 4 PRO B N 1
ATOM 2318 C CA . PRO B 1 4 ? -20.844 20.875 3.957 1 64.19 4 PRO B CA 1
ATOM 2319 C C . PRO B 1 4 ? -19.641 21.078 4.883 1 64.19 4 PRO B C 1
ATOM 2321 O O . PRO B 1 4 ? -19.812 21.359 6.07 1 64.19 4 PRO B O 1
ATOM 2324 N N . ARG B 1 5 ? -18.625 20.531 4.473 1 78.12 5 ARG B N 1
ATOM 2325 C CA . ARG B 1 5 ? -17.453 20.719 5.309 1 78.12 5 ARG B CA 1
ATOM 2326 C C . ARG B 1 5 ? -16.75 22.031 4.98 1 78.12 5 ARG B C 1
ATOM 2328 O O . ARG B 1 5 ? -16.625 22.406 3.812 1 78.12 5 ARG B O 1
ATOM 2335 N N . THR B 1 6 ? -16.562 22.797 5.984 1 86.06 6 THR B N 1
ATOM 2336 C CA . THR B 1 6 ? -15.781 24.016 5.867 1 86.06 6 THR B CA 1
ATOM 2337 C C . THR B 1 6 ? -14.297 23.734 6.043 1 86.06 6 THR B C 1
ATOM 2339 O O . THR B 1 6 ? -13.906 22.953 6.898 1 86.06 6 THR B O 1
ATOM 2342 N N . ALA B 1 7 ? -13.492 24.453 5.16 1 91.06 7 ALA B N 1
ATOM 2343 C CA . ALA B 1 7 ? -12.047 24.312 5.305 1 91.06 7 ALA B CA 1
ATOM 2344 C C . ALA B 1 7 ? -11.57 24.844 6.652 1 91.06 7 ALA B C 1
ATOM 2346 O O . ALA B 1 7 ? -11.969 25.938 7.07 1 91.06 7 ALA B O 1
ATOM 2347 N N . TRP B 1 8 ? -10.812 24.047 7.277 1 93.06 8 TRP B N 1
ATOM 2348 C CA . TRP B 1 8 ? -10.25 24.516 8.539 1 93.06 8 TRP B CA 1
ATOM 2349 C C . TRP B 1 8 ? -9.094 25.469 8.297 1 93.06 8 TRP B C 1
ATOM 2351 O O . TRP B 1 8 ? -8.273 25.25 7.402 1 93.06 8 TRP B O 1
ATOM 2361 N N . LYS B 1 9 ? -9.062 26.547 9.062 1 95.88 9 LYS B N 1
ATOM 2362 C CA . LYS B 1 9 ? -7.984 27.531 8.984 1 95.88 9 LYS B CA 1
ATOM 2363 C C . LYS B 1 9 ? -7.316 27.734 10.336 1 95.88 9 LYS B C 1
ATOM 2365 O O . LYS B 1 9 ? -7.988 27.781 11.367 1 95.88 9 LYS B O 1
ATOM 2370 N N . PRO B 1 10 ? -5.98 27.766 10.266 1 97.5 10 PRO B N 1
ATOM 2371 C CA . PRO B 1 10 ? -5.305 28.078 11.531 1 97.5 10 PRO B CA 1
ATOM 2372 C C . PRO B 1 10 ? -5.777 29.391 12.148 1 97.5 10 PRO B C 1
ATOM 2374 O O . PRO B 1 10 ? -6.035 30.359 11.43 1 97.5 10 PRO B O 1
ATOM 2377 N N . HIS B 1 11 ? -5.941 29.391 13.453 1 96.81 11 HIS B N 1
ATOM 2378 C CA . HIS B 1 11 ? -6.391 30.578 14.164 1 96.81 11 HIS B CA 1
ATOM 2379 C C . HIS B 1 11 ? -5.934 30.547 15.617 1 96.81 11 HIS B C 1
ATOM 2381 O O . HIS B 1 11 ? -5.57 29.5 16.141 1 96.81 11 HIS B O 1
ATOM 2387 N N . LYS B 1 12 ? -5.977 31.703 16.188 1 97.31 12 LYS B N 1
ATOM 2388 C CA . LYS B 1 12 ? -5.551 31.859 17.578 1 97.31 12 LYS B CA 1
ATOM 2389 C C . LYS B 1 12 ? -6.379 30.969 18.5 1 97.31 12 LYS B C 1
ATOM 2391 O O . LYS B 1 12 ? -7.609 30.938 18.422 1 97.31 12 LYS B O 1
ATOM 2396 N N . GLY B 1 13 ? -5.688 30.156 19.297 1 95.81 13 GLY B N 1
ATOM 2397 C CA . GLY B 1 13 ? -6.359 29.312 20.281 1 95.81 13 GLY B CA 1
ATOM 2398 C C . GLY B 1 13 ? -6.551 27.891 19.812 1 95.81 13 GLY B C 1
ATOM 2399 O O . GLY B 1 13 ? -6.852 27 20.609 1 95.81 13 GLY B O 1
ATOM 2400 N N . ALA B 1 14 ? -6.418 27.672 18.531 1 98.44 14 ALA B N 1
ATOM 2401 C CA . ALA B 1 14 ? -6.508 26.312 18.031 1 98.44 14 ALA B CA 1
ATOM 2402 C C . ALA B 1 14 ? -5.344 25.453 18.531 1 98.44 14 ALA B C 1
ATOM 2404 O O . ALA B 1 14 ? -4.348 26 19.031 1 98.44 14 ALA B O 1
ATOM 2405 N N . VAL B 1 15 ? -5.5 24.156 18.5 1 98.88 15 VAL B N 1
ATOM 2406 C CA . VAL B 1 15 ? -4.496 23.219 19 1 98.88 15 VAL B CA 1
ATOM 2407 C C . VAL B 1 15 ? -4.062 22.281 17.891 1 98.88 15 VAL B C 1
ATOM 2409 O O . VAL B 1 15 ? -4.902 21.688 17.203 1 98.88 15 VAL B O 1
ATOM 2412 N N . GLY B 1 16 ? -2.797 22.172 17.641 1 98.88 16 GLY B N 1
ATOM 2413 C CA . GLY B 1 16 ? -2.236 21.297 16.625 1 98.88 16 GLY B CA 1
ATOM 2414 C C . GLY B 1 16 ? -1.259 20.281 17.172 1 98.88 16 GLY B C 1
ATOM 2415 O O . GLY B 1 16 ? -0.556 20.562 18.156 1 98.88 16 GLY B O 1
ATOM 2416 N N . VAL B 1 17 ? -1.188 19.125 16.625 1 98.94 17 VAL B N 1
ATOM 2417 C CA . VAL B 1 17 ? -0.213 18.078 16.906 1 98.94 17 VAL B CA 1
ATOM 2418 C C . VAL B 1 17 ? 0.484 17.656 15.625 1 98.94 17 VAL B C 1
ATOM 2420 O O . VAL B 1 17 ? -0.175 17.375 14.617 1 98.94 17 VAL B O 1
ATOM 2423 N N . VAL B 1 18 ? 1.783 17.656 15.602 1 98.94 18 VAL B N 1
ATOM 2424 C CA . VAL B 1 18 ? 2.57 17.266 14.438 1 98.94 18 VAL B CA 1
ATOM 2425 C C . VAL B 1 18 ? 3.592 16.203 14.844 1 98.94 18 VAL B C 1
ATOM 2427 O O . VAL B 1 18 ? 4.387 16.406 15.758 1 98.94 18 VAL B O 1
ATOM 2430 N N . THR B 1 19 ? 3.545 15.062 14.188 1 98.94 19 THR B N 1
ATOM 2431 C CA . THR B 1 19 ? 4.578 14.055 14.398 1 98.94 19 THR B CA 1
ATOM 2432 C C . THR B 1 19 ? 5.691 14.195 13.367 1 98.94 19 THR B C 1
ATOM 2434 O O . THR B 1 19 ? 5.477 14.734 12.281 1 98.94 19 THR B O 1
ATOM 2437 N N . GLY B 1 20 ? 6.875 13.562 13.695 1 98.38 20 GLY B N 1
ATOM 2438 C CA . GLY B 1 20 ? 8.016 13.82 12.828 1 98.38 20 GLY B CA 1
ATOM 2439 C C . GLY B 1 20 ? 8.336 15.297 12.68 1 98.38 20 GLY B C 1
ATOM 2440 O O . GLY B 1 20 ? 8.508 15.797 11.562 1 98.38 20 GLY B O 1
ATOM 2441 N N . ALA B 1 21 ? 8.344 15.992 13.812 1 98.38 21 ALA B N 1
ATOM 2442 C CA . ALA B 1 21 ? 8.375 17.453 13.781 1 98.38 21 ALA B CA 1
ATOM 2443 C C . ALA B 1 21 ? 9.75 17.984 14.195 1 98.38 21 ALA B C 1
ATOM 2445 O O . ALA B 1 21 ? 9.891 19.156 14.531 1 98.38 21 ALA B O 1
ATOM 2446 N N . GLY B 1 22 ? 10.766 17.125 14.234 1 96 22 GLY B N 1
ATOM 2447 C CA . GLY B 1 22 ? 12.125 17.578 14.5 1 96 2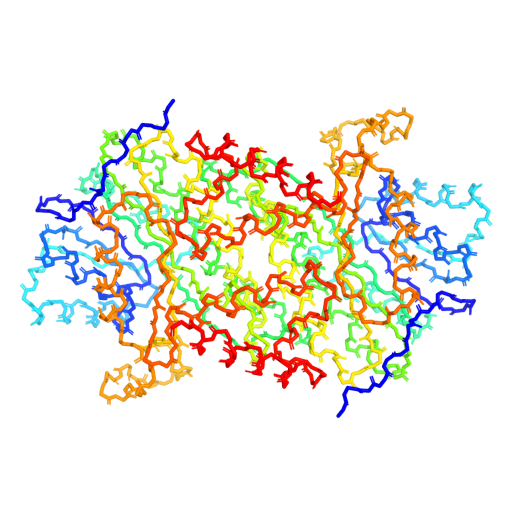2 GLY B CA 1
ATOM 2448 C C . GLY B 1 22 ? 12.625 18.594 13.484 1 96 22 GLY B C 1
ATOM 2449 O O . GLY B 1 22 ? 12.031 18.75 12.414 1 96 22 GLY B O 1
ATOM 2450 N N . TRP B 1 23 ? 13.68 19.219 13.836 1 93.94 23 TRP B N 1
ATOM 2451 C CA . TRP B 1 23 ? 14.266 20.25 12.977 1 93.94 23 TRP B CA 1
ATOM 2452 C C . TRP B 1 23 ? 14.719 19.656 11.648 1 93.94 23 TRP B C 1
ATOM 2454 O O . TRP B 1 23 ? 15.242 18.547 11.602 1 93.94 23 TRP B O 1
ATOM 2464 N N . GLY B 1 24 ? 14.422 20.422 10.555 1 91.12 24 GLY B N 1
ATOM 2465 C CA . GLY B 1 24 ? 15 20.062 9.273 1 91.12 24 GLY B CA 1
ATOM 2466 C C . GLY B 1 24 ? 14.031 19.328 8.367 1 91.12 24 GLY B C 1
ATOM 2467 O O . GLY B 1 24 ? 14.43 18.797 7.324 1 91.12 24 GLY B O 1
ATOM 2468 N N . GLY B 1 25 ? 12.781 19.297 8.719 1 95.25 25 GLY B N 1
ATOM 2469 C CA . GLY B 1 25 ? 11.844 18.562 7.895 1 95.25 25 GLY B CA 1
ATOM 2470 C C . GLY B 1 25 ? 10.516 19.281 7.719 1 95.25 25 GLY B C 1
ATOM 2471 O O . GLY B 1 25 ? 10.359 20.422 8.156 1 95.25 25 GLY B O 1
ATOM 2472 N N . ILE B 1 26 ? 9.641 18.609 7.031 1 97.88 26 ILE B N 1
ATOM 2473 C CA . ILE B 1 26 ? 8.32 19.141 6.711 1 97.88 26 ILE B CA 1
ATOM 2474 C C . ILE B 1 26 ? 7.539 19.391 7.996 1 97.88 26 ILE B C 1
ATOM 2476 O O . ILE B 1 26 ? 6.871 20.406 8.141 1 97.88 26 ILE B O 1
ATOM 2480 N N . GLY B 1 27 ? 7.66 18.453 8.984 1 98.62 27 GLY B N 1
ATOM 2481 C CA . GLY B 1 27 ? 6.934 18.594 10.242 1 98.62 27 GLY B CA 1
ATOM 2482 C C . GLY B 1 27 ? 7.285 19.844 11.008 1 98.62 27 GLY B C 1
ATOM 2483 O O . GLY B 1 27 ? 6.414 20.5 11.594 1 98.62 27 GLY B O 1
ATOM 2484 N N . PHE B 1 28 ? 8.562 20.188 10.977 1 98.31 28 PHE B N 1
ATOM 2485 C CA . PHE B 1 28 ? 8.984 21.422 11.641 1 98.31 28 PHE B CA 1
ATOM 2486 C C . PHE B 1 28 ? 8.352 22.641 10.969 1 98.31 28 PHE B C 1
ATOM 2488 O O . PHE B 1 28 ? 7.816 23.516 11.648 1 98.31 28 PHE B O 1
ATOM 2495 N N . GLU B 1 29 ? 8.414 22.688 9.633 1 98.56 29 GLU B N 1
ATOM 2496 C CA . GLU B 1 29 ? 7.922 23.859 8.914 1 98.56 29 GLU B CA 1
ATOM 2497 C C . GLU B 1 29 ? 6.406 24 9.055 1 98.56 29 GLU B C 1
ATOM 2499 O O . GLU B 1 29 ? 5.883 25.109 9.102 1 98.56 29 GLU B O 1
ATOM 2504 N N . VAL B 1 30 ? 5.723 22.859 9.086 1 98.88 30 VAL B N 1
ATOM 2505 C CA . VAL B 1 30 ? 4.285 22.891 9.336 1 98.88 30 VAL B CA 1
ATOM 2506 C C . VAL B 1 30 ? 4.02 23.438 10.742 1 98.88 30 VAL B C 1
ATOM 2508 O O . VAL B 1 30 ? 3.143 24.281 10.93 1 98.88 30 VAL B O 1
ATOM 2511 N N . SER B 1 31 ? 4.801 22.969 11.734 1 98.88 31 SER B N 1
ATOM 2512 C CA . SER B 1 31 ? 4.66 23.438 13.109 1 98.88 31 SER B CA 1
ATOM 2513 C C . SER B 1 31 ? 4.914 24.938 13.203 1 98.88 31 SER B C 1
ATOM 2515 O O . SER B 1 31 ? 4.168 25.656 13.875 1 98.88 31 SER B O 1
ATOM 2517 N N . LEU B 1 32 ? 5.949 25.391 12.531 1 98.69 32 LEU B N 1
ATOM 2518 C CA . LEU B 1 32 ? 6.281 26.812 12.516 1 98.69 32 LEU B CA 1
ATOM 2519 C C . LEU B 1 32 ? 5.137 27.625 11.93 1 98.69 32 LEU B C 1
ATOM 2521 O O . LEU B 1 32 ? 4.738 28.641 12.5 1 98.69 32 LEU B O 1
ATOM 2525 N N . HIS B 1 33 ? 4.59 27.172 10.805 1 98.62 33 HIS B N 1
ATOM 2526 C CA . HIS B 1 33 ? 3.475 27.859 10.164 1 98.62 33 HIS B CA 1
ATOM 2527 C C . HIS B 1 33 ? 2.279 27.969 11.102 1 98.62 33 HIS B C 1
ATOM 2529 O O . HIS B 1 33 ? 1.686 29.031 11.234 1 98.62 33 HIS B O 1
ATOM 2535 N N . LEU B 1 34 ? 1.931 26.891 11.758 1 98.81 34 LEU B N 1
ATOM 2536 C CA . LEU B 1 34 ? 0.806 26.859 12.688 1 98.81 34 LEU B CA 1
ATOM 2537 C C . LEU B 1 34 ? 1.033 27.828 13.844 1 98.81 34 LEU B C 1
ATOM 2539 O O . LEU B 1 34 ? 0.149 28.625 14.18 1 98.81 34 LEU B O 1
ATOM 2543 N N . ALA B 1 35 ? 2.205 27.781 14.398 1 98.69 35 ALA B N 1
ATOM 2544 C CA . ALA B 1 35 ? 2.523 28.625 15.547 1 98.69 35 ALA B CA 1
ATOM 2545 C C . ALA B 1 35 ? 2.459 30.094 15.18 1 98.69 35 ALA B C 1
ATOM 2547 O O . ALA B 1 35 ? 1.993 30.922 15.969 1 98.69 35 ALA B O 1
ATOM 2548 N N . GLN B 1 36 ? 2.908 30.391 14.016 1 98.38 36 GLN B N 1
ATOM 2549 C CA . GLN B 1 36 ? 2.891 31.766 13.531 1 98.38 36 GLN B CA 1
ATOM 2550 C C . GLN B 1 36 ? 1.462 32.281 13.375 1 98.38 36 GLN B C 1
ATOM 2552 O O . GLN B 1 36 ? 1.222 33.5 13.422 1 98.38 36 GLN B O 1
ATOM 2557 N N . GLN B 1 37 ? 0.507 31.406 13.227 1 98.06 37 GLN B N 1
ATOM 2558 C CA . GLN B 1 37 ? -0.899 31.781 13.086 1 98.06 37 GLN B CA 1
ATOM 2559 C C . GLN B 1 37 ? -1.62 31.719 14.43 1 98.06 37 GLN B C 1
ATOM 2561 O O . GLN B 1 37 ? -2.848 31.812 14.484 1 98.06 37 GLN B O 1
ATOM 2566 N N . GLY B 1 38 ? -0.885 31.469 15.508 1 98.12 38 GLY B N 1
ATOM 2567 C CA . GLY B 1 38 ? -1.445 31.531 16.844 1 98.12 38 GLY B CA 1
ATOM 2568 C C . GLY B 1 38 ? -1.942 30.172 17.344 1 98.12 38 GLY B C 1
ATOM 2569 O O . GLY B 1 38 ? -2.6 30.094 18.375 1 98.12 38 GLY B O 1
ATOM 2570 N N . VAL B 1 39 ? -1.703 29.109 16.609 1 98.69 39 VAL B N 1
ATOM 2571 C CA . VAL B 1 39 ? -2.07 27.766 17.031 1 98.69 39 VAL B CA 1
ATOM 2572 C C . VAL B 1 39 ? -1.086 27.266 18.078 1 98.69 39 VAL B C 1
ATOM 2574 O O . VAL B 1 39 ? 0.125 27.453 17.953 1 98.69 39 VAL B O 1
ATOM 2577 N N . HIS B 1 40 ? -1.525 26.75 19.172 1 98.81 40 HIS B N 1
ATOM 2578 C CA . HIS B 1 40 ? -0.643 26.031 20.094 1 98.81 40 HIS B CA 1
ATOM 2579 C C . HIS B 1 40 ? -0.245 24.672 19.531 1 98.81 40 HIS B C 1
ATOM 2581 O O . HIS B 1 40 ? -1.104 23.828 19.281 1 98.81 40 HIS B O 1
ATOM 2587 N N . VAL B 1 41 ? 1.021 24.406 19.391 1 98.88 41 VAL B N 1
ATOM 2588 C CA . VAL B 1 41 ? 1.435 23.219 18.641 1 98.88 41 VAL B CA 1
ATOM 2589 C C . VAL B 1 41 ? 2.23 22.281 19.547 1 98.88 41 VAL B C 1
ATOM 2591 O O . VAL B 1 41 ? 3.125 22.719 20.266 1 98.88 41 VAL B O 1
ATOM 2594 N N . THR B 1 42 ? 1.89 21.047 19.594 1 98.94 42 THR B N 1
ATOM 2595 C CA . THR B 1 42 ? 2.73 19.984 20.141 1 98.94 42 THR B CA 1
ATOM 2596 C C . THR B 1 42 ? 3.557 19.328 19.047 1 98.94 42 THR B C 1
ATOM 2598 O O . THR B 1 42 ? 3.002 18.75 18.109 1 98.94 42 THR B O 1
ATOM 2601 N N . LEU B 1 43 ? 4.883 19.484 19.125 1 98.88 43 LEU B N 1
ATOM 2602 C CA . LEU B 1 43 ? 5.816 18.828 18.219 1 98.88 43 LEU B CA 1
ATOM 2603 C C . LEU B 1 43 ? 6.273 17.484 18.781 1 98.88 43 LEU B C 1
ATOM 2605 O O . LEU B 1 43 ? 6.895 17.438 19.859 1 98.88 43 LEU B O 1
ATOM 2609 N N . ALA B 1 44 ? 5.969 16.422 18.125 1 98.94 44 ALA B N 1
ATOM 2610 C CA . ALA B 1 44 ? 6.398 15.102 18.547 1 98.94 44 ALA B CA 1
ATOM 2611 C C . ALA B 1 44 ? 7.43 14.516 17.594 1 98.94 44 ALA B C 1
ATOM 2613 O O . ALA B 1 44 ? 7.309 14.664 16.375 1 98.94 44 ALA B O 1
ATOM 2614 N N . ASP B 1 45 ? 8.445 13.906 18.078 1 98.56 45 ASP B N 1
ATOM 2615 C CA . ASP B 1 45 ? 9.508 13.25 17.328 1 98.56 45 ASP B CA 1
ATOM 2616 C C . ASP B 1 45 ? 10.219 12.203 18.188 1 98.56 45 ASP B C 1
ATOM 2618 O O . ASP B 1 45 ? 10.164 12.266 19.406 1 98.56 45 ASP B O 1
ATOM 2622 N N . ILE B 1 46 ? 10.852 11.305 17.516 1 98.25 46 ILE B N 1
ATOM 2623 C CA . ILE B 1 46 ? 11.562 10.266 18.25 1 98.25 46 ILE B CA 1
ATOM 2624 C C . ILE B 1 46 ? 12.898 10.812 18.75 1 98.25 46 ILE B C 1
ATOM 2626 O O . ILE B 1 46 ? 13.438 10.32 19.75 1 98.25 46 ILE B O 1
ATOM 2630 N N . SER B 1 47 ? 13.422 11.812 18.109 1 97.19 47 SER B N 1
ATOM 2631 C CA . SER B 1 47 ? 14.742 12.352 18.422 1 97.19 47 SER B CA 1
ATOM 2632 C C . SER B 1 47 ? 14.641 13.547 19.375 1 97.19 47 SER B C 1
ATOM 2634 O O . SER B 1 47 ? 14.211 14.633 18.984 1 97.19 47 SER B O 1
ATOM 2636 N N . GLN B 1 48 ? 15.109 13.359 20.594 1 97.81 48 GLN B N 1
ATOM 2637 C CA . GLN B 1 48 ? 15.156 14.461 21.547 1 97.81 48 GLN B CA 1
ATOM 2638 C C . GLN B 1 48 ? 16.031 15.602 21.016 1 97.81 48 GLN B C 1
ATOM 2640 O O . GLN B 1 48 ? 15.68 16.766 21.172 1 97.81 48 GLN B O 1
ATOM 2645 N N . GLU B 1 49 ? 17.141 15.219 20.422 1 97.19 49 GLU B N 1
ATOM 2646 C CA . GLU B 1 49 ? 18.047 16.219 19.875 1 97.19 49 GLU B CA 1
ATOM 2647 C C . GLU B 1 49 ? 17.391 17.062 18.797 1 97.19 49 GLU B C 1
ATOM 2649 O O . GLU B 1 49 ? 17.516 18.281 18.781 1 97.19 49 GLU B O 1
ATOM 2654 N N . ALA B 1 50 ? 16.656 16.422 17.891 1 96 50 ALA B N 1
ATOM 2655 C CA . ALA B 1 50 ? 15.969 17.141 16.812 1 96 50 ALA B CA 1
ATOM 2656 C C . ALA B 1 50 ? 14.883 18.062 17.375 1 96 50 ALA B C 1
ATOM 2658 O O . ALA B 1 50 ? 14.633 19.125 16.828 1 96 50 ALA B O 1
ATOM 2659 N N . LEU B 1 51 ? 14.281 17.641 18.484 1 98.19 51 LEU B N 1
ATOM 2660 C CA . LEU B 1 51 ? 13.25 18.453 19.125 1 98.19 51 LEU B CA 1
ATOM 2661 C C . LEU B 1 51 ? 13.859 19.672 19.797 1 98.19 51 LEU B C 1
ATOM 2663 O O . LEU B 1 51 ? 13.266 20.766 19.781 1 98.19 51 LEU B O 1
ATOM 2667 N N . GLU B 1 52 ? 14.977 19.469 20.422 1 98.19 52 GLU B N 1
ATOM 2668 C CA . GLU B 1 52 ? 15.664 20.609 21.031 1 98.19 52 GLU B CA 1
ATOM 2669 C C . GLU B 1 52 ? 16.047 21.641 19.969 1 98.19 52 GLU B C 1
ATOM 2671 O O . GLU B 1 52 ? 15.914 22.844 20.188 1 98.19 52 GLU B O 1
ATOM 2676 N N . ASP B 1 53 ? 16.562 21.141 18.875 1 97.06 53 ASP B N 1
ATOM 2677 C CA . ASP B 1 53 ? 16.859 22.031 17.75 1 97.06 53 ASP B CA 1
ATOM 2678 C C . ASP B 1 53 ? 15.609 22.734 17.25 1 97.06 53 ASP B C 1
ATOM 2680 O O . ASP B 1 53 ? 15.641 23.938 16.969 1 97.06 53 ASP B O 1
ATOM 2684 N N . ALA B 1 54 ? 14.531 22 17.125 1 97.88 54 ALA B N 1
ATOM 2685 C CA . ALA B 1 54 ? 13.266 22.594 16.703 1 97.88 54 ALA B CA 1
ATOM 2686 C C . ALA B 1 54 ? 12.836 23.703 17.641 1 97.88 54 ALA B C 1
ATOM 2688 O O . ALA B 1 54 ? 12.43 24.781 17.203 1 97.88 54 ALA B O 1
ATOM 2689 N N . ARG B 1 55 ? 12.891 23.422 18.938 1 98.38 55 ARG B N 1
ATOM 2690 C CA . ARG B 1 55 ? 12.547 24.406 19.953 1 98.38 55 ARG B CA 1
ATOM 2691 C C . ARG B 1 55 ? 13.375 25.688 19.766 1 98.38 55 ARG B C 1
ATOM 2693 O O . ARG B 1 55 ? 12.82 26.781 19.734 1 98.38 55 ARG B O 1
ATOM 2700 N N . ARG B 1 56 ? 14.648 25.531 19.625 1 98.06 56 ARG B N 1
ATOM 2701 C CA . ARG B 1 56 ? 15.547 26.672 19.469 1 98.06 56 ARG B CA 1
ATOM 2702 C C . ARG B 1 56 ? 15.18 27.484 18.234 1 98.06 56 ARG B C 1
ATOM 2704 O O . ARG B 1 56 ? 15.109 28.719 18.297 1 98.06 56 ARG B O 1
ATOM 2711 N N . HIS B 1 57 ? 14.914 26.844 17.141 1 96.94 57 HIS B N 1
ATOM 2712 C CA . HIS B 1 57 ? 14.617 27.531 15.891 1 96.94 57 HIS B CA 1
ATOM 2713 C C . HIS B 1 57 ? 13.258 28.203 15.938 1 96.94 57 HIS B C 1
ATOM 2715 O O . HIS B 1 57 ? 13.062 29.266 15.352 1 96.94 57 HIS B O 1
ATOM 2721 N N . LEU B 1 58 ? 12.273 27.609 16.609 1 98.31 58 LEU B N 1
ATOM 2722 C CA . LEU B 1 58 ? 10.977 28.25 16.797 1 98.31 58 LEU B CA 1
ATOM 2723 C C . LEU B 1 58 ? 11.133 29.562 17.562 1 98.31 58 LEU B C 1
ATOM 2725 O O . LEU B 1 58 ? 10.578 30.594 17.172 1 98.31 58 LEU B O 1
ATOM 2729 N N . VAL B 1 59 ? 11.883 29.484 18.656 1 98.38 59 VAL B N 1
ATOM 2730 C CA . VAL B 1 59 ? 12.102 30.656 19.469 1 98.38 59 VAL B CA 1
ATOM 2731 C C . VAL B 1 59 ? 12.844 31.719 18.672 1 98.38 59 VAL B C 1
ATOM 2733 O O . VAL B 1 59 ? 12.508 32.906 18.734 1 98.38 59 VAL B O 1
ATOM 2736 N N . GLU B 1 60 ? 13.82 31.266 17.906 1 97.69 60 GLU B N 1
ATOM 2737 C CA . GLU B 1 60 ? 14.57 32.188 17.047 1 97.69 60 GLU B CA 1
ATOM 2738 C C . GLU B 1 60 ? 13.656 32.844 16.031 1 97.69 60 GLU B C 1
ATOM 2740 O O . GLU B 1 60 ? 13.922 33.969 15.609 1 97.69 60 GLU B O 1
ATOM 2745 N N . GLN B 1 61 ? 12.586 32.219 15.633 1 97 61 GLN B N 1
ATOM 2746 C CA . GLN B 1 61 ? 11.641 32.75 14.656 1 97 61 GLN B CA 1
ATOM 2747 C C . GLN B 1 61 ? 10.578 33.594 15.344 1 97 61 GLN B C 1
ATOM 2749 O O . GLN B 1 61 ? 9.609 34.031 14.703 1 97 61 GLN B O 1
ATOM 2754 N N . GLY B 1 62 ? 10.641 33.781 16.656 1 97.75 62 GLY B N 1
ATOM 2755 C CA . GLY B 1 62 ? 9.781 34.688 17.375 1 97.75 62 GLY B CA 1
ATOM 2756 C C . GLY B 1 62 ? 8.586 34 18.016 1 97.75 62 GLY B C 1
ATOM 2757 O O . GLY B 1 62 ? 7.664 34.688 18.5 1 97.75 62 GLY B O 1
ATOM 2758 N N . ILE B 1 63 ? 8.562 32.719 17.984 1 98.31 63 ILE B N 1
ATOM 2759 C CA . ILE B 1 63 ? 7.465 31.984 18.609 1 98.31 63 ILE B CA 1
ATOM 2760 C C . ILE B 1 63 ? 7.684 31.922 20.125 1 98.31 63 ILE B C 1
ATOM 2762 O O . ILE B 1 63 ? 8.758 31.516 20.578 1 98.31 63 ILE B O 1
ATOM 2766 N N . ALA B 1 64 ? 6.668 32.312 20.859 1 98 64 ALA B N 1
ATOM 2767 C CA . ALA B 1 64 ? 6.762 32.25 22.328 1 98 64 ALA B CA 1
ATOM 2768 C C . ALA B 1 64 ? 6.887 30.812 22.812 1 98 64 ALA B C 1
ATOM 2770 O O . ALA B 1 64 ? 6.246 29.922 22.266 1 98 64 ALA B O 1
ATOM 2771 N N . GLU B 1 65 ? 7.691 30.578 23.812 1 97.06 65 GLU B N 1
ATOM 2772 C CA . GLU B 1 65 ? 7.961 29.234 24.328 1 97.06 65 GLU B CA 1
ATOM 2773 C C . GLU B 1 65 ? 6.684 28.578 24.828 1 97.06 65 GLU B C 1
ATOM 2775 O O . GLU B 1 65 ? 6.57 27.344 24.828 1 97.06 65 GLU B O 1
ATOM 2780 N N . ASP B 1 66 ? 5.73 29.328 25.266 1 96.44 66 ASP B N 1
ATOM 2781 C CA . ASP B 1 66 ? 4.5 28.75 25.797 1 96.44 66 ASP B CA 1
ATOM 2782 C C . ASP B 1 66 ? 3.488 28.5 24.688 1 96.44 66 ASP B C 1
ATOM 2784 O O . ASP B 1 66 ? 2.385 28 24.938 1 96.44 66 ASP B O 1
ATOM 2788 N N . ALA B 1 67 ? 3.824 28.859 23.438 1 97.69 67 ALA B N 1
ATOM 2789 C CA . ALA B 1 67 ? 2.943 28.672 22.297 1 97.69 67 ALA B CA 1
ATOM 2790 C C . ALA B 1 67 ? 3.123 27.266 21.688 1 97.69 67 ALA B C 1
ATOM 2792 O O . ALA B 1 67 ? 2.396 26.891 20.766 1 97.69 67 ALA B O 1
ATOM 2793 N N . PHE B 1 68 ? 4.082 26.516 22.234 1 98.62 68 PHE B N 1
ATOM 2794 C CA . PHE B 1 68 ? 4.316 25.172 21.734 1 98.62 68 PHE B CA 1
ATOM 2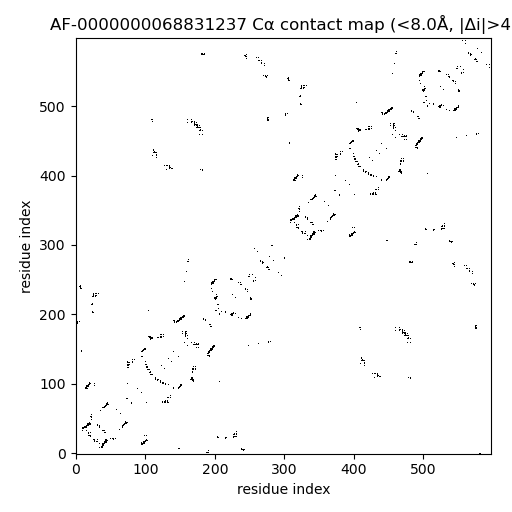795 C C . PHE B 1 68 ? 4.898 24.281 22.844 1 98.62 68 PHE B C 1
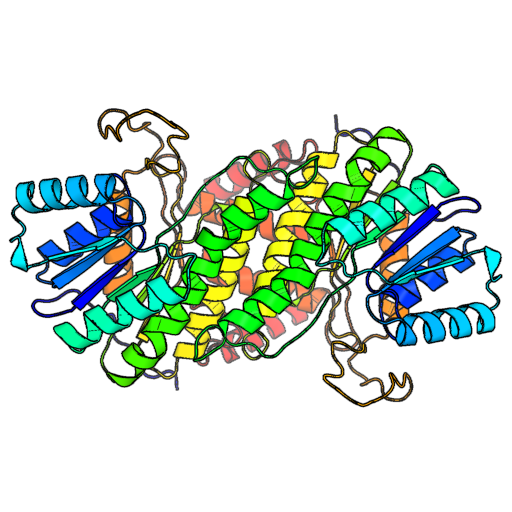ATOM 2797 O O . PHE B 1 68 ? 5.254 24.766 23.906 1 98.62 68 PHE B O 1
ATOM 2804 N N . GLU B 1 69 ? 4.902 23.031 22.656 1 98.44 69 GLU B N 1
ATOM 2805 C CA . GLU B 1 69 ? 5.605 22.047 23.484 1 98.44 69 GLU B CA 1
ATOM 2806 C C . GLU B 1 69 ? 6.215 20.938 22.625 1 98.44 69 GLU B C 1
ATOM 2808 O O . GLU B 1 69 ? 5.785 20.719 21.484 1 98.44 69 GLU B O 1
ATOM 2813 N N . THR B 1 70 ? 7.238 20.344 23.078 1 98.62 70 THR B N 1
ATOM 2814 C CA . THR B 1 70 ? 7.871 19.203 22.422 1 98.62 70 THR B CA 1
ATOM 2815 C C . THR B 1 70 ? 7.676 17.938 23.234 1 98.62 70 THR B C 1
ATOM 2817 O O . THR B 1 70 ? 7.668 17.969 24.469 1 98.62 70 THR B O 1
ATOM 2820 N N . ARG B 1 71 ? 7.465 16.859 22.547 1 98.62 71 ARG B N 1
ATOM 2821 C CA . ARG B 1 71 ? 7.297 15.555 23.188 1 98.62 71 ARG B CA 1
ATOM 2822 C C . ARG B 1 71 ? 8.031 14.461 22.406 1 98.62 71 ARG B C 1
ATOM 2824 O O . ARG B 1 71 ? 7.816 14.305 21.203 1 98.62 71 ARG B O 1
ATOM 2831 N N . VAL B 1 72 ? 8.93 13.742 23.125 1 98.75 72 VAL B N 1
ATOM 2832 C CA . VAL B 1 72 ? 9.531 12.562 22.516 1 98.75 72 VAL B CA 1
ATOM 2833 C C . VAL B 1 72 ? 8.492 11.453 22.391 1 98.75 72 VAL B C 1
ATOM 2835 O O . VAL B 1 72 ? 7.844 11.094 23.391 1 98.75 72 VAL B O 1
ATOM 2838 N N . ALA B 1 73 ? 8.273 10.953 21.219 1 98.75 73 ALA B N 1
ATOM 2839 C CA . ALA B 1 73 ? 7.332 9.859 20.984 1 98.75 73 ALA B CA 1
ATOM 2840 C C . ALA B 1 73 ? 7.754 9.016 19.781 1 98.75 73 ALA B C 1
ATOM 2842 O O . ALA B 1 73 ? 8.188 9.555 18.766 1 98.75 73 ALA B O 1
ATOM 2843 N N . ASP B 1 74 ? 7.742 7.75 19.969 1 98.88 74 ASP B N 1
ATOM 2844 C CA . ASP B 1 74 ? 7.898 6.801 18.875 1 98.88 74 ASP B CA 1
ATOM 2845 C C . ASP B 1 74 ? 6.551 6.441 18.25 1 98.88 74 ASP B C 1
ATOM 2847 O O . ASP B 1 74 ? 5.77 5.695 18.844 1 98.88 74 ASP B O 1
ATOM 2851 N N . VAL B 1 75 ? 6.336 6.938 17.078 1 98.88 75 VAL B N 1
ATOM 2852 C CA . VAL B 1 75 ? 5.016 6.781 16.469 1 98.88 75 VAL B CA 1
ATOM 2853 C C . VAL B 1 75 ? 4.742 5.305 16.203 1 98.88 75 VAL B C 1
ATOM 2855 O O . VAL B 1 75 ? 3.59 4.906 16.016 1 98.88 75 VAL B O 1
ATOM 2858 N N . SER B 1 76 ? 5.801 4.469 16.078 1 98.69 76 SER B N 1
ATOM 2859 C CA . SER B 1 76 ? 5.621 3.039 15.844 1 98.69 76 SER B CA 1
ATOM 2860 C C . SER B 1 76 ? 5.105 2.338 17.094 1 98.69 76 SER B C 1
ATOM 2862 O O . SER B 1 76 ? 4.691 1.178 17.031 1 98.69 76 SER B O 1
ATOM 2864 N N . ASN B 1 77 ? 5.156 2.967 18.203 1 98.62 77 ASN B N 1
ATOM 2865 C CA . ASN B 1 77 ? 4.676 2.438 19.469 1 98.62 77 ASN B CA 1
ATOM 2866 C C . ASN B 1 77 ? 3.281 2.959 19.812 1 98.62 77 ASN B C 1
ATOM 2868 O O . ASN B 1 77 ? 3.115 4.137 20.141 1 98.62 77 ASN B O 1
ATOM 2872 N N . PRO B 1 78 ? 2.297 2.062 19.812 1 98.19 78 PRO B N 1
ATOM 2873 C CA . PRO B 1 78 ? 0.925 2.52 20.047 1 98.19 78 PRO B CA 1
ATOM 2874 C C . PRO B 1 78 ? 0.746 3.184 21.406 1 98.19 78 PRO B C 1
ATOM 2876 O O . PRO B 1 78 ? -0.049 4.117 21.547 1 98.19 78 PRO B O 1
ATOM 2879 N N . ASP B 1 79 ? 1.454 2.775 22.391 1 98.25 79 ASP B N 1
ATOM 2880 C CA . ASP B 1 79 ? 1.344 3.361 23.734 1 98.25 79 ASP B CA 1
ATOM 2881 C C . ASP B 1 79 ? 1.881 4.793 23.75 1 98.25 79 ASP B C 1
ATOM 2883 O O . ASP B 1 79 ? 1.319 5.664 24.406 1 98.25 79 ASP B O 1
ATOM 2887 N N . ASP B 1 80 ? 2.973 5.004 23.031 1 98.75 80 ASP B N 1
ATOM 2888 C CA . ASP B 1 80 ? 3.502 6.359 22.953 1 98.75 80 ASP B CA 1
ATOM 2889 C C . ASP B 1 80 ? 2.479 7.309 22.328 1 98.75 80 ASP B C 1
ATOM 2891 O O . ASP B 1 80 ? 2.303 8.438 22.797 1 98.75 80 ASP B O 1
ATOM 2895 N N . MET B 1 81 ? 1.8 6.887 21.312 1 98.75 81 MET B N 1
ATOM 2896 C CA . MET B 1 81 ? 0.836 7.734 20.625 1 98.75 81 MET B CA 1
ATOM 2897 C C . MET B 1 81 ? -0.4 7.973 21.484 1 98.75 81 MET B C 1
ATOM 2899 O O . MET B 1 81 ? -0.969 9.062 21.469 1 98.75 81 MET B O 1
ATOM 2903 N N . ARG B 1 82 ? -0.805 6.934 22.156 1 98.31 82 ARG B N 1
ATOM 2904 C CA . ARG B 1 82 ? -1.912 7.105 23.078 1 98.31 82 ARG B CA 1
ATOM 2905 C C . ARG B 1 82 ? -1.562 8.125 24.156 1 98.31 82 ARG B C 1
ATOM 2907 O O . ARG B 1 82 ? -2.369 9.008 24.484 1 98.31 82 ARG B O 1
ATOM 2914 N N . GLU B 1 83 ? -0.415 7.977 24.719 1 98.75 83 GLU B N 1
ATOM 2915 C CA . GLU B 1 83 ? 0.028 8.898 25.766 1 98.75 83 GLU B CA 1
ATOM 2916 C C . GLU B 1 83 ? 0.132 10.328 25.219 1 98.75 83 GLU B C 1
ATOM 2918 O O . GLU B 1 83 ? -0.192 11.281 25.938 1 98.75 83 GLU B O 1
ATOM 2923 N N . LEU B 1 84 ? 0.641 10.438 24.031 1 98.88 84 LEU B N 1
ATOM 2924 C CA . LEU B 1 84 ? 0.704 11.75 23.391 1 98.88 84 LEU B CA 1
ATOM 2925 C C . LEU B 1 84 ? -0.683 12.375 23.297 1 98.88 84 LEU B C 1
ATOM 2927 O O . LEU B 1 84 ? -0.875 13.531 23.672 1 98.88 84 LEU B O 1
ATOM 2931 N N . ALA B 1 85 ? -1.646 11.633 22.797 1 98.88 85 ALA B N 1
ATOM 2932 C CA . ALA B 1 85 ? -3.021 12.109 22.688 1 98.88 85 ALA B CA 1
ATOM 2933 C C . ALA B 1 85 ? -3.602 12.461 24.047 1 98.88 85 ALA B C 1
ATOM 2935 O O . ALA B 1 85 ? -4.176 13.539 24.219 1 98.88 85 ALA B O 1
ATOM 2936 N N . ASP B 1 86 ? -3.395 11.523 25 1 98.75 86 ASP B N 1
ATOM 2937 C CA . ASP B 1 86 ? -3.91 11.75 26.344 1 98.75 86 ASP B CA 1
ATOM 2938 C C . ASP B 1 86 ? -3.371 13.055 26.922 1 98.75 86 ASP B C 1
ATOM 2940 O O . ASP B 1 86 ? -4.125 13.828 27.516 1 98.75 86 ASP B O 1
ATOM 2944 N N . SER B 1 87 ? -2.154 13.25 26.75 1 98.56 87 SER B N 1
ATOM 2945 C CA . SER B 1 87 ? -1.511 14.43 27.312 1 98.56 87 SER B CA 1
ATOM 2946 C C . SER B 1 87 ? -2.049 15.711 26.672 1 98.56 87 SER B C 1
ATOM 2948 O O . SER B 1 87 ? -2.332 16.688 27.375 1 98.56 87 SER B O 1
ATOM 2950 N N . VAL B 1 88 ? -2.191 15.773 25.344 1 98.75 88 VAL B N 1
ATOM 2951 C CA . VAL B 1 88 ? -2.656 16.969 24.656 1 98.75 88 VAL B CA 1
ATOM 2952 C C . VAL B 1 88 ? -4.109 17.25 25.031 1 98.75 88 VAL B C 1
ATOM 2954 O O . VAL B 1 88 ? -4.461 18.391 25.359 1 98.75 88 VAL B O 1
ATOM 2957 N N . PHE B 1 89 ? -4.957 16.234 25.016 1 98.56 89 PHE B N 1
ATOM 2958 C CA . PHE B 1 89 ? -6.367 16.422 25.328 1 98.56 89 PHE B CA 1
ATOM 2959 C C . PHE B 1 89 ? -6.543 16.812 26.797 1 98.56 89 PHE B C 1
ATOM 2961 O O . PHE B 1 89 ? -7.441 17.594 27.125 1 98.56 89 PHE B O 1
ATOM 2968 N N . ALA B 1 90 ? -5.695 16.266 27.672 1 98.38 90 ALA B N 1
ATOM 2969 C CA . ALA B 1 90 ? -5.758 16.656 29.078 1 98.38 90 ALA B CA 1
ATOM 2970 C C . ALA B 1 90 ? -5.395 18.125 29.266 1 98.38 90 ALA B C 1
ATOM 2972 O O . ALA B 1 90 ? -6.016 18.828 30.062 1 98.38 90 ALA B O 1
ATOM 2973 N N . ALA B 1 91 ? -4.461 18.594 28.547 1 97.94 91 ALA B N 1
ATOM 2974 C CA . ALA B 1 91 ? -3.92 19.938 28.719 1 97.94 91 ALA B CA 1
ATOM 2975 C C . ALA B 1 91 ? -4.754 20.953 27.969 1 97.94 91 ALA B C 1
ATOM 2977 O O . ALA B 1 91 ? -4.938 22.094 28.438 1 97.94 91 ALA B O 1
ATOM 2978 N N . LYS B 1 92 ? -5.219 20.641 26.797 1 97.81 92 LYS B N 1
ATOM 2979 C CA . LYS B 1 92 ? -5.785 21.656 25.906 1 97.81 92 LYS B CA 1
ATOM 2980 C C . LYS B 1 92 ? -7.258 21.375 25.625 1 97.81 92 LYS B C 1
ATOM 2982 O O . LYS B 1 92 ? -7.984 22.25 25.141 1 97.81 92 LYS B O 1
ATOM 2987 N N . GLY B 1 93 ? -7.676 20.078 25.781 1 97.69 93 GLY B N 1
ATOM 2988 C CA . GLY B 1 93 ? -9.078 19.688 25.688 1 97.69 93 GLY B CA 1
ATOM 2989 C C . GLY B 1 93 ? -9.516 19.438 24.25 1 97.69 93 GLY B C 1
ATOM 2990 O O . GLY B 1 93 ? -10.656 19.016 24.016 1 97.69 93 GLY B O 1
ATOM 2991 N N . ARG B 1 94 ? -8.609 19.719 23.328 1 98.06 94 ARG B N 1
ATOM 2992 C CA . ARG B 1 94 ? -9 19.594 21.938 1 98.06 94 ARG B CA 1
ATOM 2993 C C . ARG B 1 94 ? -7.777 19.422 21.031 1 98.06 94 ARG B C 1
ATOM 2995 O O . ARG B 1 94 ? -6.648 19.688 21.453 1 98.06 94 ARG B O 1
ATOM 3002 N N . VAL B 1 95 ? -7.988 18.953 19.859 1 98.81 95 VAL B N 1
ATOM 3003 C CA . VAL B 1 95 ? -7.035 18.938 18.766 1 98.81 95 VAL B CA 1
ATOM 3004 C C . VAL B 1 95 ? -7.738 19.328 17.469 1 98.81 95 VAL B C 1
ATOM 3006 O O . VAL B 1 95 ? -8.641 18.625 17 1 98.81 95 VAL B O 1
ATOM 3009 N N . ASP B 1 96 ? -7.293 20.422 16.859 1 98.62 96 ASP B N 1
ATOM 3010 C CA . ASP B 1 96 ? -7.941 20.969 15.672 1 98.62 96 ASP B CA 1
ATOM 3011 C C . ASP B 1 96 ? -7.176 20.594 14.406 1 98.62 96 ASP B C 1
ATOM 3013 O O . ASP B 1 96 ? -7.723 20.656 13.297 1 98.62 96 ASP B O 1
ATOM 3017 N N . PHE B 1 97 ? -5.914 20.312 14.57 1 98.88 97 PHE B N 1
ATOM 3018 C CA . PHE B 1 97 ? -5.02 19.984 13.469 1 98.88 97 PHE B CA 1
ATOM 3019 C C . PHE B 1 97 ? -4.078 18.844 13.859 1 98.88 97 PHE B C 1
ATOM 3021 O O . PHE B 1 97 ? -3.311 18.984 14.812 1 98.88 97 PHE B O 1
ATOM 3028 N N . LEU B 1 98 ? -4.18 17.75 13.203 1 98.94 98 LEU B N 1
ATOM 3029 C CA . LEU B 1 98 ? -3.309 16.594 13.398 1 98.94 98 LEU B CA 1
ATOM 3030 C C . LEU B 1 98 ? -2.516 16.297 12.133 1 98.94 98 LEU B C 1
ATOM 3032 O O . LEU B 1 98 ? -3.1 16.047 11.078 1 98.94 98 LEU B O 1
ATOM 3036 N N . HIS B 1 99 ? -1.224 16.391 12.219 1 98.94 99 HIS B N 1
ATOM 3037 C CA . HIS B 1 99 ? -0.361 16.031 11.102 1 98.94 99 HIS B CA 1
ATOM 3038 C C . HIS B 1 99 ? 0.454 14.781 11.406 1 98.94 99 HIS B C 1
ATOM 3040 O O . HIS B 1 99 ? 1.383 14.82 12.219 1 98.94 99 HIS B O 1
ATOM 3046 N N . LEU B 1 100 ? 0.08 13.727 10.836 1 98.94 100 LEU B N 1
ATOM 3047 C CA . LEU B 1 100 ? 0.83 12.477 10.906 1 98.94 100 LEU B CA 1
ATOM 3048 C C . LEU B 1 100 ? 1.901 12.43 9.82 1 98.94 100 LEU B C 1
ATOM 3050 O O . LEU B 1 100 ? 1.645 11.961 8.711 1 98.94 100 LEU B O 1
ATOM 3054 N N . ASN B 1 101 ? 3.076 12.859 10.188 1 98.75 101 ASN B N 1
ATOM 3055 C CA . ASN B 1 101 ? 4.113 13.203 9.219 1 98.75 101 ASN B CA 1
ATOM 3056 C C . ASN B 1 101 ? 5.352 12.32 9.398 1 98.75 101 ASN B C 1
ATOM 3058 O O . ASN B 1 101 ? 6.176 12.219 8.484 1 98.75 101 ASN B O 1
ATOM 3062 N N . ALA B 1 102 ? 5.504 11.695 10.57 1 98.31 102 ALA B N 1
ATOM 3063 C CA . ALA B 1 102 ? 6.715 10.914 10.82 1 98.31 102 ALA B CA 1
ATOM 3064 C C . ALA B 1 102 ? 6.918 9.859 9.742 1 98.31 102 ALA B C 1
ATOM 3066 O O . ALA B 1 102 ? 5.957 9.211 9.305 1 98.31 102 ALA B O 1
ATOM 3067 N N . GLY B 1 103 ? 8.07 9.727 9.266 1 96.12 103 GLY B N 1
ATOM 3068 C CA . GLY B 1 103 ? 8.43 8.75 8.258 1 96.12 103 GLY B CA 1
ATOM 3069 C C . GLY B 1 103 ? 9.906 8.422 8.242 1 96.12 103 GLY B C 1
ATOM 3070 O O . GLY B 1 103 ? 10.719 9.172 8.789 1 96.12 103 GLY B O 1
ATOM 3071 N N . ARG B 1 104 ? 10.219 7.371 7.66 1 93.19 104 ARG B N 1
ATOM 3072 C CA . ARG B 1 104 ? 11.609 6.984 7.48 1 93.19 104 ARG B CA 1
ATOM 3073 C C . ARG B 1 104 ? 11.836 6.379 6.102 1 93.19 104 ARG B C 1
ATOM 3075 O O . ARG B 1 104 ? 10.945 5.727 5.551 1 93.19 104 ARG B O 1
ATOM 3082 N N . GLY B 1 105 ? 13.008 6.699 5.598 1 90.5 105 GLY B N 1
ATOM 3083 C CA . GLY B 1 105 ? 13.445 6.109 4.344 1 90.5 105 GLY B CA 1
ATOM 3084 C C . GLY B 1 105 ? 14.297 4.871 4.531 1 90.5 105 GLY B C 1
ATOM 3085 O O . GLY B 1 105 ? 14.422 4.363 5.648 1 90.5 105 GLY B O 1
ATOM 3086 N N . GLY B 1 106 ? 14.812 4.348 3.436 1 87 106 GLY B N 1
ATOM 3087 C CA . GLY B 1 106 ? 15.703 3.205 3.375 1 87 106 GLY B CA 1
ATOM 3088 C C . GLY B 1 106 ? 15.891 2.666 1.969 1 87 106 GLY B C 1
ATOM 3089 O O . GLY B 1 106 ? 15.211 3.104 1.037 1 87 106 GLY B O 1
ATOM 3090 N N . SER B 1 107 ? 16.906 1.884 1.801 1 85.31 107 SER B N 1
ATOM 3091 C CA . SER B 1 107 ? 17.203 1.292 0.499 1 85.31 107 SER B CA 1
ATOM 3092 C C . SER B 1 107 ? 16.938 -0.21 0.503 1 85.31 107 SER B C 1
ATOM 3094 O O . SER B 1 107 ? 17.812 -1.003 0.17 1 85.31 107 SER B O 1
ATOM 3096 N N . VAL B 1 108 ? 15.719 -0.53 0.87 1 88.19 108 VAL B N 1
ATOM 3097 C CA . VAL B 1 108 ? 15.414 -1.949 1.029 1 88.19 108 VAL B CA 1
ATOM 3098 C C . VAL B 1 108 ? 14.805 -2.496 -0.259 1 88.19 108 VAL B C 1
ATOM 3100 O O . VAL B 1 108 ? 13.844 -1.934 -0.787 1 88.19 108 VAL B O 1
ATOM 3103 N N . LYS B 1 109 ? 15.352 -3.654 -0.727 1 94.88 109 LYS B N 1
ATOM 3104 C CA . LYS B 1 109 ? 14.914 -4.297 -1.962 1 94.88 109 LYS B CA 1
ATOM 3105 C C . LYS B 1 109 ? 13.672 -5.156 -1.724 1 94.88 109 LYS B C 1
ATOM 3107 O O . LYS B 1 109 ? 13.25 -5.344 -0.58 1 94.88 109 LYS B O 1
ATOM 3112 N N . ALA B 1 110 ? 13.117 -5.656 -2.859 1 97.38 110 ALA B N 1
ATOM 3113 C CA . ALA B 1 110 ? 11.914 -6.484 -2.797 1 97.38 110 ALA B CA 1
ATOM 3114 C C . ALA B 1 110 ? 12.258 -7.926 -2.438 1 97.38 110 ALA B C 1
ATOM 3116 O O . ALA B 1 110 ? 11.375 -8.711 -2.09 1 97.38 110 ALA B O 1
ATOM 3117 N N . TYR B 1 111 ? 13.469 -8.305 -2.652 1 97.06 111 TYR B N 1
ATOM 3118 C CA . TYR B 1 111 ? 13.969 -9.625 -2.303 1 97.06 111 TYR B CA 1
ATOM 3119 C C . TYR B 1 111 ? 15.43 -9.562 -1.865 1 97.06 111 TYR B C 1
ATOM 3121 O O . TYR B 1 111 ? 16.078 -8.523 -1.995 1 97.06 111 TYR B O 1
ATOM 3129 N N . GLY B 1 112 ? 15.883 -10.641 -1.298 1 95.44 112 GLY B N 1
ATOM 3130 C CA . GLY B 1 112 ? 17.266 -10.727 -0.86 1 95.44 112 GLY B CA 1
ATOM 3131 C C . GLY B 1 112 ? 17.406 -11.172 0.583 1 95.44 112 GLY B C 1
ATOM 3132 O O . GLY B 1 112 ? 16.422 -11.242 1.318 1 95.44 112 GLY B O 1
ATOM 3133 N N . GLU B 1 113 ? 18.625 -11.398 0.96 1 92.81 113 GLU B N 1
ATOM 3134 C CA . GLU B 1 113 ? 18.891 -11.883 2.309 1 92.81 113 GLU B CA 1
ATOM 3135 C C . GLU B 1 113 ? 18.656 -10.797 3.35 1 92.81 113 GLU B C 1
ATOM 3137 O O . GLU B 1 113 ? 19 -9.633 3.119 1 92.81 113 GLU B O 1
ATOM 3142 N N . ASP B 1 114 ? 18.062 -11.117 4.379 1 92 114 ASP B N 1
ATOM 3143 C CA . ASP B 1 114 ? 17.922 -10.32 5.594 1 92 114 ASP B CA 1
ATOM 3144 C C . ASP B 1 114 ? 17.172 -9.016 5.316 1 92 114 ASP B C 1
ATOM 3146 O O . ASP B 1 114 ? 17.469 -7.988 5.926 1 92 114 ASP B O 1
ATOM 3150 N N . ILE B 1 115 ? 16.234 -8.992 4.383 1 93.69 115 ILE B N 1
ATOM 3151 C CA . ILE B 1 115 ? 15.5 -7.773 4.074 1 93.69 115 ILE B CA 1
ATOM 3152 C C . ILE B 1 115 ? 14.359 -7.586 5.078 1 93.69 115 ILE B C 1
ATOM 3154 O O . ILE B 1 115 ? 13.906 -6.465 5.305 1 93.69 115 ILE B O 1
ATOM 3158 N N . VAL B 1 116 ? 13.898 -8.617 5.758 1 96.69 116 VAL B N 1
ATOM 3159 C CA . VAL B 1 116 ? 12.633 -8.648 6.488 1 96.69 116 VAL B CA 1
ATOM 3160 C C . VAL B 1 116 ? 12.672 -7.645 7.637 1 96.69 116 VAL B C 1
ATOM 3162 O O . VAL B 1 116 ? 11.75 -6.84 7.805 1 96.69 116 VAL B O 1
ATOM 3165 N N . PRO B 1 117 ? 13.781 -7.586 8.43 1 96.5 117 PRO B N 1
ATOM 3166 C CA . PRO B 1 117 ? 13.805 -6.609 9.523 1 96.5 117 PRO B CA 1
ATOM 3167 C C . PRO B 1 117 ? 13.672 -5.172 9.031 1 96.5 117 PRO B C 1
ATOM 3169 O O . PRO B 1 117 ? 12.992 -4.359 9.664 1 96.5 117 PRO B O 1
ATOM 3172 N N . GLU B 1 118 ? 14.258 -4.848 7.918 1 95.69 118 GLU B N 1
ATOM 3173 C CA . GLU B 1 118 ? 14.195 -3.486 7.391 1 95.69 118 GLU B CA 1
ATOM 3174 C C . GLU B 1 118 ? 12.797 -3.154 6.879 1 95.69 118 GLU B C 1
ATOM 3176 O O . GLU B 1 118 ? 12.336 -2.02 7.016 1 95.69 118 GLU B O 1
ATOM 3181 N N . TRP B 1 119 ? 12.18 -4.176 6.238 1 98.19 119 TRP B N 1
ATOM 3182 C CA . TRP B 1 119 ? 10.781 -3.996 5.855 1 98.19 119 TRP B CA 1
ATOM 3183 C C . TRP B 1 119 ? 9.922 -3.678 7.078 1 98.19 119 TRP B C 1
ATOM 3185 O O . TRP B 1 119 ? 9.109 -2.748 7.047 1 98.19 119 TRP B O 1
ATOM 3195 N N . HIS B 1 120 ? 10.109 -4.414 8.141 1 98.12 120 HIS B N 1
ATOM 3196 C CA . HIS B 1 120 ? 9.344 -4.184 9.359 1 98.12 120 HIS B CA 1
ATOM 3197 C C . HIS B 1 120 ? 9.594 -2.781 9.906 1 98.12 120 HIS B C 1
ATOM 3199 O O . HIS B 1 120 ? 8.656 -2.098 10.328 1 98.12 120 HIS B O 1
ATOM 3205 N N . ASP B 1 121 ? 10.828 -2.373 9.914 1 97.19 121 ASP B N 1
ATOM 3206 C CA . ASP B 1 121 ? 11.18 -1.06 10.445 1 97.19 121 ASP B CA 1
ATOM 3207 C C . ASP B 1 121 ? 10.484 0.053 9.664 1 97.19 121 ASP B C 1
ATOM 3209 O O . ASP B 1 121 ? 9.93 0.98 10.25 1 97.19 121 ASP B O 1
ATOM 3213 N N . ILE B 1 122 ? 10.508 -0.035 8.391 1 97.94 122 ILE B N 1
ATOM 3214 C CA . ILE B 1 122 ? 9.93 0.992 7.535 1 97.94 122 ILE B CA 1
ATOM 3215 C C . ILE B 1 122 ? 8.414 1.03 7.73 1 97.94 122 ILE B C 1
ATOM 3217 O O . ILE B 1 122 ? 7.832 2.102 7.922 1 97.94 122 ILE B O 1
ATOM 3221 N N . PHE B 1 123 ? 7.762 -0.103 7.746 1 98.69 123 PHE B N 1
ATOM 3222 C CA . PHE B 1 123 ? 6.309 -0.144 7.871 1 98.69 123 PHE B CA 1
ATOM 3223 C C . PHE B 1 123 ? 5.875 0.277 9.273 1 98.69 123 PHE B C 1
ATOM 3225 O O . PHE B 1 123 ? 4.82 0.893 9.438 1 98.69 123 PHE B O 1
ATOM 3232 N N . ALA B 1 124 ? 6.699 -0.044 10.289 1 98.69 124 ALA B N 1
ATOM 3233 C CA . ALA B 1 124 ? 6.375 0.327 11.664 1 98.69 124 ALA B CA 1
ATOM 3234 C C . ALA B 1 124 ? 6.211 1.838 11.797 1 98.69 124 ALA B C 1
ATOM 3236 O O . ALA B 1 124 ? 5.301 2.311 12.484 1 98.69 124 ALA B O 1
ATOM 3237 N N . VAL B 1 125 ? 7.012 2.547 11.109 1 98.56 125 VAL B N 1
ATOM 3238 C CA . VAL B 1 125 ? 6.984 4 11.234 1 98.56 125 VAL B CA 1
ATOM 3239 C C . VAL B 1 125 ? 6.031 4.59 10.195 1 98.56 125 VAL B C 1
ATOM 3241 O O . VAL B 1 125 ? 5.109 5.332 10.547 1 98.56 125 VAL B O 1
ATOM 3244 N N . ASN B 1 126 ? 6.219 4.23 8.93 1 98.69 126 ASN B N 1
ATOM 3245 C CA . ASN B 1 126 ? 5.543 4.91 7.832 1 98.69 126 ASN B CA 1
ATOM 3246 C C . ASN B 1 126 ? 4.047 4.613 7.824 1 98.69 126 ASN B C 1
ATOM 3248 O O . ASN B 1 126 ? 3.232 5.5 7.566 1 98.69 126 ASN B O 1
ATOM 3252 N N . LEU B 1 127 ? 3.723 3.363 8.055 1 98.88 127 LEU B N 1
ATOM 3253 C CA . LEU B 1 127 ? 2.312 2.996 8.008 1 98.88 127 LEU B CA 1
ATOM 3254 C C . LEU B 1 127 ? 1.72 2.932 9.414 1 98.88 127 LEU B C 1
ATOM 3256 O O . LEU B 1 127 ? 0.731 3.607 9.703 1 98.88 127 LEU B O 1
ATOM 3260 N N . PHE B 1 128 ? 2.324 2.176 10.266 1 98.88 128 PHE B N 1
ATOM 3261 C CA . PHE B 1 128 ? 1.707 1.934 11.562 1 98.88 128 PHE B CA 1
ATOM 3262 C C . PHE B 1 128 ? 1.815 3.166 12.453 1 98.88 128 PHE B C 1
ATOM 3264 O O . PHE B 1 128 ? 1.009 3.352 13.367 1 98.88 128 PHE B O 1
ATOM 3271 N N . GLY B 1 129 ? 2.803 4.023 12.211 1 98.88 129 GLY B N 1
ATOM 3272 C CA . GLY B 1 129 ? 2.768 5.328 12.852 1 98.88 129 GLY B CA 1
ATOM 3273 C C . GLY B 1 129 ? 1.483 6.094 12.578 1 98.88 129 GLY B C 1
ATOM 3274 O O . GLY B 1 129 ? 0.955 6.766 13.469 1 98.88 129 GLY B O 1
ATOM 3275 N N . VAL B 1 130 ? 1.01 5.988 11.352 1 98.94 130 VAL B N 1
ATOM 3276 C CA . VAL B 1 130 ? -0.233 6.648 10.977 1 98.94 130 VAL B CA 1
ATOM 3277 C C . VAL B 1 130 ? -1.419 5.934 11.609 1 98.94 130 VAL B C 1
ATOM 3279 O O . VAL B 1 130 ? -2.326 6.574 12.148 1 98.94 130 VAL B O 1
ATOM 3282 N N . VAL B 1 131 ? -1.438 4.59 11.57 1 98.88 131 VAL B N 1
ATOM 3283 C CA . VAL B 1 131 ? -2.516 3.799 12.156 1 98.88 131 VAL B CA 1
ATOM 3284 C C . VAL B 1 131 ? -2.625 4.102 13.648 1 98.88 131 VAL B C 1
ATOM 3286 O O . VAL B 1 131 ? -3.723 4.332 14.164 1 98.88 131 VAL B O 1
ATOM 3289 N N . ASN B 1 132 ? -1.483 4.117 14.344 1 98.81 132 ASN B N 1
ATOM 3290 C CA . ASN B 1 132 ? -1.463 4.453 15.766 1 98.81 132 ASN B CA 1
ATOM 3291 C C . ASN B 1 132 ? -1.989 5.863 16.016 1 98.81 132 ASN B C 1
ATOM 3293 O O . ASN B 1 132 ? -2.701 6.098 17 1 98.81 132 ASN B O 1
ATOM 3297 N N . GLY B 1 133 ? -1.598 6.781 15.164 1 98.88 133 GLY B N 1
ATOM 3298 C CA . GLY B 1 133 ? -2.066 8.148 15.289 1 98.88 133 GLY B CA 1
ATOM 3299 C C . GLY B 1 133 ? -3.564 8.289 15.109 1 98.88 133 GLY B C 1
ATOM 3300 O O . GLY B 1 133 ? -4.23 8.977 15.883 1 98.88 133 GLY B O 1
ATOM 3301 N N . THR B 1 134 ? -4.094 7.648 14.047 1 98.69 134 THR B N 1
ATOM 3302 C CA . THR B 1 134 ? -5.531 7.719 13.812 1 98.69 134 THR B CA 1
ATOM 3303 C C . THR B 1 134 ? -6.301 7.129 14.992 1 98.69 134 THR B C 1
ATOM 3305 O O . THR B 1 134 ? -7.297 7.699 15.438 1 98.69 134 THR B O 1
ATOM 3308 N N . GLN B 1 135 ? -5.867 5.953 15.484 1 98.19 135 GLN B N 1
ATOM 3309 C CA . GLN B 1 135 ? -6.523 5.336 16.641 1 98.19 135 GLN B CA 1
ATOM 3310 C C . GLN B 1 135 ? -6.52 6.273 17.844 1 98.19 135 GLN B C 1
ATOM 3312 O O . GLN B 1 135 ? -7.52 6.387 18.547 1 98.19 135 GLN B O 1
ATOM 3317 N N . ALA B 1 136 ? -5.465 6.973 18.078 1 98.62 136 ALA B N 1
ATOM 3318 C CA . ALA B 1 136 ? -5.27 7.746 19.312 1 98.62 136 ALA B CA 1
ATOM 3319 C C . ALA B 1 136 ? -6.074 9.039 19.266 1 98.62 136 ALA B C 1
ATOM 3321 O O . ALA B 1 136 ? -6.543 9.516 20.297 1 98.62 136 ALA B O 1
ATOM 3322 N N . PHE B 1 137 ? -6.289 9.664 18.078 1 98.88 137 PHE B N 1
ATOM 3323 C CA . PHE B 1 137 ? -6.695 11.062 18.062 1 98.88 137 PHE B CA 1
ATOM 3324 C C . PHE B 1 137 ? -8.078 11.219 17.422 1 98.88 137 PHE B C 1
ATOM 3326 O O . PHE B 1 137 ? -8.859 12.078 17.844 1 98.88 137 PHE B O 1
ATOM 3333 N N . VAL B 1 138 ? -8.43 10.375 16.422 1 98.75 138 VAL B N 1
ATOM 3334 C CA . VAL B 1 138 ? -9.453 10.766 15.461 1 98.75 138 VAL B CA 1
ATOM 3335 C C . VAL B 1 138 ? -10.828 10.727 16.125 1 98.75 138 VAL B C 1
ATOM 3337 O O . VAL B 1 138 ? -11.633 11.648 15.953 1 98.75 138 VAL B O 1
ATOM 3340 N N . ASP B 1 139 ? -11.117 9.625 16.938 1 98.56 139 ASP B N 1
ATOM 3341 C CA . ASP B 1 139 ? -12.414 9.562 17.609 1 98.56 139 ASP B CA 1
ATOM 3342 C C . ASP B 1 139 ? -12.641 10.781 18.484 1 98.56 139 ASP B C 1
ATOM 3344 O O . ASP B 1 139 ? -13.75 11.312 18.547 1 98.56 139 ASP B O 1
ATOM 3348 N N . ARG B 1 140 ? -11.641 11.211 19.156 1 98.5 140 ARG B N 1
ATOM 3349 C CA . ARG B 1 140 ? -11.727 12.359 20.047 1 98.5 140 ARG B CA 1
ATOM 3350 C C . ARG B 1 140 ? -11.891 13.656 19.266 1 98.5 140 ARG B C 1
ATOM 3352 O O . ARG B 1 140 ? -12.609 14.562 19.688 1 98.5 140 ARG B O 1
ATOM 3359 N N . MET B 1 141 ? -11.234 13.797 18.141 1 98.44 141 MET B N 1
ATOM 3360 C CA . MET B 1 141 ? -11.398 14.953 17.266 1 98.44 141 MET B CA 1
ATOM 3361 C C . MET B 1 141 ? -12.828 15.047 16.75 1 98.44 141 MET B C 1
ATOM 3363 O O . MET B 1 141 ? -13.398 16.141 16.688 1 98.44 141 MET B O 1
ATOM 3367 N N . ILE B 1 142 ? -13.391 13.898 16.344 1 97.44 142 ILE B N 1
ATOM 3368 C CA . ILE B 1 142 ? -14.766 13.844 15.859 1 97.44 142 ILE B CA 1
ATOM 3369 C C . ILE B 1 142 ? -15.719 14.312 16.953 1 97.44 142 ILE B C 1
ATOM 3371 O O . ILE B 1 142 ? -16.656 15.062 16.703 1 97.44 142 ILE B O 1
ATOM 3375 N N . ALA B 1 143 ? -15.43 13.93 18.172 1 97.75 143 ALA B N 1
ATOM 3376 C CA . ALA B 1 143 ? -16.312 14.203 19.312 1 97.75 143 ALA B CA 1
ATOM 3377 C C . ALA B 1 143 ? -16.375 15.703 19.594 1 97.75 143 ALA B C 1
ATOM 3379 O O . ALA B 1 143 ? -17.328 16.172 20.219 1 97.75 143 ALA B O 1
ATOM 3380 N N . GLN B 1 144 ? -15.391 16.438 19.141 1 95.94 144 GLN B N 1
ATOM 3381 C CA . GLN B 1 144 ? -15.359 17.875 19.359 1 95.94 144 GLN B CA 1
ATOM 3382 C C . GLN B 1 144 ? -16.469 18.578 18.562 1 95.94 144 GLN B C 1
ATOM 3384 O O . GLN B 1 144 ? -16.828 19.719 18.859 1 95.94 144 GLN B O 1
ATOM 3389 N N . ASP B 1 145 ? -16.922 17.922 17.516 1 92.75 145 ASP B N 1
ATOM 3390 C CA . ASP B 1 145 ? -18.016 18.406 16.688 1 92.75 145 ASP B CA 1
ATOM 3391 C C . ASP B 1 145 ? -17.734 19.828 16.188 1 92.75 145 ASP B C 1
ATOM 3393 O O . ASP B 1 145 ? -18.609 20.703 16.281 1 92.75 145 ASP B O 1
ATOM 3397 N N . SER B 1 146 ? -16.531 20.141 15.891 1 93.38 146 SER B N 1
ATOM 3398 C CA . SER B 1 146 ? -16.047 21.359 15.258 1 93.38 146 SER B CA 1
ATOM 3399 C C . SER B 1 146 ? -15.055 21.047 14.148 1 93.38 146 SER B C 1
ATOM 3401 O O . SER B 1 146 ? -14.5 19.953 14.102 1 93.38 146 SER B O 1
ATOM 3403 N N . PRO B 1 147 ? -14.875 22.031 13.266 1 94.5 147 PRO B N 1
ATOM 3404 C CA . PRO B 1 147 ? -13.953 21.766 12.156 1 94.5 147 PRO B CA 1
ATOM 3405 C C . PRO B 1 147 ? -12.547 21.406 12.633 1 94.5 147 PRO B C 1
ATOM 3407 O O . PRO B 1 147 ? -12.008 22.062 13.531 1 94.5 147 PRO B O 1
ATOM 3410 N N . ALA B 1 148 ? -12.055 20.344 12.148 1 97.12 148 ALA B N 1
ATOM 3411 C CA . ALA B 1 148 ? -10.695 19.875 12.398 1 97.12 148 ALA B CA 1
ATOM 3412 C C . ALA B 1 148 ? -10.117 19.203 11.148 1 97.12 148 ALA B C 1
ATOM 3414 O O . ALA B 1 148 ? -10.828 18.953 10.18 1 97.12 148 ALA B O 1
ATOM 3415 N N . THR B 1 149 ? -8.789 19.078 11.172 1 98 149 THR B N 1
ATOM 3416 C CA . THR B 1 149 ? -8.125 18.578 9.977 1 98 149 THR B CA 1
ATOM 3417 C C . THR B 1 149 ? -7.047 17.562 10.352 1 98 149 THR B C 1
ATOM 3419 O O . THR B 1 149 ? -6.301 17.766 11.312 1 98 149 THR B O 1
ATOM 3422 N N . VAL B 1 150 ? -7.082 16.438 9.641 1 98.81 150 VAL B N 1
ATOM 3423 C CA . VAL B 1 150 ? -5.992 15.469 9.695 1 98.81 150 VAL B CA 1
ATOM 3424 C C . VAL B 1 150 ? -5.191 15.516 8.398 1 98.81 150 VAL B C 1
ATOM 3426 O O . VAL B 1 150 ? -5.762 15.398 7.305 1 98.81 150 VAL B O 1
ATOM 3429 N N . VAL B 1 151 ? -3.906 15.742 8.469 1 98.94 151 VAL B N 1
ATOM 3430 C CA . VAL B 1 151 ? -2.99 15.664 7.336 1 98.94 151 VAL B CA 1
ATOM 3431 C C . VAL B 1 151 ? -2.09 14.438 7.484 1 98.94 151 VAL B C 1
ATOM 3433 O O . VAL B 1 151 ? -1.524 14.203 8.555 1 98.94 151 VAL B O 1
ATOM 3436 N N . ILE B 1 152 ? -2.031 13.625 6.473 1 98.94 152 ILE B N 1
ATOM 3437 C CA . ILE B 1 152 ? -1.159 12.453 6.426 1 98.94 152 ILE B CA 1
ATOM 3438 C C . ILE B 1 152 ? -0.128 12.625 5.312 1 98.94 152 ILE B C 1
ATOM 3440 O O . ILE B 1 152 ? -0.477 12.969 4.184 1 98.94 152 ILE B O 1
ATOM 3444 N N . THR B 1 153 ? 1.156 12.383 5.664 1 98.81 153 THR B N 1
ATOM 3445 C CA . THR B 1 153 ? 2.205 12.578 4.668 1 98.81 153 THR B CA 1
ATOM 3446 C C . THR B 1 153 ? 2.422 11.305 3.857 1 98.81 153 THR B C 1
ATOM 3448 O O . THR B 1 153 ? 2.865 10.289 4.398 1 98.81 153 THR B O 1
ATOM 3451 N N . GLY B 1 154 ? 2.039 11.344 2.66 1 98.25 154 GLY B N 1
ATOM 3452 C CA . GLY B 1 154 ? 2.352 10.289 1.706 1 98.25 154 GLY B CA 1
ATOM 3453 C C . GLY B 1 154 ? 3.652 10.531 0.961 1 98.25 154 GLY B C 1
ATOM 3454 O O . GLY B 1 154 ? 4.66 10.906 1.564 1 98.25 154 GLY B O 1
ATOM 3455 N N . SER B 1 155 ? 3.682 10.242 -0.281 1 96.81 155 SER B N 1
ATOM 3456 C CA . SER B 1 155 ? 4.82 10.414 -1.178 1 96.81 155 SER B CA 1
ATOM 3457 C C . SER B 1 155 ? 4.43 10.141 -2.627 1 96.81 155 SER B C 1
ATOM 3459 O O . SER B 1 155 ? 3.541 9.328 -2.891 1 96.81 155 SER B O 1
ATOM 3461 N N . LYS B 1 156 ? 5.078 10.859 -3.555 1 96.19 156 LYS B N 1
ATOM 3462 C CA . LYS B 1 156 ? 4.926 10.477 -4.953 1 96.19 156 LYS B CA 1
ATOM 3463 C C . LYS B 1 156 ? 5.355 9.023 -5.176 1 96.19 156 LYS B C 1
ATOM 3465 O O . LYS B 1 156 ? 4.801 8.328 -6.027 1 96.19 156 LYS B O 1
ATOM 3470 N N . GLN B 1 157 ? 6.273 8.602 -4.332 1 95.5 157 GLN B N 1
ATOM 3471 C CA . GLN B 1 157 ? 6.781 7.238 -4.422 1 95.5 157 GLN B CA 1
ATOM 3472 C C . GLN B 1 157 ? 5.707 6.223 -4.039 1 95.5 157 GLN B C 1
ATOM 3474 O O . GLN B 1 157 ? 5.824 5.035 -4.355 1 95.5 157 GLN B O 1
ATOM 3479 N N . GLY B 1 158 ? 4.676 6.59 -3.342 1 97 158 GLY B N 1
ATOM 3480 C CA . GLY B 1 158 ? 3.559 5.711 -3.035 1 97 158 GLY B CA 1
ATOM 3481 C C . GLY B 1 158 ? 2.555 5.605 -4.164 1 97 158 GLY B C 1
ATOM 3482 O O . GLY B 1 158 ? 1.596 4.836 -4.082 1 97 158 GLY B O 1
ATOM 3483 N N . ILE B 1 159 ? 2.793 6.391 -5.25 1 96.5 159 ILE B N 1
ATOM 3484 C CA . ILE B 1 159 ? 1.86 6.441 -6.367 1 96.5 159 ILE B CA 1
ATOM 3485 C C . ILE B 1 159 ? 2.521 5.867 -7.617 1 96.5 159 ILE B C 1
ATOM 3487 O O . ILE B 1 159 ? 1.991 4.945 -8.242 1 96.5 159 ILE B O 1
ATOM 3491 N N . THR B 1 160 ? 3.762 6.316 -7.953 1 94.81 160 THR B N 1
ATOM 3492 C CA . THR B 1 160 ? 4.426 5.855 -9.172 1 94.81 160 THR B CA 1
ATOM 3493 C C . THR B 1 160 ? 5.434 4.754 -8.852 1 94.81 160 THR B C 1
ATOM 3495 O O . THR B 1 160 ? 5.953 4.102 -9.758 1 94.81 160 THR B O 1
ATOM 3498 N N . CYS B 1 161 ? 5.828 4.555 -7.664 1 96.12 161 CYS B N 1
ATOM 3499 C CA . CYS B 1 161 ? 6.633 3.459 -7.137 1 96.12 161 CYS B CA 1
ATOM 3500 C C . CYS B 1 161 ? 7.875 3.232 -7.992 1 96.12 161 CYS B C 1
ATOM 3502 O O . CYS B 1 161 ? 8.133 2.111 -8.43 1 96.12 161 CYS B O 1
ATOM 3504 N N . PRO B 1 162 ? 8.703 4.277 -8.172 1 94.94 162 PRO B N 1
ATOM 3505 C CA . PRO B 1 162 ? 9.883 4.105 -9.023 1 94.94 162 PRO B CA 1
ATOM 3506 C C . PRO B 1 162 ? 10.789 2.973 -8.547 1 94.94 162 PRO B C 1
ATOM 3508 O O . PRO B 1 162 ? 11.023 2.826 -7.348 1 94.94 162 PRO B O 1
ATOM 3511 N N . PRO B 1 163 ? 11.25 2.283 -9.672 1 92.81 163 PRO B N 1
ATOM 3512 C CA . PRO B 1 163 ? 12.242 1.274 -9.297 1 92.81 163 PRO B CA 1
ATOM 3513 C C . PRO B 1 163 ? 13.594 1.886 -8.938 1 92.81 163 PRO B C 1
ATOM 3515 O O . PRO B 1 163 ? 13.859 3.045 -9.266 1 92.81 163 PRO B O 1
ATOM 3518 N N . GLY B 1 164 ? 14.469 1.305 -8.164 1 83.31 164 GLY B N 1
ATOM 3519 C CA . GLY B 1 164 ? 15.773 1.825 -7.797 1 83.31 164 GLY B CA 1
ATOM 3520 C C . GLY B 1 164 ? 15.789 2.492 -6.434 1 83.31 164 GLY B C 1
ATOM 3521 O O . GLY B 1 164 ? 16.859 2.834 -5.914 1 83.31 164 GLY B O 1
ATOM 3522 N N . THR B 1 165 ? 14.602 2.814 -6.07 1 84.38 165 THR B N 1
ATOM 3523 C CA . THR B 1 165 ? 14.453 3.279 -4.695 1 84.38 165 THR B CA 1
ATOM 3524 C C . THR B 1 165 ? 14.039 2.131 -3.775 1 84.38 165 THR B C 1
ATOM 3526 O O . THR B 1 165 ? 14.062 0.968 -4.184 1 84.38 165 THR B O 1
ATOM 3529 N N . SER B 1 166 ? 13.758 2.445 -2.609 1 92.38 166 SER B N 1
ATOM 3530 C CA . SER B 1 166 ? 13.383 1.43 -1.633 1 92.38 166 SER B CA 1
ATOM 3531 C C . SER B 1 166 ? 12.016 0.828 -1.957 1 92.38 166 SER B C 1
ATOM 3533 O O . SER B 1 166 ? 11.016 1.54 -1.994 1 92.38 166 SER B O 1
ATOM 3535 N N . ALA B 1 167 ? 12.039 -0.527 -2.26 1 97.81 167 ALA B N 1
ATOM 3536 C CA . ALA B 1 167 ? 10.781 -1.243 -2.469 1 97.81 167 ALA B CA 1
ATOM 3537 C C . ALA B 1 167 ? 9.891 -1.155 -1.234 1 97.81 167 ALA B C 1
ATOM 3539 O O . ALA B 1 167 ? 8.672 -0.977 -1.352 1 97.81 167 ALA B O 1
ATOM 3540 N N . ALA B 1 168 ? 10.516 -1.266 -0.086 1 98.19 168 ALA B N 1
ATOM 3541 C CA . ALA B 1 168 ? 9.766 -1.206 1.169 1 98.19 168 ALA B CA 1
ATOM 3542 C C . ALA B 1 168 ? 9.141 0.172 1.372 1 98.19 168 ALA B C 1
ATOM 3544 O O . ALA B 1 168 ? 8 0.282 1.818 1 98.19 168 ALA B O 1
ATOM 3545 N N . TYR B 1 169 ? 9.883 1.248 1.094 1 97.56 169 TYR B N 1
ATOM 3546 C CA . TYR B 1 169 ? 9.359 2.602 1.215 1 97.56 169 TYR B CA 1
ATOM 3547 C C . TYR B 1 169 ? 8.18 2.816 0.268 1 97.56 169 TYR B C 1
ATOM 3549 O O . TYR B 1 169 ? 7.121 3.287 0.683 1 97.56 169 TYR B O 1
ATOM 3557 N N . ASN B 1 170 ? 8.367 2.414 -1.031 1 98.31 170 ASN B N 1
ATOM 3558 C CA . ASN B 1 170 ? 7.293 2.531 -2.01 1 98.31 170 ASN B CA 1
ATOM 3559 C C . ASN B 1 170 ? 6.023 1.833 -1.532 1 98.31 170 ASN B C 1
ATOM 3561 O O . ASN B 1 170 ? 4.938 2.412 -1.576 1 98.31 170 ASN B O 1
ATOM 3565 N N . ALA B 1 171 ? 6.191 0.635 -1.07 1 98.75 171 ALA B N 1
ATOM 3566 C CA . ALA B 1 171 ? 5.055 -0.16 -0.614 1 98.75 171 ALA B CA 1
ATOM 3567 C C . ALA B 1 171 ? 4.387 0.486 0.595 1 98.75 171 ALA B C 1
ATOM 3569 O O . ALA B 1 171 ? 3.156 0.525 0.684 1 98.75 171 ALA B O 1
ATOM 3570 N N . SER B 1 172 ? 5.168 0.96 1.53 1 98.69 172 SER B N 1
ATOM 3571 C CA . SER B 1 172 ? 4.617 1.582 2.729 1 98.69 172 SER B CA 1
ATOM 3572 C C . SER B 1 172 ? 3.801 2.822 2.381 1 98.69 172 SER B C 1
ATOM 3574 O O . SER B 1 172 ? 2.725 3.041 2.941 1 98.69 172 SER B O 1
ATOM 3576 N N . LYS B 1 173 ? 4.32 3.594 1.498 1 98.62 173 LYS B N 1
ATOM 3577 C CA . LYS B 1 173 ? 3.637 4.836 1.153 1 98.62 173 LYS B CA 1
ATOM 3578 C C . LYS B 1 173 ? 2.43 4.57 0.259 1 98.62 173 LYS B C 1
ATOM 3580 O O . LYS B 1 173 ? 1.442 5.305 0.302 1 98.62 173 LYS B O 1
ATOM 3585 N N . ALA B 1 174 ? 2.465 3.477 -0.521 1 98.75 174 ALA B N 1
ATOM 3586 C CA . ALA B 1 174 ? 1.25 3.041 -1.207 1 98.75 174 ALA B CA 1
ATOM 3587 C C . ALA B 1 174 ? 0.159 2.67 -0.208 1 98.75 174 ALA B C 1
ATOM 3589 O O . ALA B 1 174 ? -1.009 3.021 -0.395 1 98.75 174 ALA B O 1
ATOM 3590 N N . ALA B 1 175 ? 0.55 1.968 0.806 1 98.88 175 ALA B N 1
ATOM 3591 C CA . ALA B 1 175 ? -0.392 1.593 1.857 1 98.88 175 ALA B CA 1
ATOM 3592 C C . ALA B 1 175 ? -0.933 2.826 2.574 1 98.88 175 ALA B C 1
ATOM 3594 O O . ALA B 1 175 ? -2.123 2.898 2.891 1 98.88 175 ALA B O 1
ATOM 3595 N N . VAL B 1 176 ? -0.101 3.77 2.816 1 98.88 176 VAL B N 1
ATOM 3596 C CA . VAL B 1 176 ? -0.493 5.004 3.488 1 98.88 176 VAL B CA 1
ATOM 3597 C C . VAL B 1 176 ? -1.535 5.742 2.65 1 98.88 176 VAL B C 1
ATOM 3599 O O . VAL B 1 176 ? -2.512 6.273 3.186 1 98.88 176 VAL B O 1
ATOM 3602 N N . LYS B 1 177 ? -1.297 5.809 1.329 1 98.81 177 LYS B N 1
ATOM 3603 C CA . LYS B 1 177 ? -2.281 6.438 0.454 1 98.81 177 LYS B CA 1
ATOM 3604 C C . LYS B 1 177 ? -3.646 5.766 0.59 1 98.81 177 LYS B C 1
ATOM 3606 O O . LYS B 1 177 ? -4.668 6.445 0.704 1 98.81 177 LYS B O 1
ATOM 3611 N N . ALA B 1 178 ? -3.648 4.438 0.556 1 98.69 178 ALA B N 1
ATOM 3612 C CA . ALA B 1 178 ? -4.898 3.693 0.674 1 98.69 178 ALA B CA 1
ATOM 3613 C C . ALA B 1 178 ? -5.566 3.951 2.021 1 98.69 178 ALA B C 1
ATOM 3615 O O . ALA B 1 178 ? -6.785 4.129 2.094 1 98.69 178 ALA B O 1
ATOM 3616 N N . LEU B 1 179 ? -4.805 4 3.074 1 98.75 179 LEU B N 1
ATOM 3617 C CA . LEU B 1 179 ? -5.312 4.285 4.41 1 98.75 179 LEU B CA 1
ATOM 3618 C C . LEU B 1 179 ? -5.934 5.68 4.469 1 98.75 179 LEU B C 1
ATOM 3620 O O . LEU B 1 179 ? -7.031 5.852 5.004 1 98.75 179 LEU B O 1
ATOM 3624 N N . ALA B 1 180 ? -5.223 6.625 3.959 1 98.81 180 ALA B N 1
ATOM 3625 C CA . ALA B 1 180 ? -5.695 8.008 3.99 1 98.81 180 ALA B CA 1
ATOM 3626 C C . ALA B 1 180 ? -7.008 8.156 3.223 1 98.81 180 ALA B C 1
ATOM 3628 O O . ALA B 1 180 ? -7.91 8.875 3.656 1 98.81 180 ALA B O 1
ATOM 3629 N N . GLU B 1 181 ? -7.07 7.516 2.062 1 98.56 181 GLU B N 1
ATOM 3630 C CA . GLU B 1 181 ? -8.297 7.555 1.267 1 98.56 181 GLU B CA 1
ATOM 3631 C C . GLU B 1 181 ? -9.477 6.961 2.035 1 98.56 181 GLU B C 1
ATOM 3633 O O . GLU B 1 181 ? -10.562 7.539 2.051 1 98.56 181 GLU B O 1
ATOM 3638 N N . ALA B 1 182 ? -9.242 5.828 2.65 1 98.38 182 ALA B N 1
ATOM 3639 C CA . ALA B 1 182 ? -10.289 5.195 3.449 1 98.38 182 ALA B CA 1
ATOM 3640 C C . ALA B 1 182 ? -10.727 6.102 4.594 1 98.38 182 ALA B C 1
ATOM 3642 O O . ALA B 1 182 ? -11.922 6.25 4.852 1 98.38 182 ALA B O 1
ATOM 3643 N N . LEU B 1 183 ? -9.75 6.688 5.258 1 98.44 183 LEU B N 1
ATOM 3644 C CA . LEU B 1 183 ? -10.039 7.578 6.375 1 98.44 183 LEU B CA 1
ATOM 3645 C C . LEU B 1 183 ? -10.891 8.758 5.922 1 98.44 183 LEU B C 1
ATOM 3647 O O . LEU B 1 183 ? -11.891 9.094 6.566 1 98.44 183 LEU B O 1
ATOM 3651 N N . SER B 1 184 ? -10.453 9.383 4.824 1 97.75 184 SER B N 1
ATOM 3652 C CA . SER B 1 184 ? -11.18 10.531 4.289 1 97.75 184 SER B CA 1
ATOM 3653 C C . SER B 1 184 ? -12.641 10.18 4.008 1 97.75 184 SER B C 1
ATOM 3655 O O . SER B 1 184 ? -13.547 10.938 4.363 1 97.75 184 SER B O 1
ATOM 3657 N N . HIS B 1 185 ? -12.828 9.062 3.398 1 96.44 185 HIS B N 1
ATOM 3658 C CA . HIS B 1 185 ? -14.188 8.656 3.061 1 96.44 185 HIS B CA 1
ATOM 3659 C C . HIS B 1 185 ? -15 8.352 4.316 1 96.44 185 HIS B C 1
ATOM 3661 O O . HIS B 1 185 ? -16.156 8.75 4.418 1 96.44 185 HIS B O 1
ATOM 3667 N N . GLN B 1 186 ? -14.445 7.684 5.273 1 96.19 186 GLN B N 1
ATOM 3668 C CA . GLN B 1 186 ? -15.133 7.297 6.5 1 96.19 186 GLN B CA 1
ATOM 3669 C C . GLN B 1 186 ? -15.508 8.523 7.328 1 96.19 186 GLN B C 1
ATOM 3671 O O . GLN B 1 186 ? -16.484 8.492 8.086 1 96.19 186 GLN B O 1
ATOM 3676 N N . LEU B 1 187 ? -14.797 9.609 7.129 1 96.25 187 LEU B N 1
ATOM 3677 C CA . LEU B 1 187 ? -15.016 10.789 7.953 1 96.25 187 LEU B CA 1
ATOM 3678 C C . LEU B 1 187 ? -15.938 11.781 7.25 1 96.25 187 LEU B C 1
ATOM 3680 O O . LEU B 1 187 ? -16.219 12.859 7.785 1 96.25 187 LEU B O 1
ATOM 3684 N N . LEU B 1 188 ? -16.438 11.453 6.062 1 95.06 188 LEU B N 1
ATOM 3685 C CA . LEU B 1 188 ? -17.312 12.328 5.281 1 95.06 188 LEU B CA 1
ATOM 3686 C C . LEU B 1 188 ? -18.484 12.82 6.121 1 95.06 188 LEU B C 1
ATOM 3688 O O . LEU B 1 188 ? -18.891 13.977 6.004 1 95.06 188 LEU B O 1
ATOM 3692 N N . PRO B 1 189 ? -19.047 11.992 7.07 1 94.06 189 PRO B N 1
ATOM 3693 C CA . PRO B 1 189 ? -20.203 12.445 7.84 1 94.06 189 PRO B CA 1
ATOM 3694 C C . PRO B 1 189 ? -19.812 13.352 9.008 1 94.06 189 PRO B C 1
ATOM 3696 O O . PRO B 1 189 ? -20.688 13.781 9.773 1 94.06 189 PRO B O 1
ATOM 3699 N N . THR B 1 190 ? -18.562 13.641 9.203 1 95.62 190 THR B N 1
ATOM 3700 C CA . THR B 1 190 ? -18.078 14.414 10.344 1 95.62 190 THR B CA 1
ATOM 3701 C C . THR B 1 190 ? -17.547 15.766 9.883 1 95.62 190 THR B C 1
ATOM 3703 O O . THR B 1 190 ? -17.562 16.078 8.688 1 95.62 190 THR B O 1
ATOM 3706 N N . GLN B 1 191 ? -17.047 16.594 10.836 1 95.25 191 GLN B N 1
ATOM 3707 C CA . GLN B 1 191 ? -16.484 17.891 10.516 1 95.25 191 GLN B CA 1
ATOM 3708 C C . GLN B 1 191 ? -14.969 17.828 10.391 1 95.25 191 GLN B C 1
ATOM 3710 O O . GLN B 1 191 ? -14.297 18.859 10.352 1 95.25 191 GLN B O 1
ATOM 3715 N N . VAL B 1 192 ? -14.469 16.562 10.414 1 96.94 192 VAL B N 1
ATOM 3716 C CA . VAL B 1 192 ? -13.023 16.359 10.312 1 96.94 192 VAL B CA 1
ATOM 3717 C C . VAL B 1 192 ? -12.641 16.094 8.859 1 96.94 192 VAL B C 1
ATOM 3719 O O . VAL B 1 192 ? -13.109 15.125 8.258 1 96.94 192 VAL B O 1
ATOM 3722 N N . SER B 1 193 ? -11.867 16.984 8.234 1 97.38 193 SER B N 1
ATOM 3723 C CA . SER B 1 193 ? -11.352 16.766 6.887 1 97.38 193 SER B CA 1
ATOM 3724 C C . SER B 1 193 ? -10.023 16.016 6.914 1 97.38 193 SER B C 1
ATOM 3726 O O . SER B 1 193 ? -9.305 16.047 7.914 1 97.38 193 SER B O 1
ATOM 3728 N N . VAL B 1 194 ? -9.773 15.281 5.91 1 98.44 194 VAL B N 1
ATOM 3729 C CA . VAL B 1 194 ? -8.531 14.539 5.762 1 98.44 194 VAL B CA 1
ATOM 3730 C C . VAL B 1 194 ? -7.832 14.945 4.465 1 98.44 194 VAL B C 1
ATOM 3732 O O . VAL B 1 194 ? -8.477 15.117 3.43 1 98.44 194 VAL B O 1
ATOM 3735 N N . HIS B 1 195 ? -6.535 15.164 4.539 1 98.75 195 HIS B N 1
ATOM 3736 C CA . HIS B 1 195 ? -5.715 15.508 3.385 1 98.75 195 HIS B CA 1
ATOM 3737 C C . HIS B 1 195 ? -4.473 14.625 3.309 1 98.75 195 HIS B C 1
ATOM 3739 O O . HIS B 1 195 ? -3.855 14.328 4.332 1 98.75 195 HIS B O 1
ATOM 3745 N N . LEU B 1 196 ? -4.199 14.164 2.127 1 98.88 196 LEU B N 1
ATOM 3746 C CA . LEU B 1 196 ? -2.949 13.461 1.858 1 98.88 196 LEU B CA 1
ATOM 3747 C C . LEU B 1 196 ? -1.907 14.414 1.28 1 98.88 196 LEU B C 1
ATOM 3749 O O . LEU B 1 196 ? -2.023 14.844 0.131 1 98.88 196 LEU B O 1
ATOM 3753 N N . LEU B 1 197 ? -0.914 14.773 2.096 1 98.88 197 LEU B N 1
ATOM 3754 C CA . LEU B 1 197 ? 0.223 15.539 1.598 1 98.88 197 LEU B CA 1
ATOM 3755 C C . LEU B 1 197 ? 1.183 14.641 0.82 1 98.88 197 LEU B C 1
ATOM 3757 O O . LEU B 1 197 ? 1.701 13.664 1.36 1 98.88 197 LEU B O 1
ATOM 3761 N N . VAL B 1 198 ? 1.418 14.961 -0.431 1 98.38 198 VAL B N 1
ATOM 3762 C CA . VAL B 1 198 ? 2.283 14.156 -1.287 1 98.38 198 VAL B CA 1
ATOM 3763 C C . VAL B 1 198 ? 3.475 14.992 -1.747 1 98.38 198 VAL B C 1
ATOM 3765 O O . VAL B 1 198 ? 3.449 15.578 -2.832 1 98.38 198 VAL B O 1
ATOM 3768 N N . PRO B 1 199 ? 4.492 14.953 -0.954 1 97.12 199 PRO B N 1
ATOM 3769 C CA . PRO B 1 199 ? 5.703 15.664 -1.364 1 97.12 199 PRO B CA 1
ATOM 3770 C C . PRO B 1 199 ? 6.43 14.984 -2.52 1 97.12 199 PRO B C 1
ATOM 3772 O O . PRO B 1 199 ? 6.359 13.758 -2.66 1 97.12 199 PRO B O 1
ATOM 3775 N N . GLY B 1 200 ? 7.012 15.781 -3.381 1 92.25 200 GLY B N 1
ATOM 3776 C CA . GLY B 1 200 ? 8.023 15.289 -4.301 1 92.25 200 GLY B CA 1
ATOM 3777 C C . GLY B 1 200 ? 9.43 15.352 -3.732 1 92.25 200 GLY B C 1
ATOM 3778 O O . GLY B 1 200 ? 9.641 15.023 -2.561 1 92.25 200 GLY B O 1
ATOM 3779 N N . TYR B 1 201 ? 10.375 15.609 -4.582 1 91.31 201 TYR B N 1
ATOM 3780 C CA . TYR B 1 201 ? 11.75 15.758 -4.102 1 91.31 201 TYR B CA 1
ATOM 3781 C C . TYR B 1 201 ? 11.875 16.953 -3.17 1 91.31 201 TYR B C 1
ATOM 3783 O O . TYR B 1 201 ? 11.719 18.109 -3.598 1 91.31 201 TYR B O 1
ATOM 3791 N N . THR B 1 202 ? 11.969 16.688 -1.938 1 92.94 202 THR B N 1
ATOM 3792 C CA . THR B 1 202 ? 12.094 17.672 -0.881 1 92.94 202 THR B CA 1
ATOM 3793 C C . THR B 1 202 ? 13.391 17.469 -0.095 1 92.94 202 THR B C 1
ATOM 3795 O O . THR B 1 202 ? 13.727 16.344 0.26 1 92.94 202 THR B O 1
ATOM 3798 N N . TYR B 1 203 ? 14.07 18.562 0.101 1 90.94 203 TYR B N 1
ATOM 3799 C CA . TYR B 1 203 ? 15.32 18.484 0.847 1 90.94 203 TYR B CA 1
ATOM 3800 C C . TYR B 1 203 ? 15.055 18.344 2.342 1 90.94 203 TYR B C 1
ATOM 3802 O O . TYR B 1 203 ? 14.789 19.344 3.025 1 90.94 203 TYR B O 1
ATOM 3810 N N . THR B 1 204 ? 15.109 17.125 2.84 1 89.62 204 THR B N 1
ATOM 3811 C CA . THR B 1 204 ? 14.914 16.766 4.242 1 89.62 204 THR B CA 1
ATOM 3812 C C . THR B 1 204 ? 15.969 15.781 4.707 1 89.62 204 THR B C 1
ATOM 3814 O O . THR B 1 204 ? 16.781 15.312 3.908 1 89.62 204 THR B O 1
ATOM 3817 N N . LYS B 1 205 ? 15.945 15.445 5.957 1 80.31 205 LYS B N 1
ATOM 3818 C CA . LYS B 1 205 ? 16.844 14.422 6.488 1 80.31 205 LYS B CA 1
ATOM 3819 C C . LYS B 1 205 ? 16.609 13.078 5.801 1 80.31 205 LYS B C 1
ATOM 3821 O O . LYS B 1 205 ? 17.562 12.312 5.59 1 80.31 205 LYS B O 1
ATOM 3826 N N . ILE B 1 206 ? 15.406 12.797 5.434 1 78.12 206 ILE B N 1
ATOM 3827 C CA . ILE B 1 206 ? 15.062 11.531 4.785 1 78.12 206 ILE B CA 1
ATOM 3828 C C . ILE B 1 206 ? 15.742 11.453 3.422 1 78.12 206 ILE B C 1
ATOM 3830 O O . ILE B 1 206 ? 16.25 10.398 3.039 1 78.12 206 ILE B O 1
ATOM 3834 N N . THR B 1 207 ? 15.75 12.555 2.682 1 76.75 207 THR B N 1
ATOM 3835 C CA . THR B 1 207 ? 16.25 12.516 1.311 1 76.75 207 THR B CA 1
ATOM 3836 C C . THR B 1 207 ? 17.75 12.75 1.276 1 76.75 207 THR B C 1
ATOM 3838 O O . THR B 1 207 ? 18.406 12.516 0.256 1 76.75 207 THR B O 1
ATOM 3841 N N . THR B 1 208 ? 18.328 13.336 2.273 1 68.56 208 THR B N 1
ATOM 3842 C CA . THR B 1 208 ? 19.766 13.578 2.295 1 68.56 208 THR B CA 1
ATOM 3843 C C . THR B 1 208 ? 20.516 12.328 2.732 1 68.56 208 THR B C 1
ATOM 3845 O O . THR B 1 208 ? 21.734 12.227 2.541 1 68.56 208 THR B O 1
ATOM 3848 N N . ASN B 1 209 ? 19.906 11.125 2.707 1 57.12 209 ASN B N 1
ATOM 3849 C CA . ASN B 1 209 ? 20.469 9.852 3.131 1 57.12 209 ASN B CA 1
ATOM 3850 C C . ASN B 1 209 ? 21.531 10.039 4.207 1 57.12 209 ASN B C 1
ATOM 3852 O O . ASN B 1 209 ? 22.484 9.25 4.297 1 57.12 209 ASN B O 1
ATOM 3856 N N . SER B 1 210 ? 22 11.18 4.668 1 43.81 210 SER B N 1
ATOM 3857 C CA . SER B 1 210 ? 23.234 11.43 5.422 1 43.81 210 SER B CA 1
ATOM 3858 C C . SER B 1 210 ? 23.094 10.961 6.867 1 43.81 210 SER B C 1
ATOM 3860 O O . SER B 1 210 ? 22.203 11.414 7.586 1 43.81 210 SER B O 1
ATOM 3862 N N . SER B 1 211 ? 23.391 9.695 7.141 1 43.28 211 SER B N 1
ATOM 3863 C CA . SER B 1 211 ? 23.625 9.375 8.547 1 43.28 211 SER B CA 1
ATOM 3864 C C . SER B 1 211 ? 24.016 10.617 9.344 1 43.28 211 SER B C 1
ATOM 3866 O O . SER B 1 211 ? 23.781 10.68 10.547 1 43.28 211 SER B O 1
ATOM 3868 N N . SER B 1 212 ? 25.188 11.133 9.125 1 41.22 212 SER B N 1
ATOM 3869 C CA . SER B 1 212 ? 25.953 12.102 9.906 1 41.22 212 SER B CA 1
ATOM 3870 C C . SER B 1 212 ? 25.375 13.508 9.766 1 41.22 212 SER B C 1
ATOM 3872 O O . SER B 1 212 ? 25.781 14.422 10.484 1 41.22 212 SER B O 1
ATOM 3874 N N . SER B 1 213 ? 25.078 14.031 8.438 1 49.09 213 SER B N 1
ATOM 3875 C CA . SER B 1 213 ? 25.281 15.453 8.172 1 49.09 213 SER B CA 1
ATOM 3876 C C . SER B 1 213 ? 24.062 16.266 8.609 1 49.09 213 SER B C 1
ATOM 3878 O O . SER B 1 213 ? 22.922 15.836 8.453 1 49.09 213 SER B O 1
ATOM 3880 N N . SER B 1 214 ? 24.266 17.125 9.562 1 61 214 SER B N 1
ATOM 3881 C CA . SER B 1 214 ? 23.453 18.234 10.055 1 61 214 SER B CA 1
ATOM 3882 C C . SER B 1 214 ? 22.672 18.891 8.93 1 61 214 SER B C 1
ATOM 3884 O O . SER B 1 214 ? 23.219 19.141 7.852 1 61 214 SER B O 1
ATOM 3886 N N . TYR B 1 215 ? 21.328 18.609 8.875 1 69 215 TYR B N 1
ATOM 3887 C CA . TYR B 1 215 ? 20.469 19.406 7.996 1 69 215 TYR B CA 1
ATOM 3888 C C . TYR B 1 215 ? 21.016 20.812 7.809 1 69 215 TYR B C 1
ATOM 3890 O O . TYR B 1 215 ? 21.219 21.531 8.781 1 69 215 TYR B O 1
ATOM 3898 N N . ASN B 1 216 ? 21.594 21.016 6.617 1 77.12 216 ASN B N 1
ATOM 3899 C CA . ASN B 1 216 ? 22.078 22.328 6.223 1 77.12 216 ASN B CA 1
ATOM 3900 C C . ASN B 1 216 ? 21.297 22.891 5.039 1 77.12 216 ASN B C 1
ATOM 3902 O O . ASN B 1 216 ? 21.547 22.516 3.889 1 77.12 216 ASN B O 1
ATOM 3906 N N . PRO B 1 217 ? 20.391 23.797 5.32 1 78.31 217 PRO B N 1
ATOM 3907 C CA . PRO B 1 217 ? 19.5 24.312 4.277 1 78.31 217 PRO B CA 1
ATOM 3908 C C . PRO B 1 217 ? 20.266 24.891 3.09 1 78.31 217 PRO B C 1
ATOM 3910 O O . PRO B 1 217 ? 19.75 24.922 1.971 1 78.31 217 PRO B O 1
ATOM 3913 N N . SER B 1 218 ? 21.438 25.375 3.314 1 78.19 218 SER B N 1
ATOM 3914 C CA . SER B 1 218 ? 22.203 26 2.246 1 78.19 218 SER B CA 1
ATOM 3915 C C . SER B 1 218 ? 22.688 24.969 1.236 1 78.19 218 SER B C 1
ATOM 3917 O O . SER B 1 218 ? 23.125 25.328 0.138 1 78.19 218 SER B O 1
ATOM 3919 N N . SER B 1 219 ? 22.578 23.719 1.49 1 82.56 219 SER B N 1
ATOM 3920 C CA . SER B 1 219 ? 23.078 22.656 0.629 1 82.56 219 SER B CA 1
ATOM 3921 C C . SER B 1 219 ? 21.953 22.016 -0.163 1 82.56 219 SER B C 1
ATOM 3923 O O . SER B 1 219 ? 22.141 20.953 -0.781 1 82.56 219 SER B O 1
ATOM 3925 N N . LYS B 1 220 ? 20.844 22.641 -0.129 1 86.19 220 LYS B N 1
ATOM 3926 C CA . LYS B 1 220 ? 19.703 22.062 -0.815 1 86.19 220 LYS B CA 1
ATOM 3927 C C . LYS B 1 220 ? 19.938 21.984 -2.32 1 86.19 220 LYS B C 1
ATOM 3929 O O . LYS B 1 220 ? 20.234 22.984 -2.965 1 86.19 220 LYS B O 1
ATOM 3934 N N . PRO B 1 221 ? 19.812 20.797 -2.92 1 89 221 PRO B N 1
ATOM 3935 C CA . PRO B 1 221 ? 19.891 20.703 -4.379 1 89 221 PRO B CA 1
ATOM 3936 C C . PRO B 1 221 ? 18.875 21.578 -5.09 1 89 221 PRO B C 1
ATOM 3938 O O . PRO B 1 221 ? 17.766 21.781 -4.582 1 89 221 PRO B O 1
ATOM 3941 N N . ALA B 1 222 ? 19.203 22.062 -6.262 1 90.25 222 ALA B N 1
ATOM 3942 C CA . ALA B 1 222 ? 18.359 23 -7.004 1 90.25 222 ALA B CA 1
ATOM 3943 C C . ALA B 1 222 ? 17.016 22.375 -7.344 1 90.25 222 ALA B C 1
ATOM 3945 O O . ALA B 1 222 ? 15.984 23.047 -7.328 1 90.25 222 ALA B O 1
ATOM 3946 N N . ALA B 1 223 ? 17 21.125 -7.559 1 91.56 223 ALA B N 1
ATOM 3947 C CA . ALA B 1 223 ? 15.789 20.438 -8.008 1 91.56 223 ALA B CA 1
ATOM 3948 C C . ALA B 1 223 ? 14.797 20.266 -6.863 1 91.56 223 ALA B C 1
ATOM 3950 O O . ALA B 1 223 ? 13.586 20.219 -7.086 1 91.56 223 ALA B O 1
ATOM 3951 N N . ALA B 1 224 ? 15.305 20.219 -5.637 1 93.25 224 ALA B N 1
ATOM 3952 C CA . ALA B 1 224 ? 14.484 19.875 -4.477 1 93.25 224 ALA B CA 1
ATOM 3953 C C . ALA B 1 224 ? 13.727 21.109 -3.971 1 93.25 224 ALA B C 1
ATOM 3955 O O . ALA B 1 224 ? 14.242 22.219 -4 1 93.25 224 ALA B O 1
ATOM 3956 N N . TRP B 1 225 ? 12.539 20.922 -3.521 1 96 225 TRP B N 1
ATOM 3957 C CA . TRP B 1 225 ? 11.859 21.922 -2.699 1 96 225 TRP B CA 1
ATOM 3958 C C . TRP B 1 225 ? 12.406 21.906 -1.273 1 96 225 TRP B C 1
ATOM 3960 O O . TRP B 1 225 ? 12.914 20.891 -0.806 1 96 225 TRP B O 1
ATOM 3970 N N . SER B 1 226 ? 12.336 23.078 -0.66 1 94.88 226 SER B N 1
ATOM 3971 C CA . SER B 1 226 ? 12.555 23.125 0.782 1 94.88 226 SER B CA 1
ATOM 3972 C C . SER B 1 226 ? 11.32 22.641 1.544 1 94.88 226 SER B C 1
ATOM 3974 O O . SER B 1 226 ? 10.211 22.688 1.022 1 94.88 226 SER B O 1
ATOM 3976 N N . PRO B 1 227 ? 11.523 22.172 2.766 1 96.56 227 PRO B N 1
ATOM 3977 C CA . PRO B 1 227 ? 10.367 21.844 3.594 1 96.56 227 PRO B CA 1
ATOM 3978 C C . PRO B 1 227 ? 9.406 23.016 3.762 1 96.56 227 PRO B C 1
ATOM 3980 O O . PRO B 1 227 ? 8.188 22.812 3.857 1 96.56 227 PRO B O 1
ATOM 3983 N N . ALA B 1 228 ? 9.898 24.234 3.766 1 96.94 228 ALA B N 1
ATOM 3984 C CA . ALA B 1 228 ? 9.07 25.438 3.893 1 96.94 228 ALA B CA 1
ATOM 3985 C C . ALA B 1 228 ? 8.148 25.594 2.689 1 96.94 228 ALA B C 1
ATOM 3987 O O . ALA B 1 228 ? 6.996 26.016 2.834 1 96.94 228 ALA B O 1
ATOM 3988 N N . GLN B 1 229 ? 8.648 25.281 1.505 1 97.25 229 GLN B N 1
ATOM 3989 C CA . GLN B 1 229 ? 7.832 25.344 0.301 1 97.25 229 GLN B CA 1
ATOM 3990 C C . GLN B 1 229 ? 6.699 24.312 0.349 1 97.25 229 GLN B C 1
ATOM 3992 O O . GLN B 1 229 ? 5.57 24.609 -0.041 1 97.25 229 GLN B O 1
ATOM 3997 N N . VAL B 1 230 ? 7.016 23.109 0.861 1 98.25 230 VAL B N 1
ATOM 3998 C CA . VAL B 1 230 ? 6 22.078 1.006 1 98.25 230 VAL B CA 1
ATOM 3999 C C . VAL B 1 230 ? 4.926 22.547 1.989 1 98.25 230 VAL B C 1
ATOM 4001 O O . VAL B 1 230 ? 3.729 22.422 1.714 1 98.25 230 VAL B O 1
ATOM 4004 N N . SER B 1 231 ? 5.328 23.094 3.141 1 98.56 231 SER B N 1
ATOM 4005 C CA . SER B 1 231 ? 4.402 23.594 4.152 1 98.56 231 SER B CA 1
ATOM 4006 C C . SER B 1 231 ? 3.496 24.688 3.582 1 98.56 231 SER B C 1
ATOM 4008 O O . SER B 1 231 ? 2.277 24.641 3.764 1 98.56 231 SER B O 1
ATOM 4010 N N . SER B 1 232 ? 4.125 25.625 2.887 1 98.25 232 SER B N 1
ATOM 4011 C CA . SER B 1 232 ? 3.352 26.719 2.299 1 98.25 232 SER B CA 1
ATOM 4012 C C . SER B 1 232 ? 2.326 26.203 1.3 1 98.25 232 SER B C 1
ATOM 4014 O O . SER B 1 232 ? 1.183 26.656 1.279 1 98.25 232 SER B O 1
ATOM 4016 N N . TYR B 1 233 ? 2.732 25.281 0.456 1 98.12 233 TYR B N 1
ATOM 4017 C CA . TYR B 1 233 ? 1.832 24.688 -0.528 1 98.12 233 TYR B CA 1
ATOM 4018 C C . TYR B 1 233 ? 0.688 23.938 0.153 1 98.12 233 TYR B C 1
ATOM 4020 O O . TYR B 1 233 ? -0.471 24.078 -0.245 1 98.12 233 TYR B O 1
ATOM 4028 N N . LEU B 1 234 ? 1.007 23.188 1.196 1 98.56 234 LEU B N 1
ATOM 4029 C CA . LEU B 1 234 ? -0.005 22.469 1.965 1 98.56 234 LEU B CA 1
ATOM 4030 C C . LEU B 1 234 ? -1.091 23.422 2.455 1 98.56 234 LEU B C 1
ATOM 4032 O O . LEU B 1 234 ? -2.277 23.203 2.197 1 98.56 234 LEU B O 1
ATOM 4036 N N . PHE B 1 235 ? -0.71 24.5 3.119 1 98.56 235 PHE B N 1
ATOM 4037 C CA . PHE B 1 235 ? -1.69 25.375 3.748 1 98.56 235 PHE B CA 1
ATOM 4038 C C . PHE B 1 235 ? -2.453 26.172 2.699 1 98.56 235 PHE B C 1
ATOM 4040 O O . PHE B 1 235 ? -3.623 26.5 2.895 1 98.56 235 PHE B O 1
ATOM 4047 N N . SER B 1 236 ? -1.774 26.484 1.497 1 97.94 236 SER B N 1
ATOM 4048 C CA . SER B 1 236 ? -2.51 27.141 0.426 1 97.94 236 SER B CA 1
ATOM 4049 C C . SER B 1 236 ? -3.656 26.281 -0.079 1 97.94 236 SER B C 1
ATOM 4051 O O . SER B 1 236 ? -4.656 26.781 -0.586 1 97.94 236 SER B O 1
ATOM 4053 N N . ARG B 1 237 ? -3.525 24.969 0.082 1 97.56 237 ARG B N 1
ATOM 4054 C CA . ARG B 1 237 ? -4.508 24.031 -0.444 1 97.56 237 ARG B CA 1
ATOM 4055 C C . ARG B 1 237 ? -5.574 23.703 0.601 1 97.56 237 ARG B C 1
ATOM 4057 O O . ARG B 1 237 ? -6.77 23.875 0.348 1 97.56 237 ARG B O 1
ATOM 4064 N N . ILE B 1 238 ? -5.188 23.391 1.828 1 96.69 238 ILE B N 1
ATOM 4065 C CA . ILE B 1 238 ? -6.125 22.828 2.799 1 96.69 238 ILE B CA 1
ATOM 4066 C C . ILE B 1 238 ? -6.98 23.953 3.389 1 96.69 238 ILE B C 1
ATOM 4068 O O . ILE B 1 238 ? -8.078 23.688 3.889 1 96.69 238 ILE B O 1
ATOM 4072 N N . THR B 1 239 ? -6.523 25.203 3.334 1 96.5 239 THR B N 1
ATOM 4073 C CA . THR B 1 239 ? -7.328 26.312 3.836 1 96.5 239 THR B CA 1
ATOM 4074 C C . THR B 1 239 ? -8.312 26.781 2.773 1 96.5 239 THR B C 1
ATOM 4076 O O . THR B 1 239 ? -9.273 27.5 3.082 1 96.5 239 THR B O 1
ATOM 4079 N N . ALA B 1 240 ? -8.07 26.406 1.511 1 94.81 240 ALA B N 1
ATOM 4080 C CA . ALA B 1 240 ? -8.961 26.797 0.42 1 94.81 240 ALA B CA 1
ATOM 4081 C C . ALA B 1 240 ? -10.156 25.844 0.324 1 94.81 240 ALA B C 1
ATOM 4083 O O . ALA B 1 240 ? -11.266 26.266 0 1 94.81 240 ALA B O 1
ATOM 4084 N N . SER B 1 241 ? -9.961 24.594 0.627 1 93.62 241 SER B N 1
ATOM 4085 C CA . SER B 1 241 ? -11.039 23.625 0.477 1 93.62 241 SER B CA 1
ATOM 4086 C C . SER B 1 241 ? -10.852 22.438 1.421 1 93.62 241 SER B C 1
ATOM 4088 O O . SER B 1 241 ? -9.766 21.844 1.479 1 93.62 241 SER B O 1
ATOM 4090 N N . ALA B 1 242 ? -11.969 22.062 2.068 1 92.69 242 ALA B N 1
ATOM 4091 C CA . ALA B 1 242 ? -11.961 20.891 2.926 1 92.69 242 ALA B CA 1
ATOM 4092 C C . ALA B 1 242 ? -11.922 19.609 2.096 1 92.69 242 ALA B C 1
ATOM 4094 O O . ALA B 1 242 ? -11.625 18.531 2.615 1 92.69 242 ALA B O 1
ATOM 4095 N N . ASP B 1 243 ? -12.109 19.766 0.771 1 91.25 243 ASP B N 1
ATOM 4096 C CA . ASP B 1 243 ? -12.273 18.594 -0.075 1 91.25 243 ASP B CA 1
ATOM 4097 C C . ASP B 1 243 ? -11.047 18.375 -0.952 1 91.25 243 ASP B C 1
ATOM 4099 O O . ASP B 1 243 ? -10.992 17.422 -1.736 1 91.25 243 ASP B O 1
ATOM 4103 N N . ASP B 1 244 ? -10.141 19.234 -0.818 1 95.38 244 ASP B N 1
ATOM 4104 C CA . ASP B 1 244 ? -8.883 19.047 -1.532 1 95.38 244 ASP B CA 1
ATOM 4105 C C . ASP B 1 244 ? -8.031 17.969 -0.867 1 95.38 244 ASP B C 1
ATOM 4107 O O . ASP B 1 244 ? -7.156 18.266 -0.053 1 95.38 244 ASP B O 1
ATOM 4111 N N . PHE B 1 245 ? -8.32 16.766 -1.247 1 98.06 245 PHE B N 1
ATOM 4112 C CA . PHE B 1 245 ? -7.742 15.633 -0.548 1 98.06 245 PHE B CA 1
ATOM 4113 C C . PHE B 1 245 ? -6.301 15.398 -0.985 1 98.06 245 PHE B C 1
ATOM 4115 O O . PHE B 1 245 ? -5.41 15.25 -0.147 1 98.06 245 PHE B O 1
ATOM 4122 N N . TYR B 1 246 ? -6.027 15.266 -2.252 1 98.44 246 TYR B N 1
ATOM 4123 C CA . TYR B 1 246 ? -4.699 14.977 -2.781 1 98.44 246 TYR B CA 1
ATOM 4124 C C . TYR B 1 246 ? -3.889 16.266 -2.949 1 98.44 246 TYR B C 1
ATOM 4126 O O . TYR B 1 246 ? -4.035 16.969 -3.947 1 98.44 246 TYR B O 1
ATOM 4134 N N . VAL B 1 247 ? -2.967 16.531 -2.023 1 98.38 247 VAL B N 1
ATOM 4135 C CA . VAL B 1 247 ? -2.084 17.688 -2.107 1 98.38 247 VAL B CA 1
ATOM 4136 C C . VAL B 1 247 ? -0.746 17.281 -2.719 1 98.38 247 VAL B C 1
ATOM 4138 O O . VAL B 1 247 ? 0.233 17.062 -2 1 98.38 247 VAL B O 1
ATOM 4141 N N . ILE B 1 248 ? -0.706 17.156 -4.027 1 98 248 ILE B N 1
ATOM 4142 C CA . ILE B 1 248 ? 0.475 16.734 -4.777 1 98 248 ILE B CA 1
ATOM 4143 C C . ILE B 1 248 ? 1.402 17.938 -4.984 1 98 248 ILE B C 1
ATOM 4145 O O . ILE B 1 248 ? 1.082 18.859 -5.742 1 98 248 ILE B O 1
ATOM 4149 N N . CYS B 1 249 ? 2.537 17.859 -4.355 1 97.62 249 CYS B N 1
ATOM 4150 C CA . CYS B 1 249 ? 3.463 18.984 -4.418 1 97.62 249 CYS B CA 1
ATOM 4151 C C . CYS B 1 249 ? 4.355 18.891 -5.648 1 97.62 249 CYS B C 1
ATOM 4153 O O . CYS B 1 249 ? 5 17.859 -5.875 1 97.62 249 CYS B O 1
ATOM 4155 N N . PRO B 1 250 ? 4.391 19.891 -6.41 1 94.56 250 PRO B N 1
ATOM 4156 C CA . PRO B 1 250 ? 5.457 19.922 -7.418 1 94.56 250 PRO B CA 1
ATOM 4157 C C . PRO B 1 250 ? 6.84 20.141 -6.805 1 94.56 250 PRO B C 1
ATOM 4159 O O . PRO B 1 250 ? 6.984 20.125 -5.578 1 94.56 250 PRO B O 1
ATOM 4162 N N . ASP B 1 251 ? 7.824 20.078 -7.539 1 93.25 251 ASP B N 1
ATOM 4163 C CA . ASP B 1 251 ? 9.156 20.562 -7.184 1 93.25 251 ASP B CA 1
ATOM 4164 C C . ASP B 1 251 ? 9.797 21.312 -8.344 1 93.25 251 ASP B C 1
ATOM 4166 O O . ASP B 1 251 ? 9.102 21.781 -9.25 1 93.25 251 ASP B O 1
ATOM 4170 N N . ASN B 1 252 ? 11.07 21.625 -8.227 1 93.19 252 ASN B N 1
ATOM 4171 C CA . ASN B 1 252 ? 11.648 22.516 -9.234 1 93.19 252 ASN B CA 1
ATOM 4172 C C . ASN B 1 252 ? 11.867 21.797 -10.562 1 93.19 252 ASN B C 1
ATOM 4174 O O . ASN B 1 252 ? 12.023 22.438 -11.602 1 93.19 252 ASN B O 1
ATOM 4178 N N . ASP B 1 253 ? 11.812 20.469 -10.531 1 92.81 253 ASP B N 1
ATOM 4179 C CA . ASP B 1 253 ? 12.07 19.703 -11.742 1 92.81 253 ASP B CA 1
ATOM 4180 C C . ASP B 1 253 ? 10.789 19.047 -12.258 1 92.81 253 ASP B C 1
ATOM 4182 O O . ASP B 1 253 ? 10.688 18.703 -13.438 1 92.81 253 ASP B O 1
ATOM 4186 N N . VAL B 1 254 ? 9.898 18.859 -11.398 1 94.56 254 VAL B N 1
ATOM 4187 C CA . VAL B 1 254 ? 8.703 18.109 -11.766 1 94.56 254 VAL B CA 1
ATOM 4188 C C . VAL B 1 254 ? 7.469 18.984 -11.57 1 94.56 254 VAL B C 1
ATOM 4190 O O . VAL B 1 254 ? 7.043 19.234 -10.438 1 94.56 254 VAL B O 1
ATOM 4193 N N . SER B 1 255 ? 6.91 19.359 -12.672 1 94.5 255 SER B N 1
ATOM 4194 C CA . SER B 1 255 ? 5.68 20.141 -12.648 1 94.5 255 SER B CA 1
ATOM 4195 C C . SER B 1 255 ? 4.465 19.25 -12.406 1 94.5 255 SER B C 1
ATOM 4197 O O . SER B 1 255 ? 4.559 18.031 -12.477 1 94.5 255 SER B O 1
AT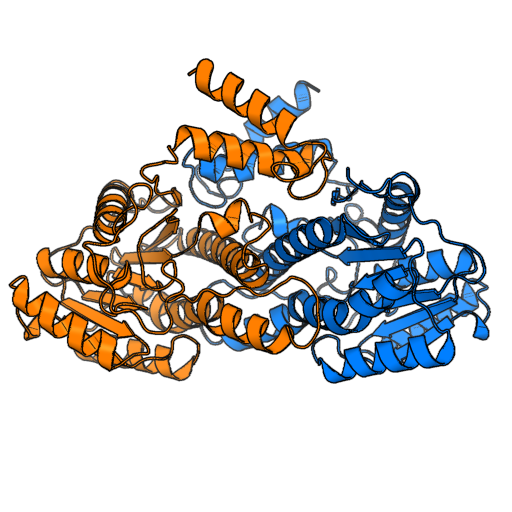OM 4199 N N . TRP B 1 256 ? 3.42 19.891 -12.117 1 94.44 256 TRP B N 1
ATOM 4200 C CA . TRP B 1 256 ? 2.176 19.141 -11.922 1 94.44 256 TRP B CA 1
ATOM 4201 C C . TRP B 1 256 ? 1.771 18.422 -13.203 1 94.44 256 TRP B C 1
ATOM 4203 O O . TRP B 1 256 ? 1.272 17.297 -13.148 1 94.44 256 TRP B O 1
ATOM 4213 N N . GLU B 1 257 ? 1.976 19.031 -14.352 1 95.5 257 GLU B N 1
ATOM 4214 C CA . GLU B 1 257 ? 1.635 18.422 -15.633 1 95.5 257 GLU B CA 1
ATOM 4215 C C . GLU B 1 257 ? 2.471 17.172 -15.891 1 95.5 257 GLU B C 1
ATOM 4217 O O . GLU B 1 257 ? 1.965 16.172 -16.406 1 95.5 257 GLU B O 1
ATOM 4222 N N . LEU B 1 258 ? 3.707 17.281 -15.547 1 96.31 258 LEU B N 1
ATOM 4223 C CA . LEU B 1 258 ? 4.57 16.125 -15.695 1 96.31 258 LEU B CA 1
ATOM 4224 C C . LEU B 1 258 ? 4.145 15.008 -14.75 1 96.31 258 LEU B C 1
ATOM 4226 O O . LEU B 1 258 ? 4.117 13.836 -15.133 1 96.31 258 LEU B O 1
ATOM 4230 N N . ASP B 1 259 ? 3.805 15.375 -13.523 1 96.31 259 ASP B N 1
ATOM 4231 C CA . ASP B 1 259 ? 3.32 14.391 -12.562 1 96.31 259 ASP B CA 1
ATOM 4232 C C . ASP B 1 259 ? 2.062 13.688 -13.07 1 96.31 259 ASP B C 1
ATOM 4234 O O . ASP B 1 259 ? 1.935 12.469 -12.953 1 96.31 259 ASP B O 1
ATOM 4238 N N . LYS B 1 260 ? 1.154 14.508 -13.562 1 96.69 260 LYS B N 1
ATOM 4239 C CA . LYS B 1 260 ? -0.077 13.945 -14.117 1 96.69 260 LYS B CA 1
ATOM 4240 C C . LYS B 1 260 ? 0.224 12.93 -15.211 1 96.69 260 LYS B C 1
ATOM 4242 O O . LYS B 1 260 ? -0.367 11.844 -15.234 1 96.69 260 LYS B O 1
ATOM 4247 N N . ALA B 1 261 ? 1.119 13.281 -16.141 1 96.88 261 ALA B N 1
ATOM 4248 C CA . ALA B 1 261 ? 1.489 12.391 -17.234 1 96.88 261 ALA B CA 1
ATOM 4249 C C . ALA B 1 261 ? 2.09 11.094 -16.703 1 96.88 261 ALA B C 1
ATOM 4251 O O . ALA B 1 261 ? 1.753 10 -17.172 1 96.88 261 ALA B O 1
ATOM 4252 N N . ARG B 1 262 ? 2.943 11.227 -15.734 1 96.94 262 ARG B N 1
ATOM 4253 C CA . ARG B 1 262 ? 3.621 10.062 -15.18 1 96.94 262 ARG B CA 1
ATOM 4254 C C . ARG B 1 262 ? 2.635 9.148 -14.461 1 96.94 262 ARG B C 1
ATOM 4256 O O . ARG B 1 262 ? 2.738 7.922 -14.547 1 96.94 262 ARG B O 1
ATOM 4263 N N . MET B 1 263 ? 1.695 9.719 -13.734 1 97.19 263 MET B N 1
ATOM 4264 C CA . MET B 1 263 ? 0.676 8.922 -13.055 1 97.19 263 MET B CA 1
ATOM 4265 C C . MET B 1 263 ? -0.235 8.227 -14.055 1 97.19 263 MET B C 1
ATOM 4267 O O . MET B 1 263 ? -0.609 7.066 -13.859 1 97.19 263 MET B O 1
ATOM 4271 N N . GLN B 1 264 ? -0.555 8.938 -15.094 1 96.81 264 GLN B N 1
ATOM 4272 C CA . GLN B 1 264 ? -1.368 8.328 -16.141 1 96.81 264 GLN B CA 1
ATOM 4273 C C . GLN B 1 264 ? -0.65 7.133 -16.766 1 96.81 264 GLN B C 1
ATOM 4275 O O . GLN B 1 264 ? -1.25 6.078 -16.969 1 96.81 264 GLN B O 1
ATOM 4280 N N . TRP B 1 265 ? 0.612 7.348 -17.125 1 97.44 265 TRP B N 1
ATOM 4281 C CA . TRP B 1 265 ? 1.393 6.262 -17.703 1 97.44 265 TRP B CA 1
ATOM 4282 C C . TRP B 1 265 ? 1.421 5.051 -16.766 1 97.44 265 TRP B C 1
ATOM 4284 O O . TRP B 1 265 ? 1.23 3.916 -17.219 1 97.44 265 TRP B O 1
ATOM 4294 N N . ALA B 1 266 ? 1.63 5.297 -15.516 1 96.44 266 ALA B N 1
ATOM 4295 C CA . ALA B 1 266 ? 1.73 4.227 -14.531 1 96.44 266 ALA B CA 1
ATOM 4296 C C . ALA B 1 266 ? 0.426 3.438 -14.445 1 96.44 266 ALA B C 1
ATOM 4298 O O . ALA B 1 266 ? 0.44 2.203 -14.398 1 96.44 266 ALA B O 1
ATOM 4299 N N . TYR B 1 267 ? -0.619 4.148 -14.383 1 95 267 TYR B N 1
ATOM 4300 C CA . TYR B 1 267 ? -1.92 3.49 -14.336 1 95 267 TYR B CA 1
ATOM 4301 C C . TYR B 1 267 ? -2.172 2.682 -15.602 1 95 267 TYR B C 1
ATOM 4303 O O . TYR B 1 267 ? -2.75 1.593 -15.547 1 95 267 TYR B O 1
ATOM 4311 N N . GLU B 1 268 ? -1.759 3.164 -16.672 1 97.19 268 GLU B N 1
ATOM 4312 C CA . GLU B 1 268 ? -2.002 2.506 -17.953 1 97.19 268 GLU B CA 1
ATOM 4313 C C . GLU B 1 268 ? -1.149 1.249 -18.094 1 97.19 268 GLU B C 1
ATOM 4315 O O . GLU B 1 268 ? -1.417 0.406 -18.953 1 97.19 268 GLU B O 1
ATOM 4320 N N . ASP B 1 269 ? -0.09 1.134 -17.25 1 97.81 269 ASP B N 1
ATOM 4321 C CA . ASP B 1 269 ? 0.588 -0.158 -17.219 1 97.81 269 ASP B CA 1
ATOM 4322 C C . ASP B 1 269 ? -0.404 -1.291 -16.953 1 97.81 269 ASP B C 1
ATOM 4324 O O . ASP B 1 269 ? -0.318 -2.35 -17.578 1 97.81 269 ASP B O 1
ATOM 4328 N N . ILE B 1 270 ? -1.34 -1.031 -16.062 1 97.88 270 ILE B N 1
ATOM 4329 C CA . ILE B 1 270 ? -2.32 -2.041 -15.672 1 97.88 270 ILE B CA 1
ATOM 4330 C C . ILE B 1 270 ? -3.355 -2.205 -16.781 1 97.88 270 ILE B C 1
ATOM 4332 O O . ILE B 1 270 ? -3.568 -3.312 -17.281 1 97.88 270 ILE B O 1
ATOM 4336 N N . THR B 1 271 ? -3.92 -1.129 -17.266 1 96.75 271 THR B N 1
ATOM 4337 C CA . THR B 1 271 ? -5.082 -1.215 -18.141 1 96.75 271 THR B CA 1
ATOM 4338 C C . THR B 1 271 ? -4.664 -1.575 -19.562 1 96.75 271 THR B C 1
ATOM 4340 O O . THR B 1 271 ? -5.469 -2.092 -20.328 1 96.75 271 THR B O 1
ATOM 4343 N N . GLU B 1 272 ? -3.424 -1.3 -19.875 1 95.69 272 GLU B N 1
ATOM 4344 C CA . GLU B 1 272 ? -2.961 -1.596 -21.219 1 95.69 272 GLU B CA 1
ATOM 4345 C C . GLU B 1 272 ? -2.1 -2.855 -21.25 1 95.69 272 GLU B C 1
ATOM 4347 O O . GLU B 1 272 ? -1.596 -3.246 -22.312 1 95.69 272 GLU B O 1
ATOM 4352 N N . GLY B 1 273 ? -1.926 -3.479 -20.141 1 94.62 273 GLY B N 1
ATOM 4353 C CA . GLY B 1 273 ? -1.203 -4.738 -20.062 1 94.62 273 GLY B CA 1
ATOM 4354 C C . GLY B 1 273 ? 0.284 -4.59 -20.328 1 94.62 273 GLY B C 1
ATOM 4355 O O . GLY B 1 273 ? 0.9 -5.453 -20.953 1 94.62 273 GLY B O 1
ATOM 4356 N N . ARG B 1 274 ? 0.879 -3.432 -19.953 1 96.69 274 ARG B N 1
ATOM 4357 C CA . ARG B 1 274 ? 2.322 -3.24 -20.047 1 96.69 274 ARG B CA 1
ATOM 4358 C C . ARG B 1 274 ? 3.051 -3.938 -18.906 1 96.69 274 ARG B C 1
ATOM 4360 O O . ARG B 1 274 ? 2.43 -4.332 -17.922 1 96.69 274 ARG B O 1
ATOM 4367 N N . PRO B 1 275 ? 4.414 -4.164 -19.078 1 95.5 275 PRO B N 1
ATOM 4368 C CA . PRO B 1 275 ? 5.168 -4.699 -17.938 1 95.5 275 PRO B CA 1
ATOM 4369 C C . PRO B 1 275 ? 5.125 -3.777 -16.719 1 95.5 275 PRO B C 1
ATOM 4371 O O . PRO B 1 275 ? 4.859 -2.582 -16.859 1 95.5 275 PRO B O 1
ATOM 4374 N N . ALA B 1 276 ? 5.301 -4.359 -15.57 1 96.62 276 ALA B N 1
ATOM 4375 C CA . ALA B 1 276 ? 5.348 -3.551 -14.352 1 96.62 276 ALA B CA 1
ATOM 4376 C C . ALA B 1 276 ? 6.395 -2.445 -14.469 1 96.62 276 ALA B C 1
ATOM 4378 O O . ALA B 1 276 ? 7.523 -2.693 -14.898 1 96.62 276 ALA B O 1
ATOM 4379 N N . LEU B 1 277 ? 5.977 -1.206 -14.078 1 97.69 277 LEU B N 1
ATOM 4380 C CA . LEU B 1 277 ? 6.895 -0.071 -14.016 1 97.69 277 LEU B CA 1
ATOM 4381 C C . LEU B 1 277 ? 7.559 0.163 -15.367 1 97.69 277 LEU B C 1
ATOM 4383 O O . LEU B 1 277 ? 8.781 0.338 -15.445 1 97.69 277 LEU B O 1
ATOM 4387 N N . SER B 1 278 ? 6.734 0.155 -16.391 1 97.56 278 SER B N 1
ATOM 4388 C CA . SER B 1 278 ? 7.215 0.215 -17.766 1 97.56 278 SER B CA 1
ATOM 4389 C C . SER B 1 278 ? 7.992 1.499 -18.031 1 97.56 278 SER B C 1
ATOM 4391 O O . SER B 1 278 ? 8.883 1.529 -18.891 1 97.56 278 SER B O 1
ATOM 4393 N N . ARG B 1 279 ? 7.664 2.566 -17.297 1 97.25 279 ARG B N 1
ATOM 4394 C CA . ARG B 1 279 ? 8.391 3.826 -17.422 1 97.25 279 ARG B CA 1
ATOM 4395 C C . ARG B 1 279 ? 9.898 3.604 -17.312 1 97.25 279 ARG B C 1
ATOM 4397 O O . ARG B 1 279 ? 10.68 4.324 -17.938 1 97.25 279 ARG B O 1
ATOM 4404 N N . TRP B 1 280 ? 10.305 2.6 -16.578 1 97.12 280 TRP B N 1
ATOM 4405 C CA . TRP B 1 280 ? 11.719 2.348 -16.312 1 97.12 280 TRP B CA 1
ATOM 4406 C C . TRP B 1 280 ? 12.172 1.049 -16.969 1 97.12 280 TRP B C 1
ATOM 4408 O O . TRP B 1 280 ? 13.312 0.623 -16.797 1 97.12 280 TRP B O 1
ATOM 4418 N N . HIS B 1 281 ? 11.289 0.353 -17.656 1 95.62 281 HIS B N 1
ATOM 4419 C CA . HIS B 1 281 ? 11.602 -0.89 -18.344 1 95.62 281 HIS B CA 1
ATOM 4420 C C . HIS B 1 281 ? 12.445 -0.628 -19.594 1 95.62 281 HIS B C 1
ATOM 4422 O O . HIS B 1 281 ? 12.156 0.299 -20.359 1 95.62 281 HIS B O 1
ATOM 4428 N N . PRO B 1 282 ? 13.414 -1.411 -19.859 1 93.81 282 PRO B N 1
ATOM 4429 C CA . PRO B 1 282 ? 14.32 -1.165 -20.984 1 93.81 282 PRO B CA 1
ATOM 4430 C C . PRO B 1 282 ? 13.594 -1.081 -22.312 1 93.81 282 PRO B C 1
ATOM 4432 O O . PRO B 1 282 ? 13.992 -0.307 -23.188 1 93.81 282 PRO B O 1
ATOM 4435 N N . ASP B 1 283 ? 12.531 -1.813 -22.484 1 93.44 283 ASP B N 1
ATOM 4436 C CA . ASP B 1 283 ? 11.82 -1.87 -23.75 1 93.44 283 ASP B CA 1
ATOM 4437 C C . ASP B 1 283 ? 10.805 -0.739 -23.875 1 93.44 283 ASP B C 1
ATOM 4439 O O . ASP B 1 283 ? 10.234 -0.518 -24.938 1 93.44 283 ASP B O 1
ATOM 4443 N N . TRP B 1 284 ? 10.594 -0.02 -22.719 1 96.62 284 TRP B N 1
ATOM 4444 C CA . TRP B 1 284 ? 9.477 0.915 -22.734 1 96.62 284 TRP B CA 1
ATOM 4445 C C . TRP B 1 284 ? 9.938 2.322 -22.375 1 96.62 284 TRP B C 1
ATOM 4447 O O . TRP B 1 284 ? 9.219 3.297 -22.609 1 96.62 284 TRP B O 1
ATOM 4457 N N . GLU B 1 285 ? 11.141 2.469 -21.781 1 96.44 285 GLU B N 1
ATOM 4458 C CA . GLU B 1 285 ? 11.594 3.748 -21.234 1 96.44 285 GLU B CA 1
ATOM 4459 C C . GLU B 1 285 ? 11.633 4.824 -22.312 1 96.44 285 GLU B C 1
ATOM 4461 O O . GLU B 1 285 ? 11.219 5.965 -22.078 1 96.44 285 GLU B O 1
ATOM 4466 N N . GLU B 1 286 ? 12.109 4.484 -23.531 1 97.44 286 GLU B N 1
ATOM 4467 C CA . GLU B 1 286 ? 12.172 5.461 -24.609 1 97.44 286 GLU B CA 1
ATOM 4468 C C . GLU B 1 286 ? 10.781 5.809 -25.125 1 97.44 286 GLU B C 1
ATOM 4470 O O . GLU B 1 286 ? 10.523 6.945 -25.516 1 97.44 286 GLU B O 1
ATOM 4475 N N . LYS B 1 287 ? 9.93 4.793 -25.172 1 97.69 287 LYS B N 1
ATOM 4476 C CA . LYS B 1 287 ? 8.539 5.035 -25.547 1 97.69 287 LYS B CA 1
ATOM 4477 C C . LYS B 1 287 ? 7.855 5.98 -24.578 1 97.69 287 LYS B C 1
ATOM 4479 O O . LYS B 1 287 ? 7.078 6.848 -24.984 1 97.69 287 LYS B O 1
ATOM 4484 N N . HIS B 1 288 ? 8.102 5.809 -23.312 1 97.94 288 HIS B N 1
ATOM 4485 C CA . HIS B 1 288 ? 7.559 6.691 -22.297 1 97.94 288 HIS B CA 1
ATOM 4486 C C . HIS B 1 288 ? 8.047 8.125 -22.484 1 97.94 288 HIS B C 1
ATOM 4488 O O . HIS B 1 288 ? 7.262 9.07 -22.391 1 97.94 288 HIS B O 1
ATOM 4494 N N . LYS B 1 289 ? 9.344 8.281 -22.672 1 97.38 289 LYS B N 1
ATOM 4495 C CA . LYS B 1 289 ? 9.914 9.617 -22.859 1 97.38 289 LYS B CA 1
ATOM 4496 C C . LYS B 1 289 ? 9.266 10.336 -24.047 1 97.38 289 LYS B C 1
ATOM 4498 O O . LYS B 1 289 ? 8.891 11.508 -23.938 1 97.38 289 LYS B O 1
ATOM 4503 N N . ALA B 1 290 ? 9.117 9.641 -25.125 1 97.81 290 ALA B N 1
ATOM 4504 C CA . ALA B 1 290 ? 8.492 10.211 -26.312 1 97.81 290 ALA B CA 1
ATOM 4505 C C . ALA B 1 290 ? 7.039 10.586 -26.047 1 97.81 290 ALA B C 1
ATOM 4507 O O . ALA B 1 290 ? 6.57 11.641 -26.484 1 97.81 290 ALA B O 1
ATOM 4508 N N . TRP B 1 291 ? 6.379 9.688 -25.359 1 97.5 291 TRP B N 1
ATOM 4509 C CA . TRP B 1 291 ? 4.973 9.914 -25.047 1 97.5 291 TRP B CA 1
ATOM 4510 C C . TRP B 1 291 ? 4.801 11.148 -24.172 1 97.5 291 TRP B C 1
ATOM 4512 O O . TRP B 1 291 ? 3.904 11.961 -24.391 1 97.5 291 TRP B O 1
ATOM 4522 N N . VAL B 1 292 ? 5.617 11.32 -23.156 1 96.88 292 VAL B N 1
ATOM 4523 C CA . VAL B 1 292 ? 5.551 12.453 -22.234 1 96.88 292 VAL B CA 1
ATOM 4524 C C . VAL B 1 292 ? 5.824 13.75 -23 1 96.88 292 VAL B C 1
ATOM 4526 O O . VAL B 1 292 ? 5.16 14.766 -22.766 1 96.88 292 VAL B O 1
ATOM 4529 N N . GLU B 1 293 ? 6.852 13.688 -23.859 1 95.88 293 GLU B N 1
ATOM 4530 C CA . GLU B 1 293 ? 7.176 14.867 -24.656 1 95.88 293 GLU B CA 1
ATOM 4531 C C . GLU B 1 293 ? 5.988 15.305 -25.5 1 95.88 293 GLU B C 1
ATOM 4533 O O . GLU B 1 293 ? 5.68 16.484 -25.594 1 95.88 293 GLU B O 1
ATOM 4538 N N . GLU B 1 294 ? 5.383 14.391 -26.078 1 95.88 294 GLU B N 1
ATOM 4539 C CA . GLU B 1 294 ? 4.211 14.688 -26.891 1 95.88 294 GLU B CA 1
ATOM 4540 C C . GLU B 1 294 ? 3.062 15.227 -26.047 1 95.88 294 GLU B C 1
ATOM 4542 O O . GLU B 1 294 ? 2.369 16.156 -26.453 1 95.88 294 GLU B O 1
ATOM 4547 N N . LYS B 1 295 ? 2.859 14.594 -24.906 1 93.69 295 LYS B N 1
ATOM 4548 C CA . LYS B 1 295 ? 1.771 14.977 -24 1 93.69 295 LYS B CA 1
ATOM 4549 C C . LYS B 1 295 ? 1.961 16.391 -23.484 1 93.69 295 LYS B C 1
ATOM 4551 O O . LYS B 1 295 ? 0.993 17.141 -23.344 1 93.69 295 LYS B O 1
ATOM 4556 N N . LEU B 1 296 ? 3.156 16.734 -23.156 1 92.62 296 LEU B N 1
ATOM 4557 C CA . LEU B 1 296 ? 3.438 18.031 -22.562 1 92.62 296 LEU B CA 1
ATOM 4558 C C . LEU B 1 296 ? 3.512 19.125 -23.625 1 92.62 296 LEU B C 1
ATOM 4560 O O . LEU B 1 296 ? 3.326 20.297 -23.328 1 92.62 296 LEU B O 1
ATOM 4564 N N . ALA B 1 297 ? 3.816 18.766 -24.891 1 89.25 297 ALA B N 1
ATOM 4565 C CA . ALA B 1 297 ? 3.844 19.734 -26 1 89.25 297 ALA B CA 1
ATOM 4566 C C . ALA B 1 297 ? 2.434 20.172 -26.359 1 89.25 297 ALA B C 1
ATOM 4568 O O . ALA B 1 297 ? 2.24 21.297 -26.859 1 89.25 297 ALA B O 1
ATOM 4569 N N . LYS B 1 298 ? 1.492 19.391 -26.219 1 76.62 298 LYS B N 1
ATOM 4570 C CA . LYS B 1 298 ? 0.11 19.688 -26.562 1 76.62 298 LYS B CA 1
ATOM 4571 C C . LYS B 1 298 ? -0.525 20.625 -25.547 1 76.62 298 LYS B C 1
ATOM 4573 O O . LYS B 1 298 ? -1.588 21.203 -25.797 1 76.62 298 LYS B O 1
ATOM 4578 N N . LYS B 1 299 ? 0.156 20.875 -24.453 1 65.31 299 LYS B N 1
ATOM 4579 C CA . LYS B 1 299 ? -0.449 21.734 -23.438 1 65.31 299 LYS B CA 1
ATOM 4580 C C . LYS B 1 299 ? 0.252 23.094 -23.359 1 65.31 299 LYS B C 1
ATOM 4582 O O . LYS B 1 299 ? 1.476 23.172 -23.484 1 65.31 299 LYS B O 1
#

pLDDT: mean 94.34, std 9.58, range [40.22, 98.94]

Solvent-accessible surface area (backbone atoms only — not comparable to full-atom values): 29690 Å² total; per-residue (Å²): 124,72,55,84,57,61,40,47,64,84,33,71,77,38,29,32,39,27,29,37,17,23,51,54,28,47,26,26,35,41,48,50,54,38,40,75,43,41,16,35,31,39,34,23,17,68,46,60,67,33,38,52,50,28,52,52,52,40,44,73,72,67,45,58,77,86,40,41,50,76,42,75,33,47,46,56,37,55,65,43,30,37,49,52,36,50,52,45,38,70,75,67,68,51,56,36,32,38,33,48,44,41,65,60,67,62,84,38,61,52,55,39,82,82,44,62,67,57,43,50,54,37,35,34,31,39,31,39,17,43,47,28,43,31,38,43,40,45,64,62,36,52,72,64,72,44,63,18,38,38,39,35,56,45,32,49,44,27,73,62,46,61,78,92,54,19,26,44,48,21,12,27,24,19,19,35,47,41,33,50,35,37,37,35,51,72,28,43,84,48,45,44,34,38,29,39,39,20,48,48,58,43,52,25,62,65,68,58,70,48,88,81,65,71,80,50,81,89,68,54,56,81,50,35,30,48,26,56,56,52,30,53,52,48,53,63,43,38,47,70,30,37,55,50,18,67,45,71,42,53,34,69,74,40,46,61,68,54,48,40,50,51,47,50,54,54,54,38,23,61,71,67,61,37,41,52,66,32,67,74,28,84,93,29,28,66,58,41,53,53,49,49,53,53,58,56,65,78,100,124,72,54,86,58,62,41,51,66,83,33,72,77,38,29,31,40,27,30,36,18,23,51,54,29,47,27,26,34,40,46,50,54,39,41,76,42,41,16,34,30,40,34,23,17,68,46,60,68,34,39,52,50,29,52,52,52,41,44,73,70,68,46,57,75,87,40,42,49,75,42,76,34,45,46,56,36,55,66,42,31,37,51,50,35,51,52,44,39,72,73,67,68,51,56,36,33,39,33,48,45,41,64,58,68,61,83,40,60,51,55,40,84,84,44,63,67,57,44,51,55,37,34,33,31,40,30,41,18,43,46,27,43,31,37,42,40,46,62,61,35,50,70,63,73,44,63,20,38,39,38,36,57,44,31,49,43,26,72,61,47,60,78,92,51,19,26,44,47,22,13,26,24,18,19,36,47,42,32,49,35,36,37,36,52,72,29,43,86,47,46,42,33,40,29,39,38,22,48,48,59,44,51,26,63,65,68,58,71,47,88,80,64,72,79,51,81,89,69,54,56,81,50,35,29,48,26,56,55,53,32,52,52,49,53,64,42,37,48,71,29,38,54,50,19,67,45,72,42,54,34,70,75,40,46,63,69,55,48,41,50,51,48,50,53,53,54,39,25,61,70,67,60,36,41,53,65,32,68,74,30,82,92,30,28,65,58,42,53,52,50,49,52,52,59,57,65,76,99

Radius of gyration: 24.38 Å; Cα contacts (8 Å, |Δi|>4): 1292; chains: 2; bounding box: 52×74×56 Å

InterPro domains:
  IPR002347 Short-chain dehydrogenase/reductase SDR [PF00106] (17-211)
  IPR002347 Short-chain dehydrogenase/reductase SDR [PR00081] (16-33)
  IPR002347 Short-chain dehydrogenase/reductase SDR [PR00081] (93-104)
  IPR002347 Short-chain dehydrogenase/reductase SDR [PR00081] (169-188)
  IPR002347 Short-chain dehydrogenase/reductase SDR [PR00081] (190-207)
  IPR020904 Short-chain dehydrogenase/reductase, conserved site [PS00061] (156-184)
  IPR036291 NAD(P)-binding domain superfamily [SSF51735] (9-236)

Organism: Rhodotorula toruloides (NCBI:txid5286)

Foldseek 3Di:
DQDPAAQDDQAALAEAEFEPCFPFALNLLLQLVNQVRRYQYEYEYQDPVSQVVSLVVSVVVVRDSRSYHYDYAQLLDLVRLLVVLVVRCVVRVAHQEYELEWFAFDAADPDDPPSVVVLVVRLSRLPSSVVSNCVRHVVSNQVVQAAHEYEYEAELCCQLVDPPGHNSNNVNSVNSVVVQVVVQVVCSNGNYFYAYQYAYAERGPRNVVDPDDDNDVVPDDQFHHYSNQSSVQVNVQSNVGSPHHYSHDHTNVGDPQNSVLSSVVQVVCVVVVNPHSLCPPPVRVVVSVVVSVVSVVVD/DQDPAAQDDQAALAEAEFEPCFPFALNLLLQLVNQVRRYQYEYEYQDPVSQVVSLVVSVVVVRDSRSYHYDHAQLLDLVRLLVVLVVRCVVRVAHQEYELEWFAFDAADPDDPPSVVVLCVRLSRLPSSVVSNCVRHVVSNQVVQAAHEYEYEAELCCQLVDPPGHNSNNVNSVNSVVVQVVVQVVCSNGNYFYAYQYAYAERGPRNVVDPDDDNDVVPDDQFHHYSNQSSVQVNVQSNVGSPHHYSHDHTNVGDPQNSVLSSVVQVVCVVVVNPHSLCPPPVRVVVSVVVSVVSVVVD

Secondary structure (DSSP, 8-state):
----PPPP---TT-EEEEES-STTSHHHHHHHHHHHTT-EEEEEES-HHHHHHHHHHHHHTT--GGGEEEEE--TTSHHHHHHHHHHHHHHHS--SEEEE---------SSSTT-HHHHHHHHHHHTHHHHHHHHHHHHHHHHT-S-EEEEEE--GGGTT--TTS-HHHHHHHHHHHHHHHHHHHHTTTSSEEEEEEE--SB-STTTS--SS----GGG--TTSBPHHHHHHHHHHHHTT-TT--EEE---SS--HHHHHHHHHHHHHHHHTTPPTTGGGSTTTHHHHHHHHHHHHHT-/----PPPP---TT-EEEEES-STTSHHHHHHHHHHHTT-EEEEEES-HHHHHHHHHHHHHTT--GGGEEEEE--TTSHHHHHHHHHHHHHHHS--SEEEE---------SSSTT-HHHHHHHHHHHTHHHHHHHHHHHHHHHHT-S-EEEEEE--GGGTT--TTS-HHHHHHHHHHHHHHHHHHHHTTTSSEEEEEEE--SB-STTTS--SS----GGG--TTSBPHHHHHHHHHHHHTT-TT--EEE---SS--HHHHHHHHHHHHHHHHTTPPTTGGGSTTTHHHHHHHHHHHHHT-